Protein AF-A0A2D8BBA4-F1 (afdb_monomer)

Mean predicted aligned error: 17.33 Å

Solvent-accessible surface area (backbone atoms only — not comparable to full-atom values): 34299 Å² total; per-residue (Å²): 134,83,91,84,88,80,89,76,87,79,80,79,80,76,79,80,66,74,52,43,71,48,63,58,64,60,46,44,37,67,31,77,42,67,35,35,55,45,64,88,67,64,52,67,11,31,39,22,51,36,56,76,83,54,59,89,48,65,70,59,53,68,43,60,45,72,47,52,68,41,78,40,59,39,58,85,59,64,46,72,28,25,40,34,35,26,44,66,56,86,73,16,56,72,67,29,74,42,68,27,35,29,34,81,56,74,42,47,76,47,59,69,61,62,43,43,25,32,38,77,47,66,34,39,39,36,26,80,25,89,58,65,11,28,39,26,46,38,58,60,83,57,62,89,63,70,75,63,56,68,40,66,42,64,57,86,42,45,47,73,41,72,52,59,40,58,83,66,60,46,61,26,27,38,35,36,26,43,47,84,77,40,46,78,52,30,79,41,71,29,37,31,39,74,61,85,34,46,60,47,60,64,61,60,45,50,36,46,32,73,46,65,36,33,55,50,51,64,76,45,77,66,19,30,40,24,50,40,54,79,86,53,58,74,78,63,71,60,64,66,34,58,51,78,48,66,53,40,73,44,61,42,56,81,60,59,44,69,31,25,41,34,37,30,37,66,91,75,42,44,68,59,29,73,33,72,29,36,30,37,77,66,68,40,43,55,50,57,68,62,60,47,43,23,56,37,77,48,60,34,37,68,50,54,77,68,34,88,59,15,27,38,31,37,20,54,69,94,36,85,74,58,57,80,39,74,47,54,42,77,80,47,77,60,36,82,43,63,41,58,73,66,54,45,72,28,30,38,32,34,28,43,52,85,82,44,47,74,58,24,67,38,73,30,36,28,38,69,56,79,43,55,8,29,44,28,40,41,73,76,84,82,80,86,86,77,94,68,86,62,69,99,62,84,48,60,26,38,38,40,36,42,58,18,17,30,72,32,64,45,66,61,85,95,43,34,45,42,60,46,50,30,51,34,52,26,46,40,46,64,74,63,60,63,89,73,27,24,36,26,34,34,41,27,9,49,86,48,59,73,33,68,61,67,44,73,81,37,67,64,38,66,58,50,41,72,61,52,30,49,55,44,62,68,65,47,59,22,69,62,13,31,36,38,54,14,63,47,49,53,44,46,63,65,61,51,61,91,62,91,52,42,33,34,33,33,39,39,37,65,75,69,74,66,58,81,59,53,48,63,61,24,36,53,52,49,57,73,66,73,55,56,57,24,30,14,32,29,40,38,64,67,86,52,66,68,60,52,52,51,46,41,49,46,8,48,71,23,52,33,48,57,28,78,10,82,48,69,66,38,40,36,50,25,55,54,55,46,68,52,81,56,54,34,38,32,26,45,97,89,38,81,76,47,70,50,43,59,60,39,69,62,43,81,38,70,55,44,71,34,37,42,34,44,86,94,45,76,42,83,44,70,32,45,61,66,37,79,34,77,47,67,80,128

pLDDT: mean 88.21, std 12.76, range [27.33, 97.94]

Foldseek 3Di:
DDDDDDDDDDDDDDDFDQKEKDWDQEDEAQFWTKIFIDGDAPQQWKKAKAAPPDDFLDHDFIDGVVDRIDTTHHHNDWDKIKIFGFHNDPVTGTSDIDIHTYDQWAKDKDWDQEDEALDKTKIKMFTDQPQQWKKAKAAPPDDQLDGDFMDTPHDDRIDMDITTHHQDWDKIKIFTAGNPPSGGRDIDIHGHHHKQKDKDWPQEDEAFAKTKIFIDINDDQAKKKAKAAPPDDLLDGDFIDGPNDRMDITTHHNDFAKIWIFTADPVPSGGNDIDIHGHDYKAKEKDWPQEDEAFDKTWMFMDIPLRQQKKKFKAAPPDQPPGPWMDRPVVDGTDIITHHNDFDKIKIFTADRPPSDTNYIDIYGYDYHFAWFWEAEAEDDDDDDDPDDDDPDFWLEEEEEEELEQQQQDDDPPDGNLQLLLVLVLCCLQPPDDFQYWYWYKYFQQDDAPDLDIDGQGATDGRPSVVVSVSSNPGHHDHNTFDNLQVVLLCVCVSCPPDPTAYAYEYEDADDHDPPHDLLVSLLVVVVSVHNYAYEYEHELHPDPVVQVVNQVSRSSRRHGYQYHNDSVSRSVSVSVSRDFFKKFKDDPNDTPDIDTHVHDIDGGGFAWIWIGTPNDIDIWGGGRHYYTYHYDD

Radius of gyration: 60.51 Å; Cα contacts (8 Å, |Δi|>4): 1600; chains: 1; bounding box: 108×43×205 Å

Nearest PDB structures (foldseek):
  7zsb-assembly1_6  TM=7.130E-01  e=2.821E-07  Saccharomyces cerevisiae
  6xay-assembly2_B  TM=3.652E-01  e=2.401E-07  Homo sapiens
  1qr4-assembly2_B  TM=3.688E-01  e=1.374E-03  Gallus gallus
  5aoq-assembly1_B  TM=3.309E-01  e=1.313E-02  Bombyx mori
  6ffy-assembly1_A-2  TM=2.063E-01  e=1.234E-03  Mus musculus

Secondary structure (DSSP, 8-state):
-----PPPP-------PPPEEE--SEEETTSEEEEEEES---TT-EEEEE-TTPPTT--SSEEETTSSEEEEEPPSS-EEEEEEEE-SSTT--EEEEEEEEEEPPP-EEE--SEEETT-EEEEEEES--SS--EEEEEETTPPTT--SEEEE--SSSEEEEEEE--SS-EEEEEEEE-TTT--EEEEEEEEEE----EEE--SEEETT-EEEEEEES---TT-EEEEE-TTS-TT--SSEEE-SSSEEEEE--SS-EEEEEEEE-TTT--EEEEEEEEEEPPP-EEE--SEEETT-EEEEEEES---TT-EEEEEETT-TT-EEEEEEGGG-SSEEEEPPSS-EEEEEEEE-TTT--EEEEEEEEEEPPPPPEEEEE--S---S---S---SSS-SEEEEEEE-SGGGGSEETTEEHHHHHHHHHHHIIIIISPTT-EEEEEEESSSSTT---EEEEEEEEE--HHHHHHHHHT----TT----HHHHHHHHHHHTTT--S-EEEEEEESS---SS--HHHHHHHHHHT---EEEEEEEES---HHHHHHHHHHHHHTEEEEEEESSHHHHHHHHHHHHSPPEEEEEETTEEEEEEETTSPPEEE-SEEEEEEETTEEEEEEEPTT-EEEE---

Sequence (634 aa):
MRRLLLPLLLLTSAAAHAAELKAPDEANLDSKVTVEVVGDVDARAFVSIVAPDAAEGSYDSYEYTSQPRLQIRTPASAGDYEVRLLDAQSPYPTLARRPIRIVLPNASLQAPDEQPIGTAFTITWTGPSQNREYITLVPADAADGNYEGYAYAEGDGKGTVTLTTPTTPGDYQLRFMTGHTNKVLARRPLRVGDSEATITAPPTVAMGASFEAGWTGPDNARNFLTVVAPDAATGAYDHFAYTSAPSVTLVAPETPGEFEVRLVSADSTRVLARKPISVQAAQASVKAPASVEAGSTFQAGWTGPGNELDYLAVTEVGKPGKYIEYTYTRRGNPLDLRAPRTPGDYELHYLTGRSNQTLASQPLRVTPAASPGSLRVVSSPDAADAAAGATGQGPDAVELILDASGSMLQRLGNERRIDIARKALASLVQDQLADGTRVALRVFGHRKPDACDTELLAPLAPLNRSALAATVRGIEAKNLAKTPIGASLEAVAEDLAGVEGRAVVVLVTDGEETCGGDPAAAIAKLKASGFQVSLNIVGFAIDEFALEQQFREWARLGNGAYFAATDAAGLASGISQATQPAVFTVLRDDEAVASGVVGGKALSLAPGSYIVRIGTRELKAMIASGEETVVRPE

Structure (mmCIF, N/CA/C/O backbone):
data_AF-A0A2D8BBA4-F1
#
_entry.id   AF-A0A2D8BBA4-F1
#
loop_
_atom_site.group_PDB
_atom_site.id
_atom_site.type_symbol
_atom_site.label_atom_id
_atom_site.label_alt_id
_atom_site.label_comp_id
_atom_site.label_asym_id
_atom_site.label_entity_id
_atom_site.label_seq_id
_atom_site.pdbx_PDB_ins_code
_atom_site.Cartn_x
_atom_site.Cartn_y
_atom_site.Cartn_z
_atom_site.occupancy
_atom_site.B_iso_or_equiv
_atom_site.auth_seq_id
_atom_site.auth_comp_id
_atom_site.auth_asym_id
_atom_site.auth_atom_id
_atom_site.pdbx_PDB_model_num
ATOM 1 N N . MET A 1 1 ? -6.596 6.286 -136.012 1.00 39.97 1 MET A N 1
ATOM 2 C CA . MET A 1 1 ? -5.576 7.337 -135.770 1.00 39.97 1 MET A CA 1
ATOM 3 C C . MET A 1 1 ? -6.001 8.153 -134.547 1.00 39.97 1 MET A C 1
ATOM 5 O O . MET A 1 1 ? -7.160 8.529 -134.522 1.00 39.97 1 MET A O 1
ATOM 9 N N . ARG A 1 2 ? -5.076 8.405 -133.592 1.00 39.03 2 ARG A N 1
ATOM 10 C CA . ARG A 1 2 ? -5.192 9.196 -132.323 1.00 39.03 2 ARG A CA 1
ATOM 11 C C . ARG A 1 2 ? -6.180 8.635 -131.272 1.00 39.03 2 ARG A C 1
ATOM 13 O O . ARG A 1 2 ? -7.367 8.598 -131.534 1.00 39.03 2 ARG A O 1
ATOM 20 N N . ARG A 1 3 ? -5.775 8.008 -130.149 1.00 39.84 3 ARG A N 1
ATOM 21 C CA . ARG A 1 3 ? -5.067 8.477 -128.918 1.00 39.84 3 ARG A CA 1
ATOM 22 C C . ARG A 1 3 ? -5.652 9.750 -128.279 1.00 39.84 3 ARG A C 1
ATOM 24 O O . ARG A 1 3 ? -5.438 10.818 -128.836 1.00 39.84 3 ARG A O 1
ATOM 31 N N . LEU A 1 4 ? -6.257 9.603 -127.089 1.00 39.03 4 LEU A N 1
ATOM 32 C CA . LEU A 1 4 ? -6.139 10.450 -125.876 1.00 39.03 4 LEU A CA 1
ATOM 33 C C . LEU A 1 4 ? -6.897 9.727 -124.727 1.00 39.03 4 LEU A C 1
ATOM 35 O O . LEU A 1 4 ? -8.104 9.556 -124.820 1.00 39.03 4 LEU A O 1
ATOM 39 N N . LEU A 1 5 ? -6.225 8.957 -123.862 1.00 36.44 5 LEU A N 1
ATOM 40 C CA . LEU A 1 5 ? -5.676 9.320 -122.537 1.00 36.44 5 LEU A CA 1
ATOM 41 C C . LEU A 1 5 ? -6.714 9.807 -121.503 1.00 36.44 5 LEU A C 1
ATOM 43 O O . LEU A 1 5 ? -7.099 10.971 -121.489 1.00 36.44 5 LEU A O 1
ATOM 47 N N . LEU A 1 6 ? -7.076 8.889 -120.599 1.00 36.34 6 LEU A N 1
ATOM 48 C CA . LEU A 1 6 ? -7.704 9.113 -119.293 1.00 36.34 6 LEU A CA 1
ATOM 49 C C . LEU A 1 6 ? -6.574 9.127 -118.234 1.00 36.34 6 LEU A C 1
ATOM 51 O O . LEU A 1 6 ? -5.720 8.237 -118.305 1.00 36.34 6 LEU A O 1
ATOM 55 N N . PRO A 1 7 ? -6.507 10.072 -117.278 1.00 45.03 7 PRO A N 1
ATOM 56 C CA . PRO A 1 7 ? -5.471 10.050 -116.251 1.00 45.03 7 PRO A CA 1
ATOM 57 C C . PRO A 1 7 ? -5.846 9.053 -115.146 1.00 45.03 7 PRO A C 1
ATOM 59 O O . PRO A 1 7 ? -6.921 9.127 -114.554 1.00 45.03 7 PRO A O 1
ATOM 62 N N . LEU A 1 8 ? -4.939 8.110 -114.894 1.00 39.09 8 LEU A N 1
ATOM 63 C CA . LEU A 1 8 ? -4.992 7.143 -113.804 1.00 39.09 8 LEU A CA 1
ATOM 64 C C . LEU A 1 8 ? -4.329 7.762 -112.562 1.00 39.09 8 LEU A C 1
ATOM 66 O O . LEU A 1 8 ? -3.221 8.292 -112.653 1.00 39.09 8 LEU A O 1
ATOM 70 N N . LEU A 1 9 ? -5.024 7.692 -111.425 1.00 40.84 9 LEU A N 1
ATOM 71 C CA . LEU A 1 9 ? -4.544 8.052 -110.089 1.00 40.84 9 LEU A CA 1
ATOM 72 C C . LEU A 1 9 ? -3.183 7.396 -109.790 1.00 40.84 9 LEU A C 1
ATOM 74 O O . LEU A 1 9 ? -3.076 6.171 -109.757 1.00 40.84 9 LEU A O 1
ATOM 78 N N . LEU A 1 10 ? -2.169 8.211 -109.501 1.00 40.28 10 LEU A N 1
ATOM 79 C CA . LEU A 1 10 ? -0.930 7.781 -108.854 1.00 40.28 10 LEU A CA 1
ATOM 80 C C . LEU A 1 10 ? -1.115 7.905 -107.337 1.00 40.28 10 LEU A C 1
ATOM 82 O O . LEU A 1 10 ? -1.139 9.012 -106.803 1.00 40.28 10 LEU A O 1
ATOM 86 N N . LEU A 1 11 ? -1.244 6.766 -106.648 1.00 40.00 11 LEU A N 1
ATOM 87 C CA . LEU A 1 11 ? -0.975 6.690 -105.214 1.00 40.00 11 LEU A CA 1
ATOM 88 C C . LEU A 1 11 ? 0.524 6.922 -105.000 1.00 40.00 11 LEU A C 1
ATOM 90 O O . LEU A 1 11 ? 1.360 6.156 -105.477 1.00 40.00 11 LEU A O 1
ATOM 94 N N . THR A 1 12 ? 0.864 7.968 -104.260 1.00 39.94 12 THR A N 1
ATOM 95 C CA . THR A 1 12 ? 2.190 8.155 -103.675 1.00 39.94 12 THR A CA 1
ATOM 96 C C . THR A 1 12 ? 2.404 7.097 -102.592 1.00 39.94 12 THR A C 1
ATOM 98 O O . THR A 1 12 ? 1.776 7.176 -101.536 1.00 39.94 12 THR A O 1
ATOM 101 N N . SER A 1 13 ? 3.277 6.110 -102.817 1.00 39.22 13 SER A N 1
ATOM 102 C CA . SER A 1 13 ? 3.786 5.285 -101.717 1.00 39.22 13 SER A CA 1
ATOM 103 C C . SER A 1 13 ? 4.752 6.140 -100.897 1.00 39.22 13 SER A C 1
ATOM 105 O O . SER A 1 13 ? 5.865 6.430 -101.342 1.00 39.22 13 SER A O 1
ATOM 107 N N . ALA A 1 14 ? 4.317 6.585 -99.720 1.00 42.19 14 ALA A N 1
ATOM 108 C CA . ALA A 1 14 ? 5.216 7.144 -98.724 1.00 42.19 14 ALA A CA 1
ATOM 109 C C . ALA A 1 14 ? 6.233 6.060 -98.338 1.00 42.19 14 ALA A C 1
ATOM 111 O O . ALA A 1 14 ? 5.851 4.963 -97.934 1.00 42.19 14 ALA A O 1
ATOM 112 N N . ALA A 1 15 ? 7.523 6.344 -98.505 1.00 42.97 15 ALA A N 1
ATOM 113 C CA . ALA A 1 15 ? 8.575 5.509 -97.951 1.00 42.97 15 ALA A CA 1
ATOM 114 C C . ALA A 1 15 ? 8.441 5.534 -96.420 1.00 42.97 15 ALA A C 1
ATOM 116 O O . ALA A 1 15 ? 8.661 6.577 -95.798 1.00 42.97 15 ALA A O 1
ATOM 117 N N . ALA A 1 16 ? 8.041 4.409 -95.825 1.00 48.62 16 ALA A N 1
ATOM 118 C CA . ALA A 1 16 ? 8.100 4.220 -94.383 1.00 48.62 16 ALA A CA 1
ATOM 119 C C . ALA A 1 16 ? 9.561 4.407 -93.948 1.00 48.62 16 ALA A C 1
ATOM 121 O O . ALA A 1 16 ? 10.444 3.672 -94.391 1.00 48.62 16 ALA A O 1
ATOM 122 N N . HIS A 1 17 ? 9.829 5.444 -93.153 1.00 56.81 17 HIS A N 1
ATOM 123 C CA . HIS A 1 17 ? 11.137 5.615 -92.531 1.00 56.81 17 HIS A CA 1
ATOM 124 C C . HIS A 1 17 ? 11.327 4.476 -91.527 1.00 56.81 17 HIS A C 1
ATOM 126 O O . HIS A 1 17 ? 10.443 4.229 -90.709 1.00 56.81 17 HIS A O 1
ATOM 132 N N . ALA A 1 18 ? 12.455 3.768 -91.614 1.00 70.88 18 ALA A N 1
ATOM 133 C CA . ALA A 1 18 ? 12.826 2.761 -90.627 1.00 70.88 18 ALA A CA 1
ATOM 134 C C . ALA A 1 18 ? 12.857 3.395 -89.225 1.00 70.88 18 ALA A C 1
ATOM 136 O O . ALA A 1 18 ? 13.300 4.536 -89.081 1.00 70.88 18 ALA A O 1
ATOM 137 N N . ALA A 1 19 ? 12.379 2.668 -88.213 1.00 82.06 19 ALA A N 1
ATOM 138 C CA . ALA A 1 19 ? 12.423 3.129 -86.831 1.00 82.06 19 ALA A CA 1
ATOM 139 C C . ALA A 1 19 ? 13.880 3.382 -86.401 1.00 82.06 19 ALA A C 1
ATOM 141 O O . ALA A 1 19 ? 14.757 2.552 -86.636 1.00 82.06 19 ALA A O 1
ATOM 142 N N . GLU A 1 20 ? 14.139 4.524 -85.772 1.00 88.62 20 GLU A N 1
ATOM 143 C CA . GLU A 1 20 ? 15.450 4.918 -85.257 1.00 88.62 20 GLU A CA 1
ATOM 144 C C . GLU A 1 20 ? 15.414 4.971 -83.724 1.00 88.62 20 GLU A C 1
ATOM 146 O O . GLU A 1 20 ? 14.416 5.363 -83.115 1.00 88.62 20 GLU A O 1
ATOM 151 N N . LEU A 1 21 ? 16.526 4.587 -83.094 1.00 91.38 21 LEU A N 1
ATOM 152 C CA . LEU A 1 21 ? 16.682 4.570 -81.646 1.00 91.38 21 LEU A CA 1
ATOM 153 C C . LEU A 1 21 ? 17.816 5.504 -81.202 1.00 91.38 21 LEU A C 1
ATOM 155 O O . LEU A 1 21 ? 18.980 5.340 -81.581 1.00 91.38 21 LEU A O 1
ATOM 159 N N . LYS A 1 22 ? 17.484 6.470 -80.344 1.00 94.12 22 LYS A N 1
ATOM 160 C CA . LYS A 1 22 ? 18.431 7.393 -79.714 1.00 94.12 22 LYS A CA 1
ATOM 161 C C . LYS A 1 22 ? 18.593 7.030 -78.245 1.00 94.12 22 LYS A C 1
ATOM 163 O O . LYS A 1 22 ? 17.653 7.118 -77.466 1.00 94.12 22 LYS A O 1
ATOM 168 N N . ALA A 1 23 ? 19.804 6.659 -77.864 1.00 93.56 23 ALA A N 1
ATOM 169 C CA . ALA A 1 23 ? 20.211 6.406 -76.487 1.00 93.56 23 ALA A CA 1
ATOM 170 C C . ALA A 1 23 ? 21.603 7.026 -76.286 1.00 93.56 23 ALA A C 1
ATOM 172 O O . ALA A 1 23 ? 22.298 7.254 -77.282 1.00 93.56 23 ALA A O 1
ATOM 173 N N . PRO A 1 24 ? 22.024 7.349 -75.056 1.00 95.06 24 PRO A N 1
ATOM 174 C CA . PRO A 1 24 ? 23.404 7.752 -74.824 1.00 95.06 24 PRO A CA 1
ATOM 175 C C . PRO A 1 24 ? 24.358 6.583 -75.088 1.00 95.06 24 PRO A C 1
ATOM 177 O O . PRO A 1 24 ? 23.975 5.420 -74.977 1.00 95.06 24 PRO A O 1
ATOM 180 N N . ASP A 1 25 ? 25.608 6.905 -75.412 1.00 94.94 25 ASP A N 1
ATOM 181 C CA . ASP A 1 25 ? 26.646 5.892 -75.646 1.00 94.94 25 ASP A CA 1
ATOM 182 C C . ASP A 1 25 ? 27.118 5.239 -74.336 1.00 94.94 25 ASP A C 1
ATOM 184 O O . ASP A 1 25 ? 27.633 4.124 -74.347 1.00 94.94 25 ASP A O 1
ATOM 188 N N . GLU A 1 26 ? 26.911 5.913 -73.201 1.00 94.94 26 GLU A N 1
ATOM 189 C CA . GLU A 1 26 ? 27.285 5.448 -71.868 1.00 94.94 26 GLU A CA 1
ATOM 190 C C . GLU A 1 26 ? 26.200 5.804 -70.838 1.00 94.94 26 GLU A C 1
ATOM 192 O O . GLU A 1 26 ? 25.594 6.878 -70.904 1.00 94.94 26 GLU A O 1
ATOM 197 N N . ALA A 1 27 ? 25.952 4.912 -69.878 1.00 92.69 27 ALA A N 1
ATOM 198 C CA . ALA A 1 27 ? 25.071 5.161 -68.740 1.00 92.69 27 ALA A CA 1
ATOM 199 C C . ALA A 1 27 ? 25.558 4.441 -67.475 1.00 92.69 27 ALA A C 1
ATOM 201 O O . ALA A 1 27 ? 26.215 3.403 -67.536 1.00 92.69 27 ALA A O 1
ATOM 202 N N . ASN A 1 28 ? 25.211 4.973 -66.303 1.00 90.81 28 ASN A N 1
ATOM 203 C CA . ASN A 1 28 ? 25.558 4.340 -65.031 1.00 90.81 28 ASN A CA 1
ATOM 204 C C . ASN A 1 28 ? 24.717 3.079 -64.809 1.00 90.81 28 ASN A C 1
ATOM 206 O O . ASN A 1 28 ? 23.534 3.071 -65.153 1.00 90.81 28 ASN A O 1
ATOM 210 N N . LEU A 1 29 ? 25.291 2.039 -64.207 1.00 90.25 29 LEU A N 1
ATOM 211 C CA . LEU A 1 29 ? 24.549 0.843 -63.797 1.00 90.25 29 LEU A CA 1
ATOM 212 C C . LEU A 1 29 ? 23.427 1.181 -62.812 1.00 90.25 29 LEU A C 1
ATOM 214 O O . LEU A 1 29 ? 23.532 2.152 -62.060 1.00 90.25 29 LEU A O 1
ATOM 218 N N . ASP A 1 30 ? 22.365 0.375 -62.832 1.00 86.62 30 ASP A N 1
ATOM 219 C CA . ASP A 1 30 ? 21.190 0.488 -61.953 1.00 86.62 30 ASP A CA 1
ATOM 220 C C . ASP A 1 30 ? 20.566 1.905 -61.896 1.00 86.62 30 ASP A C 1
ATOM 222 O O . ASP A 1 30 ? 19.958 2.322 -60.906 1.00 86.62 30 ASP A O 1
ATOM 226 N N . SER A 1 31 ? 20.719 2.668 -62.980 1.00 87.25 31 SER A N 1
ATOM 227 C CA . SER A 1 31 ? 20.196 4.024 -63.132 1.00 87.25 31 SER A CA 1
ATOM 228 C C . SER A 1 31 ? 19.116 4.066 -64.210 1.00 87.25 31 SER A C 1
ATOM 230 O O . SER A 1 31 ? 18.953 3.126 -64.986 1.00 87.25 31 SER A O 1
ATOM 232 N N . LYS A 1 32 ? 18.333 5.147 -64.251 1.00 89.38 32 LYS A N 1
ATOM 233 C CA . LYS A 1 32 ? 17.382 5.369 -65.343 1.00 89.38 32 LYS A CA 1
ATOM 234 C C . LYS A 1 32 ? 18.066 6.148 -66.454 1.00 89.38 32 LYS A C 1
ATOM 236 O O . LYS A 1 32 ? 18.629 7.213 -66.207 1.00 89.38 32 LYS A O 1
ATOM 241 N N . VAL A 1 33 ? 17.987 5.620 -67.667 1.00 91.44 33 VAL A N 1
ATOM 242 C CA . VAL A 1 33 ? 18.492 6.260 -68.874 1.00 91.44 33 VAL A CA 1
ATOM 243 C C . VAL A 1 33 ? 17.335 6.622 -69.795 1.00 91.44 33 VAL A C 1
ATOM 245 O O . VAL A 1 33 ? 16.367 5.876 -69.943 1.00 91.44 33 VAL A O 1
ATOM 248 N N . THR A 1 34 ? 17.433 7.793 -70.420 1.00 94.81 34 THR A N 1
ATOM 249 C CA . THR A 1 34 ? 16.449 8.230 -71.410 1.00 94.81 34 THR A CA 1
ATOM 250 C C . THR A 1 34 ? 16.758 7.616 -72.767 1.00 94.81 34 THR A C 1
ATOM 252 O O . THR A 1 34 ? 17.850 7.816 -73.300 1.00 94.81 34 THR A O 1
ATOM 255 N N . VAL A 1 35 ? 15.776 6.927 -73.340 1.00 94.88 35 VAL A N 1
ATOM 256 C CA . VAL A 1 35 ? 15.810 6.418 -74.712 1.00 94.88 35 VAL A CA 1
ATOM 257 C C . VAL A 1 35 ? 14.688 7.078 -75.503 1.00 94.88 35 VAL A C 1
ATOM 259 O O . VAL A 1 35 ? 13.565 7.189 -75.019 1.00 94.88 35 VAL A O 1
ATOM 262 N N . GLU A 1 36 ? 14.990 7.544 -76.709 1.00 95.38 36 GLU A N 1
ATOM 263 C CA . GLU A 1 36 ? 14.028 8.155 -77.620 1.00 95.38 36 GLU A CA 1
ATOM 264 C C . GLU A 1 36 ? 13.855 7.289 -78.872 1.00 95.38 36 GLU A C 1
ATOM 266 O O . GLU A 1 36 ? 14.830 6.921 -79.529 1.00 95.38 36 GLU A O 1
ATOM 271 N N . VAL A 1 37 ? 12.605 6.961 -79.189 1.00 93.19 37 VAL A N 1
ATOM 272 C CA . VAL A 1 37 ? 12.211 6.207 -80.380 1.00 93.19 37 VAL A CA 1
ATOM 273 C C . VAL A 1 37 ? 11.666 7.191 -81.408 1.00 93.19 37 VAL A C 1
ATOM 275 O O . VAL A 1 37 ? 10.754 7.965 -81.115 1.00 93.19 37 VAL A O 1
ATOM 278 N N . VAL A 1 38 ? 12.237 7.174 -82.611 1.00 90.00 38 VAL A N 1
ATOM 279 C CA . VAL A 1 38 ? 11.861 8.059 -83.718 1.00 90.00 38 VAL A CA 1
ATOM 280 C C . VAL A 1 38 ? 11.324 7.215 -84.869 1.00 90.00 38 VAL A C 1
ATOM 282 O O . VAL A 1 38 ? 12.001 6.313 -85.351 1.00 90.00 38 VAL A O 1
ATOM 285 N N . GLY A 1 39 ? 10.114 7.522 -85.329 1.00 85.69 39 GLY A N 1
ATOM 286 C CA . GLY A 1 39 ? 9.430 6.785 -86.393 1.00 85.69 39 GLY A CA 1
ATOM 287 C C . GLY A 1 39 ? 8.030 6.345 -85.973 1.00 85.69 39 GLY A C 1
ATOM 288 O O . GLY A 1 39 ? 7.628 6.547 -84.829 1.00 85.69 39 GLY A O 1
ATOM 289 N N . ASP A 1 40 ? 7.287 5.771 -86.916 1.00 84.31 40 ASP A N 1
ATOM 290 C CA . ASP A 1 40 ? 5.974 5.177 -86.653 1.00 84.31 40 ASP A CA 1
ATOM 291 C C . ASP A 1 40 ? 6.170 3.717 -86.217 1.00 84.31 40 ASP A C 1
ATOM 293 O O . ASP A 1 40 ? 6.631 2.886 -87.002 1.00 84.31 40 ASP A O 1
ATOM 297 N N . VAL A 1 41 ? 5.913 3.429 -84.941 1.00 87.00 41 VAL A N 1
ATOM 298 C CA . VAL A 1 41 ? 6.168 2.131 -84.297 1.00 87.00 41 VAL A CA 1
ATOM 299 C C . VAL A 1 41 ? 4.924 1.735 -83.497 1.00 87.00 41 VAL A C 1
ATOM 301 O O . VAL A 1 41 ? 4.329 2.593 -82.846 1.00 87.00 41 VAL A O 1
ATOM 304 N N . ASP A 1 42 ? 4.528 0.453 -83.525 1.00 89.06 42 ASP A N 1
ATOM 305 C CA . ASP A 1 42 ? 3.396 -0.061 -82.728 1.00 89.06 42 ASP A CA 1
ATOM 306 C C . ASP A 1 42 ? 3.580 0.347 -81.256 1.00 89.06 42 ASP A C 1
ATOM 308 O O . ASP A 1 42 ? 4.658 0.171 -80.696 1.00 89.06 42 ASP A O 1
ATOM 312 N N . ALA A 1 43 ? 2.541 0.886 -80.613 1.00 87.50 43 ALA A N 1
ATOM 313 C CA . ALA A 1 43 ? 2.593 1.324 -79.214 1.00 87.50 43 ALA A CA 1
ATOM 314 C C . ALA A 1 43 ? 2.853 0.177 -78.212 1.00 87.50 43 ALA A C 1
ATOM 316 O O . ALA A 1 43 ? 3.137 0.431 -77.040 1.00 87.50 43 ALA A O 1
ATOM 317 N N . ARG A 1 44 ? 2.715 -1.080 -78.654 1.00 91.44 44 ARG A N 1
ATOM 318 C CA . ARG A 1 44 ? 3.052 -2.300 -77.905 1.00 91.44 44 ARG A CA 1
ATOM 319 C C . ARG A 1 44 ? 4.444 -2.841 -78.227 1.00 91.44 44 ARG A C 1
ATOM 321 O O . ARG A 1 44 ? 4.847 -3.827 -77.613 1.00 91.44 44 ARG A O 1
ATOM 328 N N . ALA A 1 45 ? 5.166 -2.234 -79.169 1.00 94.25 45 ALA A N 1
ATOM 329 C CA . ALA A 1 45 ? 6.603 -2.441 -79.268 1.00 94.25 45 ALA A CA 1
ATOM 330 C C . ALA A 1 45 ? 7.262 -1.947 -77.973 1.00 94.25 45 ALA A C 1
ATOM 332 O O . ALA A 1 45 ? 6.678 -1.183 -77.197 1.00 94.25 45 ALA A O 1
ATOM 333 N N . PHE A 1 46 ? 8.477 -2.400 -77.702 1.00 96.12 46 PHE A N 1
ATOM 334 C CA . PHE A 1 46 ? 9.142 -2.061 -76.453 1.00 96.12 46 PHE A CA 1
ATOM 335 C C . PHE A 1 46 ? 10.645 -1.945 -76.627 1.00 96.12 46 PHE A C 1
ATOM 337 O O . PHE A 1 46 ? 11.261 -2.588 -77.476 1.00 96.12 46 PHE A O 1
ATOM 344 N N . VAL A 1 47 ? 11.232 -1.085 -75.807 1.00 96.75 47 VAL A N 1
ATOM 345 C CA . VAL A 1 47 ? 12.675 -0.934 -75.695 1.00 96.75 47 VAL A CA 1
ATOM 346 C C . VAL A 1 47 ? 13.161 -1.827 -74.568 1.00 96.75 47 VAL A C 1
ATOM 348 O O . VAL A 1 47 ? 12.546 -1.839 -73.508 1.00 96.75 47 VAL A O 1
ATOM 351 N N . SER A 1 48 ? 14.270 -2.533 -74.771 1.00 96.69 48 SER A N 1
ATOM 352 C CA . SER A 1 48 ? 14.971 -3.277 -73.724 1.00 96.69 48 SER A CA 1
ATOM 353 C C . SER A 1 48 ? 16.483 -3.072 -73.810 1.00 96.69 48 SER A C 1
ATOM 355 O O . SER A 1 48 ? 16.998 -2.748 -74.879 1.00 96.69 48 SER A O 1
ATOM 357 N N . ILE A 1 49 ? 17.200 -3.246 -72.697 1.00 96.81 49 ILE A N 1
ATOM 358 C CA . ILE A 1 49 ? 18.670 -3.254 -72.666 1.00 96.81 49 ILE A CA 1
ATOM 359 C C . ILE A 1 49 ? 19.128 -4.678 -72.373 1.00 96.81 49 ILE A C 1
ATOM 361 O O . ILE A 1 49 ? 18.800 -5.221 -71.323 1.00 96.81 49 ILE A O 1
ATOM 365 N N . VAL A 1 50 ? 19.887 -5.278 -73.289 1.00 96.25 50 VAL A N 1
ATOM 366 C CA . VAL A 1 50 ? 20.335 -6.676 -73.193 1.00 96.25 50 VAL A CA 1
ATOM 367 C C . VAL A 1 50 ? 21.810 -6.823 -73.543 1.00 96.25 50 VAL A C 1
ATOM 369 O O . VAL A 1 50 ? 22.427 -5.906 -74.085 1.00 96.25 50 VAL A O 1
ATOM 372 N N . ALA A 1 51 ? 22.391 -7.977 -73.207 1.00 95.25 51 ALA A N 1
ATOM 373 C CA . ALA A 1 51 ? 23.758 -8.302 -73.599 1.00 95.25 51 ALA A CA 1
ATOM 374 C C . ALA A 1 51 ? 23.896 -8.336 -75.141 1.00 95.25 51 ALA A C 1
ATOM 376 O O . ALA A 1 51 ? 22.946 -8.740 -75.820 1.00 95.25 51 ALA A O 1
ATOM 377 N N . PRO A 1 52 ? 25.054 -7.956 -75.714 1.00 92.38 52 PRO A N 1
ATOM 378 C CA . PRO A 1 52 ? 25.239 -7.876 -77.167 1.00 92.38 52 PRO A CA 1
ATOM 379 C C . PRO A 1 52 ? 25.054 -9.217 -77.892 1.00 92.38 52 PRO A C 1
ATOM 381 O O . PRO A 1 52 ? 24.690 -9.251 -79.064 1.00 92.38 52 PRO A O 1
ATOM 384 N N . ASP A 1 53 ? 25.299 -10.328 -77.198 1.00 92.38 53 ASP A N 1
ATOM 385 C CA . ASP A 1 53 ? 25.175 -11.701 -77.689 1.00 92.38 53 ASP A CA 1
ATOM 386 C C . ASP A 1 53 ? 23.835 -12.365 -77.328 1.00 92.38 53 ASP A C 1
ATOM 388 O O . ASP A 1 53 ? 23.624 -13.541 -77.632 1.00 92.38 53 ASP A O 1
ATOM 392 N N . ALA A 1 54 ? 22.903 -11.629 -76.710 1.00 94.56 54 ALA A N 1
ATOM 393 C CA . ALA A 1 54 ? 21.591 -12.158 -76.361 1.00 94.56 54 ALA A CA 1
ATOM 394 C C . ALA A 1 54 ? 20.836 -12.624 -77.618 1.00 94.56 54 ALA A C 1
ATOM 396 O O . ALA A 1 54 ? 20.844 -11.945 -78.649 1.00 94.56 54 ALA A O 1
ATOM 397 N N . ALA A 1 55 ? 20.131 -13.755 -77.536 1.00 95.56 55 ALA A N 1
ATOM 398 C CA . ALA A 1 55 ? 19.364 -14.288 -78.663 1.00 95.56 55 ALA A CA 1
ATOM 399 C C . ALA A 1 55 ? 18.330 -13.268 -79.186 1.00 95.56 55 ALA A C 1
ATOM 401 O O . ALA A 1 55 ? 17.844 -12.421 -78.430 1.00 95.56 55 ALA A O 1
ATOM 402 N N . GLU A 1 56 ? 17.982 -13.337 -80.473 1.00 94.38 56 GLU A N 1
ATOM 403 C CA . GLU A 1 56 ? 16.941 -12.487 -81.071 1.00 94.38 56 GLU A CA 1
ATOM 404 C C . GLU A 1 56 ? 15.621 -12.619 -80.288 1.00 94.38 56 GLU A C 1
ATOM 406 O O . GLU A 1 56 ? 15.259 -13.719 -79.870 1.00 94.38 56 GLU A O 1
ATOM 411 N N . GLY A 1 57 ? 14.941 -11.499 -80.030 1.00 92.19 57 GLY A N 1
ATOM 412 C CA . GLY A 1 57 ? 13.734 -11.472 -79.197 1.00 92.19 57 GLY A CA 1
ATOM 413 C C . GLY A 1 57 ? 13.960 -11.499 -77.681 1.00 92.19 57 GLY A C 1
ATOM 414 O O . GLY A 1 57 ? 12.996 -11.375 -76.926 1.00 92.19 57 GLY A O 1
ATOM 415 N N . SER A 1 58 ? 15.207 -11.637 -77.210 1.00 94.94 58 SER A N 1
ATOM 416 C CA . SER A 1 58 ? 15.525 -11.543 -75.777 1.00 94.94 58 SER A CA 1
ATOM 417 C C . SER A 1 58 ? 15.336 -10.119 -75.265 1.00 94.94 58 SER A C 1
ATOM 419 O O . SER A 1 58 ? 15.722 -9.156 -75.933 1.00 94.94 58 SER A O 1
ATOM 421 N N . TYR A 1 59 ? 14.816 -10.008 -74.048 1.00 93.50 59 TYR A N 1
ATOM 422 C CA . TYR A 1 59 ? 14.643 -8.755 -73.326 1.00 93.50 59 TYR A CA 1
ATOM 423 C C . TYR A 1 59 ? 14.903 -8.963 -71.831 1.00 93.50 59 TYR A C 1
ATOM 425 O O . TYR A 1 59 ? 14.769 -10.075 -71.321 1.00 93.50 59 TYR A O 1
ATOM 433 N N . ASP A 1 60 ? 15.282 -7.888 -71.150 1.00 90.81 60 ASP A N 1
ATOM 434 C CA . ASP A 1 60 ? 15.414 -7.808 -69.693 1.00 90.81 60 ASP A CA 1
ATOM 435 C C . ASP A 1 60 ? 14.489 -6.694 -69.166 1.00 90.81 60 ASP A C 1
ATOM 437 O O . ASP A 1 60 ? 13.278 -6.746 -69.397 1.00 90.81 60 ASP A O 1
ATOM 441 N N . SER A 1 61 ? 15.022 -5.638 -68.538 1.00 86.75 61 SER A N 1
ATOM 442 C CA . SER A 1 61 ? 14.247 -4.422 -68.259 1.00 86.75 61 SER A CA 1
ATOM 443 C C . SER A 1 61 ? 13.657 -3.893 -69.565 1.00 86.75 61 SER A C 1
ATOM 445 O O . SER A 1 61 ? 14.372 -3.823 -70.568 1.00 86.75 61 SER A O 1
ATOM 447 N N . TYR A 1 62 ? 12.369 -3.542 -69.574 1.00 93.38 62 TYR A N 1
ATOM 448 C CA . TYR A 1 62 ? 11.698 -3.058 -70.775 1.00 93.38 62 TYR A CA 1
ATOM 449 C C . TYR A 1 62 ? 10.713 -1.925 -70.496 1.00 93.38 62 TYR A C 1
ATOM 451 O O . TYR A 1 62 ? 10.143 -1.837 -69.413 1.00 93.38 62 TYR A O 1
ATOM 459 N N . GLU A 1 63 ? 10.501 -1.082 -71.504 1.00 96.00 63 GLU A N 1
ATOM 460 C CA . GLU A 1 63 ? 9.504 -0.012 -71.502 1.00 96.00 63 GLU A CA 1
ATOM 461 C C . GLU A 1 63 ? 8.770 0.008 -72.846 1.00 96.00 63 GLU A C 1
ATOM 463 O O . GLU A 1 63 ? 9.400 0.004 -73.907 1.00 96.00 63 GLU A O 1
ATOM 468 N N . TYR A 1 64 ? 7.437 0.026 -72.815 1.00 94.25 64 TYR A N 1
ATOM 469 C CA . TYR A 1 64 ? 6.625 0.091 -74.033 1.00 94.25 64 TYR A CA 1
ATOM 470 C C . TYR A 1 64 ? 6.752 1.456 -74.713 1.00 94.25 64 TYR A C 1
ATOM 472 O O . TYR A 1 64 ? 6.724 2.493 -74.048 1.00 94.25 64 TYR A O 1
ATOM 480 N N . THR A 1 65 ? 6.751 1.478 -76.046 1.00 91.12 65 THR A N 1
ATOM 481 C CA . THR A 1 65 ? 6.809 2.683 -76.901 1.00 91.12 65 THR A CA 1
ATOM 482 C C . THR A 1 65 ? 5.517 3.510 -76.910 1.00 91.12 65 THR A C 1
ATOM 484 O O . THR A 1 65 ? 5.239 4.252 -77.848 1.00 91.12 65 THR A O 1
ATOM 487 N N . SER A 1 66 ? 4.735 3.447 -75.829 1.00 86.06 66 SER A N 1
ATOM 488 C CA . SER A 1 66 ? 3.541 4.275 -75.607 1.00 86.06 66 SER A CA 1
ATOM 489 C C . SER A 1 66 ? 3.826 5.785 -75.649 1.00 86.06 66 SER A C 1
ATOM 491 O O . SER A 1 66 ? 2.911 6.586 -75.840 1.00 86.06 66 SER A O 1
ATOM 493 N N . GLN A 1 67 ? 5.093 6.176 -75.477 1.00 88.31 67 GLN A N 1
ATOM 494 C CA . GLN A 1 67 ? 5.597 7.537 -75.622 1.00 88.31 67 GLN A CA 1
ATOM 495 C C . GLN A 1 67 ? 6.934 7.520 -76.380 1.00 88.31 67 GLN A C 1
ATOM 497 O O . GLN A 1 67 ? 7.688 6.553 -76.267 1.00 88.31 67 GLN A O 1
ATOM 502 N N . PRO A 1 68 ? 7.281 8.596 -77.111 1.00 86.31 68 PRO A N 1
ATOM 503 C CA . PRO A 1 68 ? 8.520 8.646 -77.883 1.00 86.31 68 PRO A CA 1
ATOM 504 C C . PRO A 1 68 ? 9.775 8.749 -77.009 1.00 86.31 68 PRO A C 1
ATOM 506 O O . PRO A 1 68 ? 10.848 8.389 -77.470 1.00 86.31 68 PRO A O 1
ATOM 509 N N . ARG A 1 69 ? 9.672 9.233 -75.761 1.00 93.94 69 ARG A N 1
ATOM 510 C CA . ARG A 1 69 ? 10.783 9.306 -74.796 1.00 93.94 69 ARG A CA 1
ATOM 511 C C . ARG A 1 69 ? 10.472 8.415 -73.597 1.00 93.94 69 ARG A C 1
ATOM 513 O O . ARG A 1 69 ? 9.474 8.634 -72.919 1.00 93.94 69 ARG A O 1
ATOM 520 N N . LEU A 1 70 ? 11.344 7.453 -73.329 1.00 92.69 70 LEU A N 1
ATOM 521 C CA . LEU A 1 70 ? 11.189 6.415 -72.314 1.00 92.69 70 LEU A CA 1
ATOM 522 C C . LEU A 1 70 ? 12.324 6.509 -71.291 1.00 92.69 70 LEU A C 1
ATOM 524 O O . LEU A 1 70 ? 13.447 6.868 -71.639 1.00 92.69 70 LEU A O 1
ATOM 528 N N . GLN A 1 71 ? 12.037 6.180 -70.032 1.00 92.69 71 GLN A N 1
ATOM 529 C CA . GLN A 1 71 ? 13.035 6.070 -68.964 1.00 92.69 71 GLN A CA 1
ATOM 530 C C . GLN A 1 71 ? 13.217 4.598 -68.617 1.00 92.69 71 GLN A C 1
ATOM 532 O O . GLN A 1 71 ? 12.435 4.052 -67.846 1.00 92.69 71 GLN A O 1
ATOM 537 N N . ILE A 1 72 ? 14.245 3.969 -69.171 1.00 92.38 72 ILE A N 1
ATOM 538 C CA . ILE A 1 72 ? 14.522 2.548 -68.958 1.00 92.38 72 ILE A CA 1
ATOM 539 C C . ILE A 1 72 ? 15.648 2.370 -67.940 1.00 92.38 72 ILE A C 1
ATOM 541 O O . ILE A 1 72 ? 16.585 3.167 -67.887 1.00 92.38 72 ILE A O 1
ATOM 545 N N . ARG A 1 73 ? 15.554 1.338 -67.100 1.00 90.69 73 ARG A N 1
ATOM 546 C CA . ARG A 1 73 ? 16.601 1.010 -66.129 1.00 90.69 73 ARG A CA 1
ATOM 547 C C . ARG A 1 73 ? 17.762 0.298 -66.820 1.00 90.69 73 ARG A C 1
ATOM 549 O O . ARG A 1 73 ? 17.551 -0.608 -67.622 1.00 90.69 73 ARG A O 1
ATOM 556 N N . THR A 1 74 ? 18.981 0.703 -66.493 1.00 92.44 74 THR A N 1
ATOM 557 C CA . THR A 1 74 ? 20.195 0.035 -66.954 1.00 92.44 74 THR A CA 1
ATOM 558 C C . THR A 1 74 ? 20.486 -1.231 -66.138 1.00 92.44 74 THR A C 1
ATOM 560 O O . THR A 1 74 ? 20.163 -1.291 -64.949 1.00 92.44 74 THR A O 1
ATOM 563 N N . PRO A 1 75 ? 21.133 -2.240 -66.745 1.00 91.25 75 PRO A N 1
ATOM 564 C CA . PRO A 1 75 ? 21.578 -3.448 -66.057 1.00 91.25 75 PRO A CA 1
ATOM 565 C C . PRO A 1 75 ? 22.428 -3.185 -64.805 1.00 91.25 75 PRO A C 1
ATOM 567 O O . PRO A 1 75 ? 23.143 -2.189 -64.698 1.00 91.25 75 PRO A O 1
ATOM 570 N N . ALA A 1 76 ? 22.397 -4.138 -63.871 1.00 87.06 76 ALA A N 1
ATOM 571 C CA . ALA A 1 76 ? 23.099 -4.079 -62.582 1.00 87.06 76 ALA A CA 1
ATOM 572 C C . ALA A 1 76 ? 24.621 -4.313 -62.664 1.00 87.06 76 ALA A C 1
ATOM 574 O O . ALA A 1 76 ? 25.333 -4.199 -61.663 1.00 87.06 76 ALA A O 1
ATOM 575 N N . SER A 1 77 ? 25.118 -4.713 -63.834 1.00 88.81 77 SER A N 1
ATOM 576 C CA . SER A 1 77 ? 26.523 -5.053 -64.051 1.00 88.81 77 SER A CA 1
ATOM 577 C C . SER A 1 77 ? 27.107 -4.153 -65.126 1.00 88.81 77 SER A C 1
ATOM 579 O O . SER A 1 77 ? 26.513 -4.001 -66.191 1.00 88.81 77 SER A O 1
ATOM 581 N N . ALA A 1 78 ? 28.282 -3.588 -64.856 1.00 91.44 78 ALA A N 1
ATOM 582 C CA . ALA A 1 78 ? 29.031 -2.839 -65.854 1.00 91.44 78 ALA A CA 1
ATOM 583 C C . ALA A 1 78 ? 29.462 -3.754 -67.012 1.00 91.44 78 ALA A C 1
ATOM 585 O O . ALA A 1 78 ? 29.756 -4.932 -66.804 1.00 91.44 78 ALA A O 1
ATOM 586 N N . GLY A 1 79 ? 29.504 -3.210 -68.222 1.00 94.19 79 GLY A N 1
ATOM 587 C CA . GLY A 1 79 ? 29.823 -3.955 -69.435 1.00 94.19 79 GLY A CA 1
ATOM 588 C C . GLY A 1 79 ? 29.257 -3.293 -70.680 1.00 94.19 79 GLY A C 1
ATOM 589 O O . GLY A 1 79 ? 28.618 -2.242 -70.606 1.00 94.19 79 GLY A O 1
ATOM 590 N N . ASP A 1 80 ? 29.494 -3.923 -71.821 1.00 96.75 80 ASP A N 1
ATOM 591 C CA . ASP A 1 80 ? 28.891 -3.514 -73.082 1.00 96.75 80 ASP A CA 1
ATOM 592 C C . ASP A 1 80 ? 27.524 -4.184 -73.218 1.00 96.75 80 ASP A C 1
ATOM 594 O O . ASP A 1 80 ? 27.384 -5.381 -72.973 1.00 96.75 80 ASP A O 1
ATOM 598 N N . TYR A 1 81 ? 26.522 -3.399 -73.594 1.00 96.94 81 TYR A N 1
ATOM 599 C CA . TYR A 1 81 ? 25.148 -3.830 -73.820 1.00 96.94 81 TYR A CA 1
ATOM 600 C C . TYR A 1 81 ? 24.641 -3.217 -75.120 1.00 96.94 81 TYR A C 1
ATOM 602 O O . TYR A 1 81 ? 25.289 -2.372 -75.743 1.00 96.94 81 TYR A O 1
ATOM 610 N N . GLU A 1 82 ? 23.443 -3.609 -75.522 1.00 95.56 82 GLU A N 1
ATOM 611 C CA . GLU A 1 82 ? 22.714 -2.923 -76.571 1.00 95.56 82 GLU A CA 1
ATOM 612 C C . GLU A 1 82 ? 21.281 -2.626 -76.154 1.00 95.56 82 GLU A C 1
ATOM 614 O O . GLU A 1 82 ? 20.593 -3.436 -75.530 1.00 95.56 82 GLU A O 1
ATOM 619 N N . VAL A 1 83 ? 20.835 -1.430 -76.520 1.00 96.62 83 VAL A N 1
ATOM 620 C CA . VAL A 1 83 ? 19.438 -1.034 -76.452 1.00 96.62 83 VAL A CA 1
ATOM 621 C C . VAL A 1 83 ? 18.760 -1.559 -77.713 1.00 96.62 83 VAL A C 1
ATOM 623 O O . VAL A 1 83 ? 19.149 -1.181 -78.819 1.00 96.62 83 VAL A O 1
ATOM 626 N N . ARG A 1 84 ? 17.758 -2.424 -77.561 1.00 96.44 84 ARG A N 1
ATOM 627 C CA . ARG A 1 84 ? 16.955 -2.980 -78.656 1.00 96.44 84 ARG A CA 1
ATOM 628 C C . ARG A 1 84 ? 15.553 -2.389 -78.624 1.00 96.44 84 ARG A C 1
ATOM 630 O O . ARG A 1 84 ? 14.913 -2.398 -77.578 1.00 96.44 84 ARG A O 1
ATOM 637 N N . LEU A 1 85 ? 15.072 -1.923 -79.773 1.00 95.50 85 LEU A N 1
ATOM 638 C CA . LEU A 1 85 ? 13.651 -1.718 -80.035 1.00 95.50 85 LEU A CA 1
ATOM 639 C C . LEU A 1 85 ? 13.096 -3.003 -80.650 1.00 95.50 85 LEU A C 1
ATOM 641 O O . LEU A 1 85 ? 13.518 -3.392 -81.739 1.00 95.50 85 LEU A O 1
ATOM 645 N N . LEU A 1 86 ? 12.169 -3.646 -79.955 1.00 95.50 86 LEU A N 1
ATOM 646 C CA . LEU A 1 86 ? 11.591 -4.941 -80.302 1.00 95.50 86 LEU A CA 1
ATOM 647 C C . LEU A 1 86 ? 10.129 -4.751 -80.726 1.00 95.50 86 LEU A C 1
ATOM 649 O O . LEU A 1 86 ? 9.391 -4.008 -80.077 1.00 95.50 86 LEU A O 1
ATOM 653 N N . ASP A 1 87 ? 9.716 -5.399 -81.816 1.00 93.88 87 ASP A N 1
ATOM 654 C CA . ASP A 1 87 ? 8.328 -5.367 -82.301 1.00 93.88 87 ASP A CA 1
ATOM 655 C C . ASP A 1 87 ? 7.364 -6.053 -81.309 1.00 93.88 87 ASP A C 1
ATOM 657 O O . ASP A 1 87 ? 7.758 -6.895 -80.505 1.00 93.88 87 ASP A O 1
ATOM 661 N N . ALA A 1 88 ? 6.074 -5.733 -81.390 1.00 93.00 88 ALA A N 1
ATOM 662 C CA . ALA A 1 88 ? 5.011 -6.291 -80.560 1.00 93.00 88 ALA A CA 1
ATOM 663 C C . ALA A 1 88 ? 4.676 -7.761 -80.885 1.00 93.00 88 ALA A C 1
ATOM 665 O O . ALA A 1 88 ? 4.004 -8.436 -80.099 1.00 93.00 88 ALA A O 1
ATOM 666 N N . GLN A 1 89 ? 5.076 -8.262 -82.060 1.00 92.94 89 GLN A N 1
ATOM 667 C CA . GLN A 1 89 ? 4.757 -9.618 -82.514 1.00 92.94 89 GLN A CA 1
ATOM 668 C C . GLN A 1 89 ? 5.850 -10.613 -82.129 1.00 92.94 89 GLN A C 1
ATOM 670 O O . GLN A 1 89 ? 6.995 -10.462 -82.537 1.00 92.94 89 GLN A O 1
ATOM 675 N N . SER A 1 90 ? 5.491 -11.677 -81.405 1.00 89.81 90 SER A N 1
ATOM 676 C CA . SER A 1 90 ? 6.403 -12.792 -81.109 1.00 89.81 90 SER A CA 1
ATOM 677 C C . SER A 1 90 ? 6.926 -13.424 -82.418 1.00 89.81 90 SER A C 1
ATOM 679 O O . SER A 1 90 ? 6.115 -13.680 -83.312 1.00 89.81 90 SER A O 1
ATOM 681 N N . PRO A 1 91 ? 8.244 -13.676 -82.571 1.00 92.44 91 PRO A N 1
ATOM 682 C CA . PRO A 1 91 ? 9.271 -13.759 -81.526 1.00 92.44 91 PRO A CA 1
ATOM 683 C C . PRO A 1 91 ? 10.006 -12.439 -81.209 1.00 92.44 91 PRO A C 1
ATOM 685 O O . PRO A 1 91 ? 11.144 -12.483 -80.768 1.00 92.44 91 PRO A O 1
ATOM 688 N N . TYR A 1 92 ? 9.365 -11.284 -81.403 1.00 95.56 92 TYR A N 1
ATOM 689 C CA . TYR A 1 92 ? 9.870 -9.937 -81.105 1.00 95.56 92 TYR A CA 1
ATOM 690 C C . TYR A 1 92 ? 11.105 -9.563 -81.936 1.00 95.56 92 TYR A C 1
ATOM 692 O O . TYR A 1 92 ? 12.197 -9.399 -81.392 1.00 95.56 92 TYR A O 1
ATOM 700 N N . PRO A 1 93 ? 10.973 -9.449 -83.270 1.00 94.31 93 PRO A N 1
ATOM 701 C CA . PRO A 1 93 ? 12.085 -9.024 -84.107 1.00 94.31 93 PRO A CA 1
ATOM 702 C C . PRO A 1 93 ? 12.591 -7.630 -83.703 1.00 94.31 93 PRO A C 1
ATOM 704 O O . PRO A 1 93 ? 11.816 -6.716 -83.417 1.00 94.31 93 PRO A O 1
ATOM 707 N N . THR A 1 94 ? 13.910 -7.466 -83.714 1.00 94.50 94 THR A N 1
ATOM 708 C CA . THR A 1 94 ? 14.602 -6.210 -83.427 1.00 94.50 94 THR A CA 1
ATOM 709 C C . THR A 1 94 ? 14.436 -5.257 -84.605 1.00 94.50 94 THR A C 1
ATOM 711 O O . THR A 1 94 ? 14.999 -5.474 -85.679 1.00 94.50 94 THR A O 1
ATOM 714 N N . LEU A 1 95 ? 13.693 -4.175 -84.391 1.00 93.69 95 LEU A N 1
ATOM 715 C CA . LEU A 1 95 ? 13.447 -3.119 -85.374 1.00 93.69 95 LEU A CA 1
ATOM 716 C C . LEU A 1 95 ? 14.628 -2.147 -85.474 1.00 93.69 95 LEU A C 1
ATOM 718 O O . LEU A 1 95 ? 14.973 -1.693 -86.562 1.00 93.69 95 LEU A O 1
ATOM 722 N N . ALA A 1 96 ? 15.260 -1.846 -84.340 1.00 93.88 96 ALA A N 1
ATOM 723 C CA . ALA A 1 96 ? 16.454 -1.014 -84.251 1.00 93.88 96 ALA A CA 1
ATOM 724 C C . ALA A 1 96 ? 17.297 -1.441 -83.048 1.00 93.88 96 ALA A C 1
ATOM 726 O O . ALA A 1 96 ? 16.763 -1.906 -82.041 1.00 93.88 96 ALA A O 1
ATOM 727 N N . ARG A 1 97 ? 18.616 -1.266 -83.131 1.00 95.00 97 ARG A N 1
ATOM 728 C CA . ARG A 1 97 ? 19.525 -1.505 -82.005 1.00 95.00 97 ARG A CA 1
ATOM 729 C C . ARG A 1 97 ? 20.621 -0.455 -81.946 1.00 95.00 97 ARG A C 1
ATOM 731 O O . ARG A 1 97 ? 21.032 0.062 -82.985 1.00 95.00 97 ARG A O 1
ATOM 738 N N . ARG A 1 98 ? 21.109 -0.167 -80.742 1.00 95.38 98 ARG A N 1
ATOM 739 C CA . ARG A 1 98 ? 22.239 0.739 -80.513 1.00 95.38 98 ARG A CA 1
ATOM 740 C C . ARG A 1 98 ? 23.103 0.232 -79.356 1.00 95.38 98 ARG A C 1
ATOM 742 O O . ARG A 1 98 ? 22.536 -0.109 -78.319 1.00 95.38 98 ARG A O 1
ATOM 749 N N . PRO A 1 99 ? 24.439 0.210 -79.489 1.00 96.38 99 PRO A N 1
ATOM 750 C CA . PRO A 1 99 ? 25.312 -0.119 -78.368 1.00 96.38 99 PRO A CA 1
ATOM 751 C C . PRO A 1 99 ? 25.192 0.926 -77.251 1.00 96.38 99 PRO A C 1
ATOM 753 O O . PRO A 1 99 ? 25.032 2.117 -77.518 1.00 96.38 99 PRO A O 1
ATOM 756 N N . ILE A 1 100 ? 25.298 0.472 -76.006 1.00 96.81 100 ILE A N 1
ATOM 757 C CA . ILE A 1 100 ? 25.401 1.313 -74.814 1.00 96.81 100 ILE A CA 1
ATOM 758 C C . ILE A 1 100 ? 26.398 0.683 -73.846 1.00 96.81 100 ILE A C 1
ATOM 760 O O . ILE A 1 100 ? 26.339 -0.513 -73.555 1.00 96.81 100 ILE A O 1
ATOM 764 N N . ARG A 1 101 ? 27.317 1.489 -73.322 1.00 96.69 101 ARG A N 1
ATOM 765 C CA . ARG A 1 101 ? 28.254 1.056 -72.292 1.00 96.69 101 ARG A CA 1
ATOM 766 C C . ARG A 1 101 ? 27.678 1.337 -70.912 1.00 96.69 101 ARG A C 1
ATOM 768 O O . ARG A 1 101 ? 27.356 2.476 -70.586 1.00 96.69 101 ARG A O 1
ATOM 775 N N . ILE A 1 102 ? 27.568 0.308 -70.083 1.00 94.44 102 ILE A N 1
ATOM 776 C CA . ILE A 1 102 ? 27.141 0.450 -68.695 1.00 94.44 102 ILE A CA 1
ATOM 777 C C . ILE A 1 102 ? 28.376 0.540 -67.804 1.00 94.44 102 ILE A C 1
ATOM 779 O O . ILE A 1 102 ? 29.213 -0.364 -67.802 1.00 94.44 102 ILE A O 1
ATOM 783 N N . VAL A 1 103 ? 28.499 1.630 -67.049 1.00 92.56 103 VAL A N 1
ATOM 784 C CA . VAL A 1 103 ? 29.660 1.916 -66.191 1.00 92.56 103 VAL A CA 1
ATOM 785 C C . VAL A 1 103 ? 29.271 2.021 -64.720 1.00 92.56 103 VAL A C 1
ATOM 787 O O . VAL A 1 103 ? 28.115 2.257 -64.369 1.00 92.56 103 VAL A O 1
ATOM 790 N N . LEU A 1 104 ? 30.246 1.829 -63.835 1.00 87.88 104 LEU A N 1
ATOM 791 C CA . LEU A 1 104 ? 30.067 2.106 -62.413 1.00 87.88 104 LEU A CA 1
ATOM 792 C C . LEU A 1 104 ? 30.027 3.634 -62.213 1.00 87.88 104 LEU A C 1
ATOM 794 O O . LEU A 1 104 ? 30.963 4.306 -62.652 1.00 87.88 104 LEU A O 1
ATOM 798 N N . PRO A 1 105 ? 28.991 4.202 -61.567 1.00 88.62 105 PRO A N 1
ATOM 799 C CA . PRO A 1 105 ? 28.954 5.632 -61.297 1.00 88.62 105 PRO A CA 1
ATOM 800 C C . PRO A 1 105 ? 30.086 6.041 -60.353 1.00 88.62 105 PRO A C 1
ATOM 802 O O . PRO A 1 105 ? 30.427 5.321 -59.415 1.00 88.62 105 PRO A O 1
ATOM 805 N N . ASN A 1 106 ? 30.616 7.248 -60.554 1.00 90.25 106 ASN A N 1
ATOM 806 C CA . ASN A 1 106 ? 31.555 7.842 -59.609 1.00 90.25 106 ASN A CA 1
ATOM 807 C C . ASN A 1 106 ? 30.849 8.118 -58.277 1.00 90.25 106 ASN A C 1
ATOM 809 O O . ASN A 1 106 ? 29.858 8.849 -58.235 1.00 90.25 106 ASN A O 1
ATOM 813 N N . ALA A 1 107 ? 31.395 7.573 -57.193 1.00 94.56 107 ALA A N 1
ATOM 814 C CA . ALA A 1 107 ? 30.927 7.811 -55.838 1.00 94.56 107 ALA A CA 1
ATOM 815 C C . ALA A 1 107 ? 32.116 8.004 -54.889 1.00 94.56 107 ALA A C 1
ATOM 817 O O . ALA A 1 107 ? 33.173 7.395 -55.064 1.00 94.56 107 ALA A O 1
ATOM 818 N N . SER A 1 108 ? 31.957 8.852 -53.876 1.00 96.38 108 SER A N 1
ATOM 819 C CA . SER A 1 108 ? 32.977 9.083 -52.856 1.00 96.38 108 SER A CA 1
ATOM 820 C C . SER A 1 108 ? 32.366 9.228 -51.469 1.00 96.38 108 SER A C 1
ATOM 822 O O . SER A 1 108 ? 31.224 9.663 -51.317 1.00 96.38 108 SER A O 1
ATOM 824 N N . LEU A 1 109 ? 33.151 8.855 -50.460 1.00 97.88 109 LEU A N 1
ATOM 825 C CA . LEU A 1 109 ? 32.809 8.950 -49.046 1.00 97.88 109 LEU A CA 1
ATOM 826 C C . LEU A 1 109 ? 33.938 9.670 -48.308 1.00 97.88 109 LEU A C 1
ATOM 828 O O . LEU A 1 109 ? 35.113 9.343 -48.490 1.00 97.88 109 LEU A O 1
ATOM 832 N N . GLN A 1 110 ? 33.579 10.609 -47.440 1.00 97.06 110 GLN A N 1
ATOM 833 C CA . GLN A 1 110 ? 34.480 11.290 -46.517 1.00 97.06 110 GLN A CA 1
ATOM 834 C C . GLN A 1 110 ? 33.906 11.191 -45.106 1.00 97.06 110 GLN A C 1
ATOM 836 O O . GLN A 1 110 ? 32.760 11.554 -44.859 1.00 97.06 110 GLN A O 1
ATOM 841 N N . ALA A 1 111 ? 34.713 10.683 -44.187 1.00 96.56 111 ALA A N 1
ATOM 842 C CA . ALA A 1 111 ? 34.392 10.513 -42.775 1.00 96.56 111 ALA A CA 1
ATOM 843 C C . ALA A 1 111 ? 35.712 10.468 -41.986 1.00 96.56 111 ALA A C 1
ATOM 845 O O . ALA A 1 111 ? 36.756 10.245 -42.606 1.00 96.56 111 ALA A O 1
ATOM 846 N N . PRO A 1 112 ? 35.712 10.644 -40.659 1.00 95.56 112 PRO A N 1
ATOM 847 C CA . PRO A 1 112 ? 36.897 10.387 -39.839 1.00 95.56 112 PRO A CA 1
ATOM 848 C C . PRO A 1 112 ? 37.469 8.976 -40.070 1.00 95.56 112 PRO A C 1
ATOM 850 O O . PRO A 1 112 ? 36.723 8.066 -40.422 1.00 95.56 112 PRO A O 1
ATOM 853 N N . ASP A 1 113 ? 38.780 8.794 -39.889 1.00 94.25 113 ASP A N 1
ATOM 854 C CA . ASP A 1 113 ? 39.430 7.479 -40.054 1.00 94.25 113 ASP A CA 1
ATOM 855 C C . ASP A 1 113 ? 39.210 6.559 -38.839 1.00 94.25 113 ASP A C 1
ATOM 857 O O . ASP A 1 113 ? 39.244 5.334 -38.966 1.00 94.25 113 ASP A O 1
ATOM 861 N N . GLU A 1 114 ? 38.943 7.149 -37.672 1.00 94.00 114 GLU A N 1
ATOM 862 C CA . GLU A 1 114 ? 38.665 6.448 -36.423 1.00 94.00 114 GLU A CA 1
ATOM 863 C C . GLU A 1 114 ? 37.499 7.103 -35.682 1.00 94.00 114 GLU A C 1
ATOM 865 O O . GLU A 1 114 ? 37.351 8.330 -35.692 1.00 94.00 114 GLU A O 1
ATOM 870 N N . GLN A 1 115 ? 36.666 6.280 -35.051 1.00 92.31 115 GLN A N 1
ATOM 871 C CA . GLN A 1 115 ? 35.567 6.703 -34.187 1.00 92.31 115 GLN A CA 1
ATOM 872 C C . GLN A 1 115 ? 35.466 5.769 -32.971 1.00 92.31 115 GLN A C 1
ATOM 874 O O . GLN A 1 115 ? 35.666 4.565 -33.130 1.00 92.31 115 GLN A O 1
ATOM 879 N N . PRO A 1 116 ? 35.134 6.266 -31.768 1.00 89.38 116 PRO A N 1
ATOM 880 C CA . PRO A 1 116 ? 34.834 5.395 -30.634 1.00 89.38 116 PRO A CA 1
ATOM 881 C C . PRO A 1 116 ? 33.564 4.579 -30.897 1.00 89.38 116 PRO A C 1
ATOM 883 O O . PRO A 1 116 ? 32.707 5.005 -31.675 1.00 89.38 116 PRO A O 1
ATOM 886 N N . ILE A 1 117 ? 33.410 3.435 -30.233 1.00 88.12 117 ILE A N 1
ATOM 887 C CA . ILE A 1 117 ? 32.166 2.651 -30.225 1.00 88.12 117 ILE A CA 1
ATOM 888 C C . ILE A 1 117 ? 30.942 3.506 -29.853 1.00 88.12 117 ILE A C 1
ATOM 890 O O . ILE A 1 117 ? 31.063 4.476 -29.106 1.00 88.12 117 ILE A O 1
ATOM 894 N N . GLY A 1 118 ? 29.762 3.147 -30.367 1.00 83.19 118 GLY A N 1
ATOM 895 C CA . GLY A 1 118 ? 28.469 3.761 -30.028 1.00 83.19 118 GLY A CA 1
ATOM 896 C C . GLY A 1 118 ? 28.345 5.275 -30.257 1.00 83.19 118 GLY A C 1
ATOM 897 O O . GLY A 1 118 ? 27.453 5.901 -29.693 1.00 83.19 118 GLY A O 1
ATOM 898 N N . THR A 1 119 ? 29.228 5.879 -31.053 1.00 85.69 119 THR A N 1
ATOM 899 C CA . THR A 1 119 ? 29.282 7.326 -31.298 1.00 85.69 119 THR A CA 1
ATOM 900 C C . THR A 1 119 ? 28.652 7.663 -32.645 1.00 85.69 119 THR A C 1
ATOM 902 O O . THR A 1 119 ? 28.926 7.003 -33.649 1.00 85.69 119 THR A O 1
ATOM 905 N N . ALA A 1 120 ? 27.809 8.696 -32.680 1.00 89.50 120 ALA A N 1
ATOM 906 C CA . ALA A 1 120 ? 27.258 9.231 -33.920 1.00 89.50 120 ALA A CA 1
ATOM 907 C C . ALA A 1 120 ? 28.294 10.106 -34.640 1.00 89.50 120 ALA A C 1
ATOM 909 O O . ALA A 1 120 ? 28.903 10.985 -34.031 1.00 89.50 120 ALA A O 1
ATOM 910 N N . PHE A 1 121 ? 28.463 9.902 -35.944 1.00 92.94 121 PHE A N 1
ATOM 911 C CA . PHE A 1 121 ? 29.398 10.665 -36.767 1.00 92.94 121 PHE A CA 1
ATOM 912 C C . PHE A 1 121 ? 28.813 10.967 -38.146 1.00 92.94 121 PHE A C 1
ATOM 914 O O . PHE A 1 121 ? 27.983 10.225 -38.679 1.00 92.94 121 PHE A O 1
ATOM 921 N N . THR A 1 122 ? 29.259 12.080 -38.725 1.00 96.25 122 THR A N 1
ATOM 922 C CA . THR A 1 122 ? 28.789 12.556 -40.027 1.00 96.25 122 THR A CA 1
ATOM 923 C C . THR A 1 122 ? 29.671 12.023 -41.149 1.00 96.25 122 THR A C 1
ATOM 925 O O . THR A 1 122 ? 30.900 12.084 -41.083 1.00 96.25 122 THR A O 1
ATOM 928 N N . ILE A 1 123 ? 29.028 11.553 -42.210 1.00 97.81 123 ILE A N 1
ATOM 929 C CA . ILE A 1 123 ? 29.646 11.084 -43.445 1.00 97.81 123 ILE A CA 1
ATOM 930 C C . ILE A 1 123 ? 29.210 12.018 -44.566 1.00 97.81 123 ILE A C 1
ATOM 932 O O . ILE A 1 123 ? 28.018 12.140 -44.845 1.00 97.81 123 ILE A O 1
ATOM 936 N N . THR A 1 124 ? 30.167 12.648 -45.235 1.00 97.81 124 THR A N 1
ATOM 937 C CA . THR A 1 124 ? 29.928 13.421 -46.457 1.00 97.81 124 THR A CA 1
ATOM 938 C C . THR A 1 124 ? 30.093 12.508 -47.661 1.00 97.81 124 THR A C 1
ATOM 940 O O . THR A 1 124 ? 31.032 11.713 -47.720 1.00 97.81 124 THR A O 1
ATOM 943 N N . TRP A 1 125 ? 29.205 12.622 -48.641 1.00 97.31 125 TRP A N 1
ATOM 944 C CA . TRP A 1 125 ? 29.213 11.756 -49.812 1.00 97.31 125 TRP A CA 1
ATOM 945 C C . TRP A 1 125 ? 28.955 12.525 -51.108 1.00 97.31 125 TRP A C 1
ATOM 947 O O . TRP A 1 125 ? 28.309 13.575 -51.121 1.00 97.31 125 TRP A O 1
ATOM 957 N N . THR A 1 126 ? 29.461 11.976 -52.212 1.00 96.38 126 THR A N 1
ATOM 958 C CA . THR A 1 126 ? 29.080 12.337 -53.586 1.00 96.38 126 THR A CA 1
ATOM 959 C C . THR A 1 126 ? 28.779 11.061 -54.362 1.00 96.38 126 THR A C 1
ATOM 961 O O . THR A 1 126 ? 29.410 10.037 -54.109 1.00 96.38 126 THR A O 1
ATOM 964 N N . GLY A 1 127 ? 27.815 11.088 -55.278 1.00 92.31 127 GLY A N 1
ATOM 965 C CA . GLY A 1 127 ? 27.412 9.908 -56.050 1.00 92.31 127 GLY A CA 1
ATOM 966 C C . GLY A 1 127 ? 25.917 9.881 -56.374 1.00 92.31 127 GLY A C 1
ATOM 967 O O . GLY A 1 127 ? 25.214 10.850 -56.099 1.00 92.31 127 GLY A O 1
ATOM 968 N N . PRO A 1 128 ? 25.407 8.800 -56.982 1.00 87.88 128 PRO A N 1
ATOM 969 C CA . PRO A 1 128 ? 23.993 8.692 -57.343 1.00 87.88 128 PRO A CA 1
ATOM 970 C C . PRO A 1 128 ? 23.087 8.667 -56.099 1.00 87.88 128 PRO A C 1
ATOM 972 O O . PRO A 1 128 ? 23.466 8.136 -55.062 1.00 87.88 128 PRO A O 1
ATOM 975 N N . SER A 1 129 ? 21.905 9.275 -56.213 1.00 84.88 129 SER A N 1
ATOM 976 C CA . SER A 1 129 ? 20.943 9.481 -55.104 1.00 84.88 129 SER A CA 1
ATOM 977 C C . SER A 1 129 ? 19.474 9.456 -55.561 1.00 84.88 129 SER A C 1
ATOM 979 O O . SER A 1 129 ? 18.568 9.880 -54.848 1.00 84.88 129 SER A O 1
ATOM 981 N N . GLN A 1 130 ? 19.223 8.969 -56.780 1.00 76.56 130 GLN A N 1
ATOM 982 C CA . GLN A 1 130 ? 17.907 9.016 -57.428 1.00 76.56 130 GLN A CA 1
ATOM 983 C C . GLN A 1 130 ? 17.113 7.703 -57.297 1.00 76.56 130 GLN A C 1
ATOM 985 O O . GLN A 1 130 ? 15.963 7.634 -57.729 1.00 76.56 130 GLN A O 1
ATOM 990 N N . ASN A 1 131 ? 17.699 6.644 -56.727 1.00 78.56 131 ASN A N 1
ATOM 991 C CA . ASN A 1 131 ? 17.093 5.313 -56.621 1.00 78.56 131 ASN A CA 1
ATOM 992 C C . ASN A 1 131 ? 17.283 4.677 -55.234 1.00 78.56 131 ASN A C 1
ATOM 994 O O . ASN A 1 131 ? 17.480 3.465 -55.140 1.00 78.56 131 ASN A O 1
ATOM 998 N N . ARG A 1 132 ? 17.173 5.467 -54.156 1.00 88.56 132 ARG A N 1
ATOM 999 C CA . ARG A 1 132 ? 17.317 4.997 -52.759 1.00 88.56 132 ARG A CA 1
ATOM 1000 C C . ARG A 1 132 ? 18.684 4.376 -52.473 1.00 88.56 132 ARG A C 1
ATOM 1002 O O . ARG A 1 132 ? 18.791 3.427 -51.697 1.00 88.56 132 ARG A O 1
ATOM 1009 N N . GLU A 1 133 ? 19.724 4.895 -53.111 1.00 92.38 133 GLU A N 1
ATOM 1010 C CA . GLU A 1 133 ? 21.094 4.575 -52.747 1.00 92.38 133 GLU A CA 1
ATOM 1011 C C . GLU A 1 133 ? 21.317 4.882 -51.261 1.00 92.38 133 GLU A C 1
ATOM 1013 O O . GLU A 1 133 ? 20.697 5.781 -50.688 1.00 92.38 133 GLU A O 1
ATOM 1018 N N . TYR A 1 134 ? 22.154 4.092 -50.603 1.00 95.00 134 TYR A N 1
ATOM 1019 C CA . TYR A 1 134 ? 22.321 4.171 -49.156 1.00 95.00 134 TYR A CA 1
ATOM 1020 C C . TYR A 1 134 ? 23.766 3.931 -48.756 1.00 95.00 134 TYR A C 1
ATOM 1022 O O . TYR A 1 134 ? 24.537 3.287 -49.464 1.00 95.00 134 TYR A O 1
ATOM 1030 N N . ILE A 1 135 ? 24.135 4.459 -47.598 1.00 97.38 135 ILE A N 1
ATOM 1031 C CA . ILE A 1 135 ? 25.450 4.278 -47.003 1.00 97.38 135 ILE A CA 1
ATOM 1032 C C . ILE A 1 135 ? 25.274 3.404 -45.775 1.00 97.38 135 ILE A C 1
ATOM 1034 O O . ILE A 1 135 ? 24.421 3.688 -44.937 1.00 97.38 135 ILE A O 1
ATOM 1038 N N . THR A 1 136 ? 26.069 2.344 -45.670 1.00 97.44 136 THR A N 1
ATOM 1039 C CA . THR A 1 136 ? 26.059 1.434 -44.522 1.00 97.44 136 THR A CA 1
ATOM 1040 C C . THR A 1 136 ? 27.451 1.274 -43.926 1.00 97.44 136 THR A C 1
ATOM 1042 O O . THR A 1 136 ? 28.448 1.379 -44.641 1.00 97.44 136 THR A O 1
ATOM 1045 N N . LEU A 1 137 ? 27.513 1.034 -42.619 1.00 96.62 137 LEU A N 1
ATOM 1046 C CA . LEU A 1 137 ? 28.717 0.655 -41.893 1.00 96.62 137 LEU A CA 1
ATOM 1047 C C . LEU A 1 137 ? 28.630 -0.833 -41.551 1.00 96.62 137 LEU A C 1
ATOM 1049 O O . LEU A 1 137 ? 27.658 -1.247 -40.931 1.00 96.62 137 LEU A O 1
ATOM 1053 N N . VAL A 1 138 ? 29.625 -1.616 -41.962 1.00 96.06 138 VAL A N 1
ATOM 1054 C CA . VAL A 1 138 ? 29.678 -3.075 -41.757 1.00 96.06 138 VAL A CA 1
ATOM 1055 C C . VAL A 1 138 ? 31.091 -3.517 -41.364 1.00 96.06 138 VAL A C 1
ATOM 1057 O O . VAL A 1 138 ? 32.039 -2.770 -41.641 1.00 96.06 138 VAL A O 1
ATOM 1060 N N . PRO A 1 139 ? 31.274 -4.702 -40.749 1.00 95.69 139 PRO A N 1
ATOM 1061 C CA . PRO A 1 139 ? 32.598 -5.279 -40.518 1.00 95.69 139 PRO A CA 1
ATOM 1062 C C . PRO A 1 139 ? 33.442 -5.291 -41.798 1.00 95.69 139 PRO A C 1
ATOM 1064 O O . PRO A 1 139 ? 32.918 -5.498 -42.897 1.00 95.69 139 PRO A O 1
ATOM 1067 N N . ALA A 1 140 ? 34.750 -5.042 -41.684 1.00 94.69 140 ALA A N 1
ATOM 1068 C CA . ALA A 1 140 ? 35.621 -4.896 -42.854 1.00 94.69 140 ALA A CA 1
ATOM 1069 C C . ALA A 1 140 ? 35.654 -6.148 -43.754 1.00 94.69 140 ALA A C 1
ATOM 1071 O O . ALA A 1 140 ? 35.848 -6.023 -44.966 1.00 94.69 140 ALA A O 1
ATOM 1072 N N . ASP A 1 141 ? 35.428 -7.329 -43.177 1.00 93.31 141 ASP A N 1
ATOM 1073 C CA . ASP A 1 141 ? 35.393 -8.639 -43.832 1.00 93.31 141 ASP A CA 1
ATOM 1074 C C . ASP A 1 141 ? 33.987 -9.084 -44.281 1.00 93.31 141 ASP A C 1
ATOM 1076 O O . ASP A 1 141 ? 33.841 -10.153 -44.877 1.00 93.31 141 ASP A O 1
ATOM 1080 N N . ALA A 1 142 ? 32.947 -8.273 -44.054 1.00 93.88 142 ALA A N 1
ATOM 1081 C CA . ALA A 1 142 ? 31.583 -8.608 -44.449 1.00 93.88 142 ALA A CA 1
ATOM 1082 C C . ALA A 1 142 ? 31.470 -8.816 -45.972 1.00 93.88 142 ALA A C 1
ATOM 1084 O O . ALA A 1 142 ? 32.018 -8.041 -46.758 1.00 93.88 142 ALA A O 1
ATOM 1085 N N . ALA A 1 143 ? 30.696 -9.807 -46.420 1.00 92.75 143 ALA A N 1
ATOM 1086 C CA . ALA A 1 143 ? 30.437 -10.010 -47.848 1.00 92.75 143 ALA A CA 1
ATOM 1087 C C . ALA A 1 143 ? 29.742 -8.788 -48.487 1.00 92.75 143 ALA A C 1
ATOM 1089 O O . ALA A 1 143 ? 29.027 -8.039 -47.813 1.00 92.75 143 ALA A O 1
ATOM 1090 N N . ASP A 1 144 ? 29.956 -8.565 -49.787 1.00 87.50 144 ASP A N 1
ATOM 1091 C CA . ASP A 1 144 ? 29.255 -7.511 -50.530 1.00 87.50 144 ASP A CA 1
ATOM 1092 C C . ASP A 1 144 ? 27.736 -7.748 -50.508 1.00 87.50 144 ASP A C 1
ATOM 1094 O O . ASP A 1 144 ? 27.269 -8.882 -50.590 1.00 87.50 144 ASP A O 1
ATOM 1098 N N . GLY A 1 145 ? 26.964 -6.666 -50.395 1.00 82.06 145 GLY A N 1
ATOM 1099 C CA . GLY A 1 145 ? 25.504 -6.716 -50.270 1.00 82.06 145 GLY A CA 1
ATOM 1100 C C . GLY A 1 145 ? 24.983 -6.804 -48.830 1.00 82.06 145 GLY A C 1
ATOM 1101 O O . GLY A 1 145 ? 23.812 -6.500 -48.607 1.00 82.06 145 GLY A O 1
ATOM 1102 N N . ASN A 1 146 ? 25.836 -7.129 -47.850 1.00 86.88 146 ASN A N 1
ATOM 1103 C CA . ASN A 1 146 ? 25.481 -7.018 -46.433 1.00 86.88 146 ASN A CA 1
ATOM 1104 C C . ASN A 1 146 ? 25.347 -5.548 -46.015 1.00 86.88 146 ASN A C 1
ATOM 1106 O O . ASN A 1 146 ? 26.102 -4.685 -46.474 1.00 86.88 146 ASN A O 1
ATOM 1110 N N . TYR A 1 147 ? 24.414 -5.285 -45.104 1.00 87.81 147 TYR A N 1
ATOM 1111 C CA . TYR A 1 147 ? 24.217 -3.987 -44.472 1.00 87.81 147 TYR A CA 1
ATOM 1112 C C . TYR A 1 147 ? 23.891 -4.177 -42.986 1.00 87.81 147 TYR A C 1
ATOM 1114 O O . TYR A 1 147 ? 23.267 -5.166 -42.606 1.00 87.81 147 TYR A O 1
ATOM 1122 N N . GLU A 1 148 ? 24.301 -3.216 -42.162 1.00 86.88 148 GLU A N 1
ATOM 1123 C CA . GLU A 1 148 ? 23.931 -3.129 -40.744 1.00 86.88 148 GLU A CA 1
ATOM 1124 C C . GLU A 1 148 ? 23.318 -1.750 -40.471 1.00 86.88 148 GLU A C 1
ATOM 1126 O O . GLU A 1 148 ? 22.218 -1.462 -40.945 1.00 86.88 148 GLU A O 1
ATOM 1131 N N . GLY A 1 149 ? 24.026 -0.861 -39.763 1.00 88.00 149 GLY A N 1
ATOM 1132 C CA . GLY A 1 149 ? 23.631 0.538 -39.626 1.00 88.00 149 GLY A CA 1
ATOM 1133 C C . GLY A 1 149 ? 23.689 1.224 -40.987 1.00 88.00 149 GLY A C 1
ATOM 1134 O O . GLY A 1 149 ? 24.743 1.219 -41.628 1.00 88.00 149 GLY A O 1
ATOM 1135 N N . TYR A 1 150 ? 22.569 1.782 -41.454 1.00 94.12 150 TYR A N 1
ATOM 1136 C CA . TYR A 1 150 ? 22.490 2.432 -42.761 1.00 94.12 150 TYR A CA 1
ATOM 1137 C C . TYR A 1 150 ? 21.643 3.706 -42.751 1.00 94.12 150 TYR A C 1
ATOM 1139 O O . TYR A 1 150 ? 20.759 3.884 -41.915 1.00 94.12 150 TYR A O 1
ATOM 1147 N N . ALA A 1 151 ? 21.912 4.575 -43.723 1.00 95.88 151 ALA A N 1
ATOM 1148 C CA . ALA A 1 151 ? 21.153 5.787 -43.996 1.00 95.88 151 ALA A CA 1
ATOM 1149 C C . ALA A 1 151 ? 21.055 6.008 -45.510 1.00 95.88 151 ALA A C 1
ATOM 1151 O O . ALA A 1 151 ? 22.015 5.749 -46.239 1.00 95.88 151 ALA A O 1
ATOM 1152 N N . TYR A 1 152 ? 19.904 6.479 -45.991 1.00 95.62 152 TYR A N 1
ATOM 1153 C CA . TYR A 1 152 ? 19.716 6.781 -47.411 1.00 95.62 152 TYR A CA 1
ATOM 1154 C C . TYR A 1 152 ? 20.511 8.028 -47.819 1.00 95.62 152 TYR A C 1
ATOM 1156 O O . TYR A 1 152 ? 20.546 9.028 -47.103 1.00 95.62 152 TYR A O 1
ATOM 1164 N N . ALA A 1 153 ? 21.151 7.955 -48.982 1.00 93.38 153 ALA A N 1
ATOM 1165 C CA . ALA A 1 153 ? 21.829 9.067 -49.625 1.00 93.38 153 ALA A CA 1
ATOM 1166 C C . ALA A 1 153 ? 20.798 9.875 -50.427 1.00 93.38 153 ALA A C 1
ATOM 1168 O O . ALA A 1 153 ? 20.555 9.612 -51.602 1.00 93.38 153 ALA A O 1
ATOM 1169 N N . GLU A 1 154 ? 20.155 10.837 -49.768 1.00 89.69 154 GLU A N 1
ATOM 1170 C CA . GLU A 1 154 ? 19.139 11.703 -50.376 1.00 89.69 154 GLU A CA 1
ATOM 1171 C C . GLU A 1 154 ? 19.747 13.024 -50.874 1.00 89.69 154 GLU A C 1
ATOM 1173 O O . GLU A 1 154 ? 20.550 13.646 -50.177 1.00 89.69 154 GLU A O 1
ATOM 1178 N N . GLY A 1 155 ? 19.349 13.485 -52.063 1.00 84.56 155 GLY A N 1
ATOM 1179 C CA . GLY A 1 155 ? 19.739 14.794 -52.598 1.00 84.56 155 GLY A CA 1
ATOM 1180 C C . GLY A 1 155 ? 20.130 14.771 -54.075 1.00 84.56 155 GLY A C 1
ATOM 1181 O O . GLY A 1 155 ? 19.851 13.817 -54.794 1.00 84.56 155 GLY A O 1
ATOM 1182 N N . ASP A 1 156 ? 20.803 15.835 -54.519 1.00 84.94 156 ASP A N 1
ATOM 1183 C CA . ASP A 1 156 ? 21.210 16.032 -55.917 1.00 84.94 156 ASP A CA 1
ATOM 1184 C C . ASP A 1 156 ? 22.685 15.670 -56.127 1.00 84.94 156 ASP A C 1
ATOM 1186 O O . ASP A 1 156 ? 23.540 16.511 -56.420 1.00 84.94 156 ASP A O 1
ATOM 1190 N N . GLY A 1 157 ? 23.018 14.395 -55.937 1.00 86.88 157 GLY A N 1
ATOM 1191 C CA . GLY A 1 157 ? 24.346 13.876 -56.268 1.00 86.88 157 GLY A CA 1
ATOM 1192 C C . GLY A 1 157 ? 25.436 14.093 -55.207 1.00 86.88 157 GLY A C 1
ATOM 1193 O O . GLY A 1 157 ? 26.591 13.711 -55.417 1.00 86.88 157 GLY A O 1
ATOM 1194 N N . LYS A 1 158 ? 25.098 14.728 -54.079 1.00 94.31 158 LYS A N 1
ATOM 1195 C CA . LYS A 1 158 ? 25.976 14.964 -52.923 1.00 94.31 158 LYS A CA 1
ATOM 1196 C C . LYS A 1 158 ? 25.160 15.250 -51.665 1.00 94.31 158 LYS A C 1
ATOM 1198 O O . LYS A 1 158 ? 24.079 15.826 -51.761 1.00 94.31 158 LYS A O 1
ATOM 1203 N N . GLY A 1 159 ? 25.716 14.954 -50.494 1.00 95.00 159 GLY A N 1
ATOM 1204 C CA . GLY A 1 159 ? 25.054 15.240 -49.224 1.00 95.00 159 GLY A CA 1
ATOM 1205 C C . GLY A 1 159 ? 25.844 14.779 -48.007 1.00 95.00 159 GLY A C 1
ATOM 1206 O O . GLY A 1 159 ? 27.038 14.482 -48.090 1.00 95.00 159 GLY A O 1
ATOM 1207 N N . THR A 1 160 ? 25.155 14.720 -46.871 1.00 96.50 160 THR A N 1
ATOM 1208 C CA . THR A 1 160 ? 25.678 14.183 -45.612 1.00 96.50 160 THR A CA 1
ATOM 1209 C C . THR A 1 160 ? 24.691 13.199 -45.008 1.00 96.50 160 THR A C 1
ATOM 1211 O O . THR A 1 160 ? 23.487 13.431 -45.075 1.00 96.50 160 THR A O 1
ATOM 1214 N N . VAL A 1 161 ? 25.188 12.142 -44.376 1.00 96.06 161 VAL A N 1
ATOM 1215 C CA . VAL A 1 161 ? 24.388 11.229 -43.548 1.00 96.06 161 VAL A CA 1
ATOM 1216 C C . VAL A 1 161 ? 25.050 11.052 -42.188 1.00 96.06 161 VAL A C 1
ATOM 1218 O O . VAL A 1 161 ? 26.265 11.205 -42.071 1.00 96.06 161 VAL A O 1
ATOM 1221 N N . THR A 1 162 ? 24.268 10.707 -41.170 1.00 95.12 162 THR A N 1
ATOM 1222 C CA . THR A 1 162 ? 24.785 10.374 -39.838 1.00 95.12 162 THR A CA 1
ATOM 1223 C C . THR A 1 162 ? 24.591 8.889 -39.585 1.00 95.12 162 THR A C 1
ATOM 1225 O O . THR A 1 162 ? 23.484 8.381 -39.754 1.00 95.12 162 THR A O 1
ATOM 1228 N N . LEU A 1 163 ? 25.652 8.206 -39.161 1.00 93.25 163 LEU A N 1
ATOM 1229 C CA . LEU A 1 163 ? 25.597 6.830 -38.665 1.00 93.25 163 LEU A CA 1
ATOM 1230 C C . LEU A 1 163 ? 26.170 6.770 -37.248 1.00 93.25 163 LEU A C 1
ATOM 1232 O O . LEU A 1 163 ? 26.972 7.619 -36.865 1.00 93.25 163 LEU A O 1
ATOM 1236 N N . THR A 1 164 ? 25.774 5.751 -36.490 1.00 90.50 164 THR A N 1
ATOM 1237 C CA . THR A 1 164 ? 26.350 5.436 -35.176 1.00 90.50 164 THR A CA 1
ATOM 1238 C C . THR A 1 164 ? 27.270 4.232 -35.317 1.00 90.50 164 THR A C 1
ATOM 1240 O O . THR A 1 164 ? 26.901 3.248 -35.961 1.00 90.50 164 THR A O 1
ATOM 1243 N N . THR A 1 165 ? 28.471 4.300 -34.745 1.00 90.12 165 THR A N 1
ATOM 1244 C CA . THR A 1 165 ? 29.388 3.154 -34.722 1.00 90.12 165 THR A CA 1
ATOM 1245 C C . THR A 1 165 ? 28.826 2.002 -33.877 1.00 90.12 165 THR A C 1
ATOM 1247 O O . THR A 1 165 ? 28.156 2.244 -32.871 1.00 90.12 165 THR A O 1
ATOM 1250 N N . PRO A 1 166 ? 29.110 0.738 -34.233 1.00 87.94 166 PRO A N 1
ATOM 1251 C CA . PRO A 1 166 ? 28.756 -0.415 -33.409 1.00 87.94 166 PRO A CA 1
ATOM 1252 C C . PRO A 1 166 ? 29.424 -0.381 -32.034 1.00 87.94 166 PRO A C 1
ATOM 1254 O O . PRO A 1 166 ? 30.388 0.350 -31.806 1.00 87.94 166 PRO A O 1
ATOM 1257 N N . THR A 1 167 ? 28.948 -1.219 -31.115 1.00 84.19 167 THR A N 1
ATOM 1258 C CA . THR A 1 167 ? 29.493 -1.309 -29.746 1.00 84.19 167 THR A CA 1
ATOM 1259 C C . THR A 1 167 ? 30.591 -2.357 -29.580 1.00 84.19 167 THR A C 1
ATOM 1261 O O . THR A 1 167 ? 31.066 -2.616 -28.475 1.00 84.19 167 THR A O 1
ATOM 1264 N N . THR A 1 168 ? 31.037 -2.935 -30.697 1.00 85.88 168 THR A N 1
ATOM 1265 C CA . THR A 1 168 ? 32.178 -3.850 -30.759 1.00 85.88 168 THR A CA 1
ATOM 1266 C C . THR A 1 168 ? 33.344 -3.163 -31.473 1.00 85.88 168 THR A C 1
ATOM 1268 O O . THR A 1 168 ? 33.201 -2.840 -32.655 1.00 85.8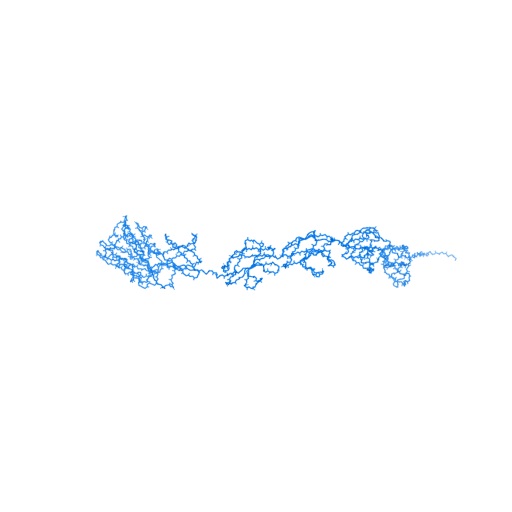8 168 THR A O 1
ATOM 1271 N N . PRO A 1 169 ? 34.492 -2.946 -30.802 1.00 90.12 169 PRO A N 1
ATOM 1272 C CA . PRO A 1 169 ? 35.680 -2.396 -31.446 1.00 90.12 169 PRO A CA 1
ATOM 1273 C C . PRO A 1 169 ? 36.188 -3.304 -32.569 1.00 90.12 169 PRO A C 1
ATOM 1275 O O . PRO A 1 169 ? 36.079 -4.528 -32.482 1.00 90.12 169 PRO A O 1
ATOM 1278 N N . GLY A 1 170 ? 36.780 -2.718 -33.605 1.00 93.38 170 GLY A N 1
ATOM 1279 C CA . GLY A 1 170 ? 37.312 -3.474 -34.734 1.00 93.38 170 GLY A CA 1
ATOM 1280 C C . GLY A 1 170 ? 37.509 -2.633 -35.985 1.00 93.38 170 GLY A C 1
ATOM 1281 O O . GLY A 1 170 ? 37.300 -1.419 -35.983 1.00 93.38 170 GLY A O 1
ATOM 1282 N N . ASP A 1 171 ? 37.907 -3.298 -37.063 1.00 96.88 171 ASP A N 1
ATOM 1283 C CA . ASP A 1 171 ? 38.017 -2.674 -38.375 1.00 96.88 171 ASP A CA 1
ATOM 1284 C C . ASP A 1 171 ? 36.686 -2.826 -39.122 1.00 96.88 171 ASP A C 1
ATOM 1286 O O . ASP A 1 171 ? 36.175 -3.931 -39.326 1.00 96.88 171 ASP A O 1
ATOM 1290 N N . TYR A 1 172 ? 36.129 -1.695 -39.538 1.00 96.62 172 TYR A N 1
ATOM 1291 C CA . TYR A 1 172 ? 34.871 -1.601 -40.265 1.00 96.62 172 TYR A CA 1
ATOM 1292 C C . TYR A 1 172 ? 35.080 -0.910 -41.610 1.00 96.62 172 TYR A C 1
ATOM 1294 O O . TYR A 1 172 ? 36.141 -0.363 -41.930 1.00 96.62 172 TYR A O 1
ATOM 1302 N N . GLN A 1 173 ? 34.040 -0.935 -42.431 1.00 97.12 173 GLN A N 1
ATOM 1303 C CA . GLN A 1 173 ? 34.025 -0.290 -43.727 1.00 97.12 173 GLN A CA 1
ATOM 1304 C C . GLN A 1 173 ? 32.681 0.392 -43.969 1.00 97.12 173 GLN A C 1
ATOM 1306 O O . GLN A 1 173 ? 31.622 -0.228 -43.880 1.00 97.12 173 GLN A O 1
ATOM 1311 N N . LEU A 1 174 ? 32.740 1.668 -44.339 1.00 97.94 174 LEU A N 1
ATOM 1312 C CA . LEU A 1 174 ? 31.626 2.377 -44.946 1.00 97.94 174 LEU A CA 1
ATOM 1313 C C . LEU A 1 174 ? 31.485 1.942 -46.401 1.00 97.94 174 LEU A C 1
ATOM 1315 O O . LEU A 1 174 ? 32.468 1.932 -47.151 1.00 97.94 174 LEU A O 1
ATOM 1319 N N . ARG A 1 175 ? 30.259 1.631 -46.813 1.00 97.25 175 ARG A N 1
ATOM 1320 C CA . ARG A 1 175 ? 29.926 1.244 -48.184 1.00 97.25 175 ARG A CA 1
ATOM 1321 C C . ARG A 1 175 ? 28.795 2.109 -48.705 1.00 97.25 175 ARG A C 1
ATOM 1323 O O . ARG A 1 175 ? 27.744 2.177 -48.077 1.00 97.25 175 ARG A O 1
ATOM 1330 N N . PHE A 1 176 ? 29.013 2.749 -49.850 1.00 95.56 176 PHE A N 1
ATOM 1331 C CA . PHE A 1 176 ? 27.955 3.417 -50.602 1.00 95.56 176 PHE A CA 1
ATOM 1332 C C . PHE A 1 176 ? 27.371 2.406 -51.586 1.00 95.56 176 PHE A C 1
ATOM 1334 O O . PHE A 1 176 ? 28.108 1.864 -52.406 1.00 95.56 176 PHE A O 1
ATOM 1341 N N . MET A 1 177 ? 26.080 2.129 -51.477 1.00 93.06 177 MET A N 1
ATOM 1342 C CA . MET A 1 177 ? 25.382 1.037 -52.140 1.00 93.06 177 MET A CA 1
ATOM 1343 C C . MET A 1 177 ? 24.339 1.566 -53.124 1.00 93.06 177 MET A C 1
ATOM 1345 O O . MET A 1 177 ? 23.639 2.536 -52.828 1.00 93.06 177 MET A O 1
ATOM 1349 N N . THR A 1 178 ? 24.169 0.893 -54.262 1.00 90.44 178 THR A N 1
ATOM 1350 C CA . THR A 1 178 ? 22.983 1.074 -55.115 1.00 90.44 178 THR A CA 1
ATOM 1351 C C . THR A 1 178 ? 21.725 0.620 -54.374 1.00 90.44 178 THR A C 1
ATOM 1353 O O . THR A 1 178 ? 21.754 -0.435 -53.739 1.00 90.44 178 THR A O 1
ATOM 1356 N N . GLY A 1 179 ? 20.607 1.331 -54.513 1.00 86.75 179 GLY A N 1
ATOM 1357 C CA . GLY A 1 179 ? 19.395 1.019 -53.748 1.00 86.75 179 GLY A CA 1
ATOM 1358 C C . GLY A 1 179 ? 18.618 -0.226 -54.189 1.00 86.75 179 GLY A C 1
ATOM 1359 O O . GLY A 1 179 ? 17.861 -0.769 -53.389 1.00 86.75 179 GLY A O 1
ATOM 1360 N N . HIS A 1 180 ? 18.774 -0.694 -55.433 1.00 83.94 180 HIS A N 1
ATOM 1361 C CA . HIS A 1 180 ? 18.013 -1.844 -55.940 1.00 83.94 180 HIS A CA 1
ATOM 1362 C C . HIS A 1 180 ? 18.824 -3.145 -55.932 1.00 83.94 180 HIS A C 1
ATOM 1364 O O . HIS A 1 180 ? 18.305 -4.190 -55.544 1.00 83.94 180 HIS A O 1
ATOM 1370 N N . THR A 1 181 ? 20.096 -3.085 -56.327 1.00 86.75 181 THR A N 1
ATOM 1371 C CA . THR A 1 181 ? 20.930 -4.285 -56.530 1.00 86.75 181 THR A CA 1
ATOM 1372 C C . THR A 1 181 ? 21.987 -4.511 -55.445 1.00 86.75 181 THR A C 1
ATOM 1374 O O . THR A 1 181 ? 22.736 -5.485 -55.518 1.00 86.75 181 THR A O 1
ATOM 1377 N N . ASN A 1 182 ? 22.058 -3.632 -54.435 1.00 88.88 182 ASN A N 1
ATOM 1378 C CA . ASN A 1 182 ? 23.050 -3.654 -53.351 1.00 88.88 182 ASN A CA 1
ATOM 1379 C C . ASN A 1 182 ? 24.506 -3.790 -53.847 1.00 88.88 182 ASN A C 1
ATOM 1381 O O . ASN A 1 182 ? 25.352 -4.413 -53.201 1.00 88.88 182 ASN A O 1
ATOM 1385 N N . LYS A 1 183 ? 24.818 -3.212 -55.012 1.00 89.19 183 LYS A N 1
ATOM 1386 C CA . LYS A 1 183 ? 26.176 -3.108 -55.542 1.00 89.19 183 LYS A CA 1
ATOM 1387 C C . LYS A 1 183 ? 26.934 -1.992 -54.838 1.00 89.19 183 LYS A C 1
ATOM 1389 O O . LYS A 1 183 ? 26.409 -0.900 -54.633 1.00 89.19 183 LYS A O 1
ATOM 1394 N N . VAL A 1 184 ? 28.190 -2.265 -54.501 1.00 92.38 184 VAL A N 1
ATOM 1395 C CA . VAL A 1 184 ? 29.080 -1.297 -53.856 1.00 92.38 184 VAL A CA 1
ATOM 1396 C C . VAL A 1 184 ? 29.606 -0.306 -54.897 1.00 92.38 184 VAL A C 1
ATOM 1398 O O . VAL A 1 184 ? 30.265 -0.701 -55.855 1.00 92.38 184 VAL A O 1
ATOM 1401 N N . LEU A 1 185 ? 29.339 0.980 -54.685 1.00 92.25 185 LEU A N 1
ATOM 1402 C CA . LEU A 1 185 ? 29.806 2.103 -55.500 1.00 92.25 185 LEU A CA 1
ATOM 1403 C C . LEU A 1 185 ? 31.108 2.707 -54.966 1.00 92.25 185 LEU A C 1
ATOM 1405 O O . LEU A 1 185 ? 31.988 3.079 -55.735 1.00 92.25 185 LEU A O 1
ATOM 1409 N N . ALA A 1 186 ? 31.240 2.793 -53.642 1.00 94.88 186 ALA A N 1
ATOM 1410 C CA . ALA A 1 186 ? 32.434 3.295 -52.969 1.00 94.88 186 ALA A CA 1
ATOM 1411 C C . ALA A 1 186 ? 32.643 2.585 -51.628 1.00 94.88 186 ALA A C 1
ATOM 1413 O O . ALA A 1 186 ? 31.680 2.198 -50.963 1.00 94.88 186 ALA A O 1
ATOM 1414 N N . ARG A 1 187 ? 33.909 2.451 -51.220 1.00 96.69 187 ARG A N 1
ATOM 1415 C CA . ARG A 1 187 ? 34.325 1.897 -49.925 1.00 96.69 187 ARG A CA 1
ATOM 1416 C C . ARG A 1 187 ? 35.215 2.897 -49.198 1.00 96.69 187 ARG A C 1
ATOM 1418 O O . ARG A 1 187 ? 36.068 3.522 -49.826 1.00 96.69 187 ARG A O 1
ATOM 1425 N N . ARG A 1 188 ? 35.072 2.997 -47.878 1.00 97.31 188 ARG A N 1
ATOM 1426 C CA . ARG A 1 188 ? 36.000 3.733 -47.010 1.00 97.31 188 ARG A CA 1
ATOM 1427 C C . ARG A 1 188 ? 36.232 2.951 -45.712 1.00 97.31 188 ARG A C 1
ATOM 1429 O O . ARG A 1 188 ? 35.254 2.681 -45.020 1.00 97.31 188 ARG A O 1
ATOM 1436 N N . PRO A 1 189 ? 37.476 2.567 -45.376 1.00 97.50 189 PRO A N 1
ATOM 1437 C CA . PRO A 1 189 ? 37.787 1.974 -44.076 1.00 97.50 189 PRO A CA 1
ATOM 1438 C C . PRO A 1 189 ? 37.444 2.925 -42.923 1.00 97.50 189 PRO A C 1
ATOM 1440 O O . PRO A 1 189 ? 37.595 4.137 -43.066 1.00 97.50 189 PRO A O 1
ATOM 1443 N N . LEU A 1 190 ? 37.010 2.369 -41.796 1.00 97.06 190 LEU A N 1
ATOM 1444 C CA . LEU A 1 190 ? 36.793 3.078 -40.539 1.00 97.06 190 LEU A CA 1
ATOM 1445 C C . LEU A 1 190 ? 37.250 2.177 -39.392 1.00 97.06 190 LEU A C 1
ATOM 1447 O O . LEU A 1 190 ? 36.744 1.065 -39.246 1.00 97.06 190 LEU A O 1
ATOM 1451 N N . ARG A 1 191 ? 38.171 2.652 -38.555 1.00 96.62 191 ARG A N 1
ATOM 1452 C CA . ARG A 1 191 ? 38.529 1.957 -37.317 1.00 96.62 191 ARG A CA 1
ATOM 1453 C C . ARG A 1 191 ? 37.543 2.344 -36.221 1.00 96.62 191 ARG A C 1
ATOM 1455 O O . ARG A 1 191 ? 37.359 3.526 -35.943 1.00 96.62 191 ARG A O 1
ATOM 1462 N N . VAL A 1 192 ? 36.908 1.361 -35.595 1.00 93.06 192 VAL A N 1
ATOM 1463 C CA . VAL A 1 192 ? 36.069 1.592 -34.418 1.00 93.06 192 VAL A CA 1
ATOM 1464 C C . VAL A 1 192 ? 36.896 1.267 -33.179 1.00 93.06 192 VAL A C 1
ATOM 1466 O O . VAL A 1 192 ? 37.160 0.099 -32.885 1.00 93.06 192 VAL A O 1
ATOM 1469 N N . GLY A 1 193 ? 37.356 2.312 -32.495 1.00 88.31 193 GLY A N 1
ATOM 1470 C CA . GLY A 1 193 ? 38.102 2.221 -31.241 1.00 88.31 193 GLY A CA 1
ATOM 1471 C C . GLY A 1 193 ? 37.175 1.997 -30.047 1.00 88.31 193 GLY A C 1
ATOM 1472 O O . GLY A 1 193 ? 35.979 2.272 -30.117 1.00 88.31 193 GLY A O 1
ATOM 1473 N N . ASP A 1 194 ? 37.711 1.497 -28.935 1.00 83.44 194 ASP A N 1
ATOM 1474 C CA . ASP A 1 194 ? 36.936 1.410 -27.691 1.00 83.44 194 ASP A CA 1
ATOM 1475 C C . ASP A 1 194 ? 36.651 2.817 -27.122 1.00 83.44 194 ASP A C 1
ATOM 1477 O O . ASP A 1 194 ? 37.263 3.806 -27.532 1.00 83.44 194 ASP A O 1
ATOM 1481 N N . SER A 1 195 ? 35.711 2.921 -26.186 1.00 80.75 195 SER A N 1
ATOM 1482 C CA . SER A 1 195 ? 35.354 4.182 -25.527 1.00 80.75 195 SER A CA 1
ATOM 1483 C C . SER A 1 195 ? 35.443 4.020 -24.015 1.00 80.75 195 SER A C 1
ATOM 1485 O O . SER A 1 195 ? 34.995 3.012 -23.469 1.00 80.75 195 SER A O 1
ATOM 1487 N N . GLU A 1 196 ? 36.003 5.013 -23.322 1.00 80.50 196 GLU A N 1
ATOM 1488 C CA . GLU A 1 196 ? 35.961 5.041 -21.862 1.00 80.50 196 GLU A CA 1
ATOM 1489 C C . GLU A 1 196 ? 34.548 5.408 -21.401 1.00 80.50 196 GLU A C 1
ATOM 1491 O O . GLU A 1 196 ? 34.102 6.551 -21.519 1.00 80.50 196 GLU A O 1
ATOM 1496 N N . ALA A 1 197 ? 33.838 4.425 -20.854 1.00 88.69 197 ALA A N 1
ATOM 1497 C CA . ALA A 1 197 ? 32.610 4.655 -20.117 1.00 88.69 197 ALA A CA 1
ATOM 1498 C C . ALA A 1 197 ? 32.896 4.703 -18.612 1.00 88.69 197 ALA A C 1
ATOM 1500 O O . ALA A 1 197 ? 33.747 3.974 -18.096 1.00 88.69 197 ALA A O 1
ATOM 1501 N N . THR A 1 198 ? 32.162 5.543 -17.886 1.00 93.31 198 THR A N 1
ATOM 1502 C CA . THR A 1 198 ? 32.284 5.644 -16.428 1.00 93.31 198 THR A CA 1
ATOM 1503 C C . THR A 1 198 ? 30.925 5.562 -15.756 1.00 93.31 198 THR A C 1
ATOM 1505 O O . THR A 1 198 ? 29.894 5.871 -16.352 1.00 93.31 198 THR A O 1
ATOM 1508 N N . ILE A 1 199 ? 30.927 5.125 -14.497 1.00 96.00 199 ILE A N 1
ATOM 1509 C CA . ILE A 1 199 ? 29.739 5.057 -13.648 1.00 96.00 199 ILE A CA 1
ATOM 1510 C C . ILE A 1 199 ? 30.070 5.732 -12.320 1.00 96.00 199 ILE A C 1
ATOM 1512 O O . ILE A 1 199 ? 31.092 5.440 -11.689 1.00 96.00 199 ILE A O 1
ATOM 1516 N N . THR A 1 200 ? 29.172 6.600 -11.870 1.00 97.44 200 THR A N 1
ATOM 1517 C CA . THR A 1 200 ? 29.191 7.187 -10.532 1.00 97.44 200 THR A CA 1
ATOM 1518 C C . THR A 1 200 ? 28.033 6.607 -9.737 1.00 97.44 200 THR A C 1
ATOM 1520 O O . THR A 1 200 ? 26.883 6.764 -10.120 1.00 97.44 200 THR A O 1
ATOM 1523 N N . ALA A 1 201 ? 28.331 5.951 -8.621 1.00 97.00 201 ALA A N 1
ATOM 1524 C CA . ALA A 1 201 ? 27.340 5.435 -7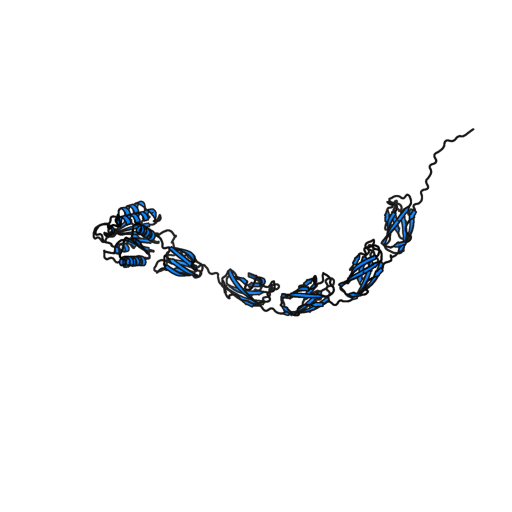.684 1.00 97.00 201 ALA A CA 1
ATOM 1525 C C . ALA A 1 201 ? 27.901 5.536 -6.256 1.00 97.00 201 ALA A C 1
ATOM 1527 O O . ALA A 1 201 ? 29.133 5.534 -6.095 1.00 97.00 201 ALA A O 1
ATOM 1528 N N . PRO A 1 202 ? 27.042 5.617 -5.223 1.00 97.12 202 PRO A N 1
ATOM 1529 C CA . PRO A 1 202 ? 27.475 5.518 -3.837 1.00 97.12 202 PRO A CA 1
ATOM 1530 C C . PRO A 1 202 ? 28.266 4.221 -3.610 1.00 97.12 202 PRO A C 1
ATOM 1532 O O . PRO A 1 202 ? 27.833 3.164 -4.065 1.00 97.12 202 PRO A O 1
ATOM 1535 N N . PRO A 1 203 ? 29.404 4.256 -2.892 1.00 95.31 203 PRO A N 1
ATOM 1536 C CA . PRO A 1 203 ? 30.193 3.050 -2.621 1.00 95.31 203 PRO A CA 1
ATOM 1537 C C . PRO A 1 203 ? 29.466 2.072 -1.689 1.00 95.31 203 PRO A C 1
ATOM 1539 O O . PRO A 1 203 ? 29.849 0.910 -1.572 1.00 95.31 203 PRO A O 1
ATOM 1542 N N . THR A 1 204 ? 28.430 2.543 -0.998 1.00 95.50 204 THR A N 1
ATOM 1543 C CA . THR A 1 204 ? 27.664 1.771 -0.031 1.00 95.50 204 THR A CA 1
ATOM 1544 C C . THR A 1 204 ? 26.203 2.181 -0.096 1.00 95.50 204 THR A C 1
ATOM 1546 O O . THR A 1 204 ? 25.898 3.374 -0.103 1.00 95.50 204 THR A O 1
ATOM 1549 N N . VAL A 1 205 ? 25.311 1.194 -0.124 1.00 94.56 205 VAL A N 1
ATOM 1550 C CA . VAL A 1 205 ? 23.856 1.381 -0.144 1.00 94.56 205 VAL A CA 1
ATOM 1551 C C . VAL A 1 205 ? 23.200 0.415 0.842 1.00 94.56 205 VAL A C 1
ATOM 1553 O O . VAL A 1 205 ? 23.718 -0.672 1.097 1.00 94.56 205 VAL A O 1
ATOM 1556 N N . ALA A 1 206 ? 22.070 0.803 1.427 1.00 91.50 206 ALA A N 1
ATOM 1557 C CA . ALA A 1 206 ? 21.292 -0.109 2.260 1.00 91.50 206 ALA A CA 1
ATOM 1558 C C . ALA A 1 206 ? 20.556 -1.132 1.379 1.00 91.50 206 ALA A C 1
ATOM 1560 O O . ALA A 1 206 ? 20.121 -0.804 0.274 1.00 91.50 206 ALA A O 1
ATOM 1561 N N . MET A 1 207 ? 20.401 -2.366 1.861 1.00 91.75 207 MET A N 1
ATOM 1562 C CA . MET A 1 207 ? 19.638 -3.394 1.147 1.00 91.75 207 MET A CA 1
ATOM 1563 C C . MET A 1 207 ? 18.212 -2.930 0.807 1.00 91.75 207 MET A C 1
ATOM 1565 O O . MET A 1 207 ? 17.527 -2.320 1.632 1.00 91.75 207 MET A O 1
ATOM 1569 N N . GLY A 1 208 ? 17.774 -3.201 -0.424 1.00 90.00 208 GLY A N 1
ATOM 1570 C CA . GLY A 1 208 ? 16.467 -2.780 -0.942 1.00 90.00 208 GLY A CA 1
ATOM 1571 C C . GLY A 1 208 ? 16.303 -1.273 -1.198 1.00 90.00 208 GLY A C 1
ATOM 1572 O O . GLY A 1 208 ? 15.269 -0.866 -1.730 1.00 90.00 208 GLY A O 1
ATOM 1573 N N . ALA A 1 209 ? 17.290 -0.438 -0.850 1.00 91.00 209 ALA A N 1
ATOM 1574 C CA . ALA A 1 209 ? 17.186 1.009 -0.992 1.00 91.00 209 ALA A CA 1
ATOM 1575 C C . ALA A 1 209 ? 17.356 1.462 -2.443 1.00 91.00 209 ALA A C 1
ATOM 1577 O O . ALA A 1 209 ? 18.150 0.908 -3.208 1.00 91.00 209 ALA A O 1
ATOM 1578 N N . SER A 1 210 ? 16.629 2.517 -2.808 1.00 92.81 210 SER A N 1
ATOM 1579 C CA . SER A 1 210 ? 16.840 3.211 -4.078 1.00 92.81 210 SER A CA 1
ATOM 1580 C C . SER A 1 210 ? 18.054 4.134 -3.985 1.00 92.81 210 SER A C 1
ATOM 1582 O O . SER A 1 210 ? 18.266 4.782 -2.959 1.00 92.81 210 SER A O 1
ATOM 1584 N N . PHE A 1 211 ? 18.847 4.207 -5.049 1.00 94.50 211 PHE A N 1
ATOM 1585 C CA . PHE A 1 211 ? 20.014 5.079 -5.130 1.00 94.50 211 PHE A CA 1
ATOM 1586 C C . PHE A 1 211 ? 20.223 5.595 -6.555 1.00 94.50 211 PHE A C 1
ATOM 1588 O O . PHE A 1 211 ? 19.850 4.947 -7.530 1.00 94.50 211 PHE A O 1
ATOM 1595 N N . GLU A 1 212 ? 20.838 6.769 -6.671 1.00 96.94 212 GLU A N 1
ATOM 1596 C CA . GLU A 1 212 ? 21.171 7.377 -7.959 1.00 96.94 212 GLU A CA 1
ATOM 1597 C C . GLU A 1 212 ? 22.487 6.823 -8.511 1.00 96.94 212 GLU A C 1
ATOM 1599 O O . GLU A 1 212 ? 23.489 6.727 -7.793 1.00 96.94 212 GLU A O 1
ATOM 1604 N N . ALA A 1 213 ? 22.486 6.500 -9.801 1.00 97.19 213 ALA A N 1
ATOM 1605 C CA . ALA A 1 213 ? 23.663 6.102 -10.553 1.00 97.19 213 ALA A CA 1
ATOM 1606 C C . ALA A 1 213 ? 23.814 6.982 -11.801 1.00 97.19 213 ALA A C 1
ATOM 1608 O O . ALA A 1 213 ? 22.999 6.932 -12.723 1.00 97.19 213 ALA A O 1
ATOM 1609 N N . GLY A 1 214 ? 24.886 7.772 -11.829 1.00 96.31 214 GLY A N 1
ATOM 1610 C CA . GLY A 1 214 ? 25.300 8.563 -12.985 1.00 96.31 214 GLY A CA 1
ATOM 1611 C C . GLY A 1 214 ? 26.177 7.756 -13.936 1.00 96.31 214 GLY A C 1
ATOM 1612 O O . GLY A 1 214 ? 26.893 6.849 -13.503 1.00 96.31 214 GLY A O 1
ATOM 1613 N N . TRP A 1 215 ? 26.176 8.104 -15.219 1.00 93.88 215 TRP A N 1
ATOM 1614 C CA . TRP A 1 215 ? 27.016 7.443 -16.218 1.00 93.88 215 TRP A CA 1
ATOM 1615 C C . TRP A 1 215 ? 27.519 8.414 -17.291 1.00 93.88 215 TRP A C 1
ATOM 1617 O O . TRP A 1 215 ? 26.911 9.447 -17.564 1.00 93.88 215 TRP A O 1
ATOM 1627 N N . THR A 1 216 ? 28.649 8.064 -17.904 1.00 90.00 216 THR A N 1
ATOM 1628 C CA . THR A 1 216 ? 29.166 8.684 -19.131 1.00 90.00 216 THR A CA 1
ATOM 1629 C C . THR A 1 216 ? 29.657 7.593 -20.073 1.00 90.00 216 THR A C 1
ATOM 1631 O O . THR A 1 216 ? 30.049 6.517 -19.622 1.00 90.00 216 THR A O 1
ATOM 1634 N N . GLY A 1 217 ? 29.669 7.860 -21.376 1.00 84.62 217 GLY A N 1
ATOM 1635 C CA . GLY A 1 217 ? 30.132 6.908 -22.384 1.00 84.62 217 GLY A CA 1
ATOM 1636 C C . GLY A 1 217 ? 29.264 6.965 -23.639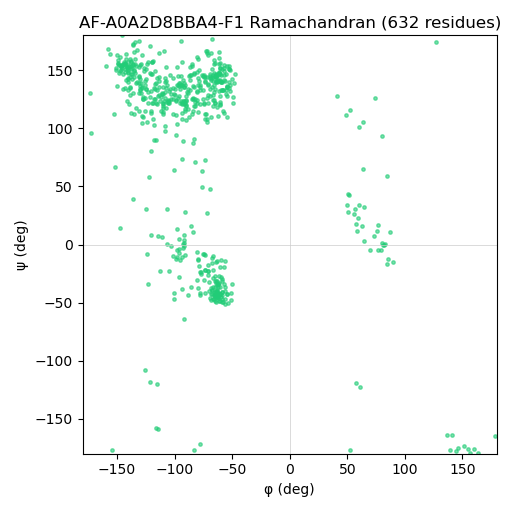 1.00 84.62 217 GLY A C 1
ATOM 1637 O O . GLY A 1 217 ? 28.530 7.939 -23.817 1.00 84.62 217 GLY A O 1
ATOM 1638 N N . PRO A 1 218 ? 29.335 5.947 -24.509 1.00 76.75 218 PRO A N 1
ATOM 1639 C CA . PRO A 1 218 ? 28.516 5.902 -25.711 1.00 76.75 218 PRO A CA 1
ATOM 1640 C C . PRO A 1 218 ? 27.022 5.906 -25.374 1.00 76.75 218 PRO A C 1
ATOM 1642 O O . PRO A 1 218 ? 26.514 5.012 -24.689 1.00 76.75 218 PRO A O 1
ATOM 1645 N N . ASP A 1 219 ? 26.336 6.934 -25.870 1.00 70.69 219 ASP A N 1
ATOM 1646 C CA . ASP A 1 219 ? 24.921 7.193 -25.624 1.00 70.69 219 ASP A CA 1
ATOM 1647 C C . ASP A 1 219 ? 24.065 6.551 -26.719 1.00 70.69 219 ASP A C 1
ATOM 1649 O O . ASP A 1 219 ? 23.768 7.135 -27.763 1.00 70.69 219 ASP A O 1
ATOM 1653 N N . ASN A 1 220 ? 23.694 5.296 -26.480 1.00 72.81 220 ASN A N 1
ATOM 1654 C CA . ASN A 1 220 ? 22.600 4.655 -27.186 1.00 72.81 220 ASN A CA 1
ATOM 1655 C C . ASN A 1 220 ? 21.394 4.640 -26.244 1.00 72.81 220 ASN A C 1
ATOM 1657 O O . ASN A 1 220 ? 21.476 4.093 -25.147 1.00 72.81 220 ASN A O 1
ATOM 1661 N N . ALA A 1 221 ? 20.259 5.176 -26.702 1.00 67.06 221 ALA A N 1
ATOM 1662 C CA . ALA A 1 221 ? 19.026 5.311 -25.920 1.00 67.06 221 ALA A CA 1
ATOM 1663 C C . ALA A 1 221 ? 18.483 3.994 -25.327 1.00 67.06 221 ALA A C 1
ATOM 1665 O O . ALA A 1 221 ? 17.587 4.023 -24.485 1.00 67.06 221 ALA A O 1
ATOM 1666 N N . ARG A 1 222 ? 18.975 2.835 -25.783 1.00 80.50 222 ARG A N 1
ATOM 1667 C CA . ARG A 1 222 ? 18.602 1.522 -25.241 1.00 80.50 222 ARG A CA 1
ATOM 1668 C C . ARG A 1 222 ? 19.590 0.959 -24.225 1.00 80.50 222 ARG A C 1
ATOM 1670 O O . ARG A 1 222 ? 19.242 -0.036 -23.594 1.00 80.50 222 ARG A O 1
ATOM 1677 N N . ASN A 1 223 ? 20.778 1.547 -24.065 1.00 89.12 223 ASN A N 1
ATOM 1678 C CA . ASN A 1 223 ? 21.738 1.126 -23.044 1.00 89.12 223 ASN A CA 1
ATOM 1679 C C . ASN A 1 223 ? 21.093 1.195 -21.658 1.00 89.12 223 ASN A C 1
ATOM 1681 O O . ASN A 1 223 ? 20.119 1.918 -21.436 1.00 89.12 223 ASN A O 1
ATOM 1685 N N . PHE A 1 224 ? 21.598 0.399 -20.722 1.00 93.19 224 PHE A N 1
ATOM 1686 C CA . PHE A 1 224 ? 21.013 0.329 -19.389 1.00 93.19 224 PHE A CA 1
ATOM 1687 C C . PHE A 1 224 ? 22.061 0.114 -18.308 1.00 93.19 224 PHE A C 1
ATOM 1689 O O . PHE A 1 224 ? 23.110 -0.486 -18.533 1.00 93.19 224 PHE A O 1
ATOM 1696 N N . LEU A 1 225 ? 21.743 0.599 -17.113 1.00 95.88 225 LEU A N 1
ATOM 1697 C CA . LEU A 1 225 ? 22.467 0.297 -15.890 1.00 95.88 225 LEU A CA 1
ATOM 1698 C C . LEU A 1 225 ? 21.745 -0.821 -15.143 1.00 95.88 225 LEU A C 1
ATOM 1700 O O . LEU A 1 225 ? 20.523 -0.789 -15.044 1.00 95.88 225 LEU A O 1
ATOM 1704 N N . THR A 1 226 ? 22.477 -1.790 -14.599 1.00 96.31 226 THR A N 1
ATOM 1705 C CA . THR A 1 226 ? 21.921 -2.861 -13.753 1.00 96.31 226 THR A CA 1
ATOM 1706 C C . THR A 1 226 ? 22.834 -3.159 -12.569 1.00 96.31 226 THR A C 1
ATOM 1708 O O . THR A 1 226 ? 24.039 -2.921 -12.655 1.00 96.31 226 THR A O 1
ATOM 1711 N N . VAL A 1 227 ? 22.271 -3.668 -11.471 1.00 96.50 227 VAL A N 1
ATOM 1712 C CA . VAL A 1 227 ? 23.019 -4.092 -10.279 1.00 96.50 227 VAL A CA 1
ATOM 1713 C C . VAL A 1 227 ? 23.054 -5.612 -10.231 1.00 96.50 227 VAL A C 1
ATOM 1715 O O . VAL A 1 227 ? 22.005 -6.247 -10.202 1.00 96.50 227 VAL A O 1
ATOM 1718 N N . VAL A 1 228 ? 24.246 -6.202 -10.215 1.00 96.06 228 VAL A N 1
ATOM 1719 C CA . VAL A 1 228 ? 24.422 -7.662 -10.207 1.00 96.06 228 VAL A CA 1
ATOM 1720 C C . VAL A 1 228 ? 25.594 -8.078 -9.325 1.00 96.06 228 VAL A C 1
ATOM 1722 O O . VAL A 1 228 ? 26.425 -7.252 -8.944 1.00 96.06 228 VAL A O 1
ATOM 1725 N N . ALA A 1 229 ? 25.655 -9.366 -8.982 1.00 94.88 229 ALA A N 1
ATOM 1726 C CA . ALA A 1 229 ? 26.808 -9.928 -8.289 1.00 94.88 229 ALA A CA 1
ATOM 1727 C C . ALA A 1 229 ? 28.083 -9.796 -9.158 1.00 94.88 229 ALA A C 1
ATOM 1729 O O . ALA A 1 229 ? 27.987 -9.882 -10.388 1.00 94.88 229 ALA A O 1
ATOM 1730 N N . PRO A 1 230 ? 29.280 -9.615 -8.565 1.00 91.56 230 PRO A N 1
ATOM 1731 C CA . PRO A 1 230 ? 30.521 -9.408 -9.319 1.00 91.56 230 PRO A CA 1
ATOM 1732 C C . PRO A 1 230 ? 30.873 -10.559 -10.275 1.00 91.56 230 PRO A C 1
ATOM 1734 O O . PRO A 1 230 ? 31.486 -10.342 -11.317 1.00 91.56 230 PRO A O 1
ATOM 1737 N N . ASP A 1 231 ? 30.463 -11.783 -9.943 1.00 90.69 231 ASP A N 1
ATOM 1738 C CA . ASP A 1 231 ? 30.682 -13.007 -10.718 1.00 90.69 231 ASP A CA 1
ATOM 1739 C C . ASP A 1 231 ? 29.544 -13.328 -11.705 1.00 90.69 231 ASP A C 1
ATOM 1741 O O . ASP A 1 231 ? 29.611 -14.324 -12.430 1.00 90.69 231 ASP A O 1
ATOM 1745 N N . ALA A 1 232 ? 28.509 -12.484 -11.784 1.00 91.56 232 ALA A N 1
ATOM 1746 C CA . ALA A 1 232 ? 27.385 -12.702 -12.685 1.00 91.56 232 ALA A CA 1
ATOM 1747 C C . ALA A 1 232 ? 27.834 -12.689 -14.157 1.00 91.56 232 ALA A C 1
ATOM 1749 O O . ALA A 1 232 ? 28.648 -11.853 -14.564 1.00 91.56 232 ALA A O 1
ATOM 1750 N N . ALA A 1 233 ? 27.255 -13.569 -14.983 1.00 89.44 233 ALA A N 1
ATOM 1751 C CA . ALA A 1 233 ? 27.553 -13.653 -16.416 1.00 89.44 233 ALA A CA 1
ATOM 1752 C C . ALA A 1 233 ? 27.376 -12.297 -17.129 1.00 89.44 233 ALA A C 1
ATOM 1754 O O . ALA A 1 233 ? 26.581 -11.465 -16.701 1.00 89.44 233 ALA A O 1
ATOM 1755 N N . THR A 1 234 ? 28.089 -12.062 -18.233 1.00 77.94 234 THR A N 1
ATOM 1756 C CA . THR A 1 234 ? 28.150 -10.747 -18.907 1.00 77.94 234 THR A CA 1
ATOM 1757 C C . THR A 1 234 ? 26.781 -10.184 -19.307 1.00 77.94 234 THR A C 1
ATOM 1759 O O . THR A 1 234 ? 26.568 -8.986 -19.165 1.00 77.94 234 THR A O 1
ATOM 1762 N N . GLY A 1 235 ? 25.848 -11.040 -19.738 1.00 78.38 235 GLY A N 1
ATOM 1763 C CA . GLY A 1 235 ? 24.471 -10.655 -20.078 1.00 78.38 235 GLY A CA 1
ATOM 1764 C C . GLY A 1 235 ? 23.468 -10.760 -18.923 1.00 78.38 235 GLY A C 1
ATOM 1765 O O . GLY A 1 235 ? 22.276 -10.572 -19.145 1.00 78.38 235 GLY A O 1
ATOM 1766 N N . ALA A 1 236 ? 23.918 -11.099 -17.712 1.00 85.56 236 ALA A N 1
ATOM 1767 C CA . ALA A 1 236 ? 23.051 -11.128 -16.544 1.00 85.56 236 ALA A CA 1
ATOM 1768 C C . ALA A 1 236 ? 22.651 -9.702 -16.160 1.00 85.56 236 ALA A C 1
ATOM 1770 O O . ALA A 1 236 ? 23.492 -8.804 -16.070 1.00 85.56 236 ALA A O 1
ATOM 1771 N N . TYR A 1 237 ? 21.366 -9.528 -15.900 1.00 85.62 237 TYR A N 1
ATOM 1772 C CA . TYR A 1 237 ? 20.791 -8.314 -15.354 1.00 85.62 237 TYR A CA 1
ATOM 1773 C C . TYR A 1 237 ? 19.767 -8.710 -14.291 1.00 85.62 237 TYR A C 1
ATOM 1775 O O . TYR A 1 237 ? 19.173 -9.788 -14.363 1.00 85.62 237 TYR A O 1
ATOM 1783 N N . ASP A 1 238 ? 19.583 -7.844 -13.305 1.00 84.31 238 ASP A N 1
ATOM 1784 C CA . ASP A 1 238 ? 18.465 -7.914 -12.363 1.00 84.31 238 ASP A CA 1
ATOM 1785 C C . ASP A 1 238 ? 17.600 -6.664 -12.574 1.00 84.31 238 ASP A C 1
ATOM 1787 O O . ASP A 1 238 ? 17.143 -6.403 -13.689 1.00 84.31 238 ASP A O 1
ATOM 1791 N N . HIS A 1 239 ? 17.424 -5.821 -11.560 1.00 84.31 239 HIS A N 1
ATOM 1792 C CA . HIS A 1 239 ? 16.807 -4.524 -11.765 1.00 84.31 239 HIS A CA 1
ATOM 1793 C C . HIS A 1 239 ? 17.716 -3.667 -12.642 1.00 84.31 239 HIS A C 1
ATOM 1795 O O . HIS A 1 239 ? 18.928 -3.565 -12.413 1.00 84.31 239 HIS A O 1
ATOM 1801 N N . PHE A 1 240 ? 17.119 -3.065 -13.666 1.00 92.19 240 PHE A N 1
ATOM 1802 C CA . PHE A 1 240 ? 17.820 -2.201 -14.594 1.00 92.19 240 PHE A CA 1
ATOM 1803 C C . PHE A 1 240 ? 17.039 -0.918 -14.856 1.00 92.19 240 PHE A C 1
ATOM 1805 O O . PHE A 1 240 ? 15.816 -0.874 -14.729 1.00 92.19 240 PHE A O 1
ATOM 1812 N N . ALA A 1 241 ? 17.766 0.117 -15.255 1.00 94.19 241 ALA A N 1
ATOM 1813 C CA . ALA A 1 241 ? 17.205 1.365 -15.739 1.00 94.19 241 ALA A CA 1
ATOM 1814 C C . ALA A 1 241 ? 17.883 1.735 -17.057 1.00 94.19 241 ALA A C 1
ATOM 1816 O O . ALA A 1 241 ? 19.112 1.717 -17.155 1.00 94.19 241 ALA A O 1
ATOM 1817 N N . TYR A 1 242 ? 17.083 2.055 -18.074 1.00 93.06 242 TYR A N 1
ATOM 1818 C CA . TYR A 1 242 ? 17.607 2.561 -19.338 1.00 93.06 242 TYR A CA 1
ATOM 1819 C C . TYR A 1 242 ? 18.290 3.906 -19.127 1.00 93.06 242 TYR A C 1
ATOM 1821 O O . TYR A 1 242 ? 17.815 4.732 -18.350 1.00 93.06 242 TYR A O 1
ATOM 1829 N N . THR A 1 243 ? 19.371 4.149 -19.856 1.00 89.56 243 THR A N 1
ATOM 1830 C CA . THR A 1 243 ? 20.158 5.379 -19.807 1.00 89.56 243 THR A CA 1
ATOM 1831 C C . THR A 1 243 ? 19.470 6.541 -20.533 1.00 89.56 243 THR A C 1
ATOM 1833 O O . THR A 1 243 ? 20.062 7.224 -21.359 1.00 89.56 243 THR A O 1
ATOM 1836 N N . SER A 1 244 ? 18.193 6.785 -20.231 1.00 84.19 244 SER A N 1
ATOM 1837 C CA . SER A 1 244 ? 17.387 7.860 -20.824 1.00 84.19 244 SER A CA 1
ATOM 1838 C C . SER A 1 244 ? 17.744 9.258 -20.304 1.00 84.19 244 SER A C 1
ATOM 1840 O O . SER A 1 244 ? 17.218 10.252 -20.798 1.00 84.19 244 SER A O 1
ATOM 1842 N N . ALA A 1 245 ? 18.584 9.337 -19.272 1.00 88.94 245 ALA A N 1
ATOM 1843 C CA . ALA A 1 245 ? 19.077 10.564 -18.658 1.00 88.94 245 ALA A CA 1
ATOM 1844 C C . ALA A 1 245 ? 20.510 10.348 -18.123 1.00 88.94 245 ALA A C 1
ATOM 1846 O O . ALA A 1 245 ? 20.888 9.197 -17.893 1.00 88.94 245 ALA A O 1
ATOM 1847 N N . PRO A 1 246 ? 21.300 11.414 -17.866 1.00 90.44 246 PRO A N 1
ATOM 1848 C CA . PRO A 1 246 ? 22.678 11.302 -17.357 1.00 90.44 246 PRO A CA 1
ATOM 1849 C C . PRO A 1 246 ? 22.823 10.607 -15.988 1.00 90.44 246 PRO A C 1
ATOM 1851 O O . PRO A 1 246 ? 23.912 10.165 -15.626 1.00 90.44 246 PRO A O 1
ATOM 1854 N N . SER A 1 247 ? 21.733 10.525 -15.221 1.00 94.50 247 SER A N 1
ATOM 1855 C CA . SER A 1 247 ? 21.612 9.751 -13.982 1.00 94.50 247 SER A CA 1
ATOM 1856 C C . SER A 1 247 ? 20.275 9.031 -13.971 1.00 94.50 247 SER A C 1
ATOM 1858 O O . SER A 1 247 ? 19.291 9.548 -14.507 1.00 94.50 247 SER A O 1
ATOM 1860 N N . VAL A 1 248 ? 20.250 7.845 -13.373 1.00 95.38 248 VAL A N 1
ATOM 1861 C CA . VAL A 1 248 ? 19.052 7.018 -13.229 1.00 95.38 248 VAL A CA 1
ATOM 1862 C C . VAL A 1 248 ? 18.960 6.453 -11.818 1.00 95.38 248 VAL A C 1
ATOM 1864 O O . VAL A 1 248 ? 19.974 6.165 -11.178 1.00 95.38 248 VAL A O 1
ATOM 1867 N N . THR A 1 249 ? 17.734 6.230 -11.356 1.00 96.00 249 THR A N 1
ATOM 1868 C CA . THR A 1 249 ? 17.482 5.564 -10.081 1.00 96.00 249 THR A CA 1
ATOM 1869 C C . THR A 1 249 ? 17.566 4.048 -10.256 1.00 96.00 249 THR A C 1
ATOM 1871 O O . THR A 1 249 ? 16.834 3.457 -11.052 1.00 96.00 249 THR A O 1
ATOM 1874 N N . LEU A 1 250 ? 18.442 3.408 -9.487 1.00 95.25 250 LEU A N 1
ATOM 1875 C CA . LEU A 1 250 ? 18.529 1.956 -9.343 1.00 95.25 250 LEU A CA 1
ATOM 1876 C C . LEU A 1 250 ? 18.048 1.543 -7.957 1.00 95.25 250 LEU A C 1
ATOM 1878 O O . LEU A 1 250 ? 17.927 2.372 -7.055 1.00 95.25 250 LEU A O 1
ATOM 1882 N N . VAL A 1 251 ? 17.802 0.247 -7.772 1.00 93.69 251 VAL A N 1
ATOM 1883 C CA . VAL A 1 251 ? 17.459 -0.298 -6.458 1.00 93.69 251 VAL A CA 1
ATOM 1884 C C . VAL A 1 251 ? 18.426 -1.399 -6.071 1.00 93.69 251 VAL A C 1
ATOM 1886 O O . VAL A 1 251 ? 18.698 -2.301 -6.862 1.00 93.69 251 VAL A O 1
ATOM 1889 N N . ALA A 1 252 ? 18.947 -1.303 -4.851 1.00 93.62 252 ALA A N 1
ATOM 1890 C CA . ALA A 1 252 ? 19.867 -2.272 -4.293 1.00 93.62 252 ALA A CA 1
ATOM 1891 C C . ALA A 1 252 ? 19.172 -3.630 -4.073 1.00 93.62 252 ALA A C 1
ATOM 1893 O O . ALA A 1 252 ? 18.004 -3.666 -3.674 1.00 93.62 252 ALA A O 1
ATOM 1894 N N . PRO A 1 253 ? 19.883 -4.749 -4.271 1.00 92.69 253 PRO A N 1
ATOM 1895 C CA . PRO A 1 253 ? 19.416 -6.073 -3.876 1.00 92.69 253 PRO A CA 1
ATOM 1896 C C . PRO A 1 253 ? 18.988 -6.144 -2.402 1.00 92.69 253 PRO A C 1
ATOM 1898 O O . PRO A 1 253 ? 19.518 -5.435 -1.545 1.00 92.69 253 PRO A O 1
ATOM 1901 N N . GLU A 1 254 ? 18.044 -7.034 -2.085 1.00 90.00 254 GLU A N 1
ATOM 1902 C CA . GLU A 1 254 ? 17.616 -7.309 -0.699 1.00 90.00 254 GLU A CA 1
ATOM 1903 C C . GLU A 1 254 ? 18.531 -8.325 0.014 1.00 90.00 254 GLU A C 1
ATOM 1905 O O . GLU A 1 254 ? 18.237 -8.792 1.106 1.00 90.00 254 GLU A O 1
ATOM 1910 N N . THR A 1 255 ? 19.677 -8.656 -0.577 1.00 90.25 255 THR A N 1
ATOM 1911 C CA . THR A 1 255 ? 20.703 -9.502 0.038 1.00 90.25 255 THR A CA 1
ATOM 1912 C C . THR A 1 255 ? 21.953 -8.672 0.310 1.00 90.25 255 THR A C 1
ATOM 1914 O O . THR A 1 255 ? 22.501 -8.102 -0.636 1.00 90.25 255 THR A O 1
ATOM 1917 N N . PRO A 1 256 ? 22.439 -8.607 1.561 1.00 93.38 256 PRO A N 1
ATOM 1918 C CA . PRO A 1 256 ? 23.699 -7.941 1.871 1.00 93.38 256 PRO A CA 1
ATOM 1919 C C . PRO A 1 256 ? 24.884 -8.620 1.181 1.00 93.38 256 PRO A C 1
ATOM 1921 O O . PRO A 1 256 ? 24.915 -9.847 1.068 1.00 93.38 256 PRO A O 1
ATOM 1924 N N . GLY A 1 257 ? 25.875 -7.837 0.762 1.00 95.38 257 GLY A N 1
ATOM 1925 C CA . GLY A 1 257 ? 27.071 -8.350 0.097 1.00 95.38 257 GLY A CA 1
ATOM 1926 C C . GLY A 1 257 ? 27.705 -7.354 -0.866 1.00 95.38 257 GLY A C 1
ATOM 1927 O O . GLY A 1 257 ? 27.297 -6.198 -0.952 1.00 95.38 257 GLY A O 1
ATOM 1928 N N . GLU A 1 258 ? 28.706 -7.823 -1.602 1.00 97.38 258 GLU A N 1
ATOM 1929 C CA . GLU A 1 258 ? 29.374 -7.041 -2.641 1.00 97.38 258 GLU A CA 1
ATOM 1930 C C . GLU A 1 258 ? 28.650 -7.210 -3.977 1.00 97.38 258 GLU A C 1
ATOM 1932 O O . GLU A 1 258 ? 28.330 -8.328 -4.381 1.00 97.38 258 GLU A O 1
ATOM 1937 N N . PHE A 1 259 ? 28.415 -6.096 -4.662 1.00 97.19 259 PHE A N 1
ATOM 1938 C CA . PHE A 1 259 ? 27.740 -6.023 -5.954 1.00 97.19 259 PHE A CA 1
ATOM 1939 C C . PHE A 1 259 ? 28.488 -5.066 -6.879 1.00 97.19 259 PHE A C 1
ATOM 1941 O O . PHE A 1 259 ? 29.399 -4.340 -6.477 1.00 97.19 259 PHE A O 1
ATOM 1948 N N . GLU A 1 260 ? 28.088 -5.032 -8.142 1.00 96.38 260 GLU A N 1
ATOM 1949 C CA . GLU A 1 260 ? 28.539 -4.013 -9.074 1.00 96.38 260 GLU A CA 1
ATOM 1950 C C . GLU A 1 260 ? 27.388 -3.456 -9.905 1.00 96.38 260 GLU A C 1
ATOM 1952 O O . GLU A 1 260 ? 26.470 -4.171 -10.309 1.00 96.38 260 GLU A O 1
ATOM 1957 N N . VAL A 1 261 ? 27.468 -2.157 -10.183 1.00 97.38 261 VAL A N 1
ATOM 1958 C CA . VAL A 1 261 ? 26.660 -1.504 -11.207 1.00 97.38 261 VAL A CA 1
ATOM 1959 C C . VAL A 1 261 ? 27.361 -1.691 -12.547 1.00 97.38 261 VAL A C 1
ATOM 1961 O O . VAL A 1 261 ? 28.537 -1.345 -12.687 1.00 97.38 261 VAL A O 1
ATOM 1964 N N . ARG A 1 262 ? 26.649 -2.223 -13.538 1.00 95.50 262 ARG A N 1
ATOM 1965 C CA . ARG A 1 262 ? 27.134 -2.405 -14.911 1.00 95.50 262 ARG A CA 1
ATOM 1966 C C . ARG A 1 262 ? 26.404 -1.464 -15.846 1.00 95.50 262 ARG A C 1
ATOM 1968 O O . ARG A 1 262 ? 25.179 -1.465 -15.844 1.00 95.50 262 ARG A O 1
ATOM 1975 N N . LEU A 1 263 ? 27.143 -0.732 -16.675 1.00 93.06 263 LEU A N 1
ATOM 1976 C CA . LEU A 1 263 ? 26.597 -0.087 -17.867 1.00 93.06 263 LEU A CA 1
ATOM 1977 C C . LEU A 1 263 ? 26.684 -1.097 -19.008 1.00 93.06 263 LEU A C 1
ATOM 1979 O O . LEU A 1 263 ? 27.784 -1.511 -19.380 1.00 93.06 263 LEU A O 1
ATOM 1983 N N . VAL A 1 264 ? 25.537 -1.505 -19.534 1.00 91.00 264 VAL A N 1
ATOM 1984 C CA . VAL A 1 264 ? 25.425 -2.566 -20.531 1.00 91.00 264 VAL A CA 1
ATOM 1985 C C . VAL A 1 264 ? 24.895 -2.003 -21.842 1.00 91.00 264 VAL A C 1
ATOM 1987 O O . VAL A 1 264 ? 23.908 -1.265 -21.889 1.00 91.00 264 VAL A O 1
ATOM 1990 N N . SER A 1 265 ? 25.580 -2.388 -22.912 1.00 86.94 265 SER A N 1
ATOM 1991 C CA . SER A 1 265 ? 25.229 -2.076 -24.286 1.00 86.94 265 SER A CA 1
ATOM 1992 C C . SER A 1 265 ? 24.048 -2.920 -24.756 1.00 86.94 265 SER A C 1
ATOM 1994 O O . SER A 1 265 ? 24.097 -4.148 -24.687 1.00 86.94 265 SER A O 1
ATOM 1996 N N . ALA A 1 266 ? 22.985 -2.295 -25.252 1.00 80.56 266 ALA A N 1
ATOM 1997 C CA . ALA A 1 266 ? 21.736 -3.012 -25.538 1.00 80.56 266 ALA A CA 1
ATOM 1998 C C . ALA A 1 266 ? 21.741 -3.847 -26.825 1.00 80.56 266 ALA A C 1
ATOM 2000 O O . ALA A 1 266 ? 20.973 -4.795 -26.957 1.00 80.56 266 ALA A O 1
ATOM 2001 N N . ASP A 1 267 ? 22.581 -3.473 -27.780 1.00 76.62 267 ASP A N 1
ATOM 2002 C CA . ASP A 1 267 ? 22.765 -4.133 -29.073 1.00 76.62 267 ASP A CA 1
ATOM 2003 C C . ASP A 1 267 ? 23.670 -5.377 -28.999 1.00 76.62 267 ASP A C 1
ATOM 2005 O O . ASP A 1 267 ? 23.478 -6.315 -29.768 1.00 76.62 267 ASP A O 1
ATOM 2009 N N . SER A 1 268 ? 24.639 -5.400 -28.078 1.00 78.25 268 SER A N 1
ATOM 2010 C CA . SER A 1 268 ? 25.673 -6.441 -27.994 1.00 78.25 268 SER A CA 1
ATOM 2011 C C . SER A 1 268 ? 25.746 -7.154 -26.645 1.00 78.25 268 SER A C 1
ATOM 2013 O O . SER A 1 268 ? 26.487 -8.127 -26.514 1.00 78.25 268 SER A O 1
ATOM 2015 N N . THR A 1 269 ? 25.019 -6.689 -25.622 1.00 84.56 269 THR A N 1
ATOM 2016 C CA . THR A 1 269 ? 25.142 -7.115 -24.208 1.00 84.56 269 THR A CA 1
ATOM 2017 C C . THR A 1 269 ? 26.536 -6.905 -23.603 1.00 84.56 269 THR A C 1
ATOM 2019 O O . THR A 1 269 ? 26.832 -7.385 -22.507 1.00 84.56 269 THR A O 1
ATOM 2022 N N . ARG A 1 270 ? 27.416 -6.168 -24.293 1.00 86.31 270 ARG A N 1
ATOM 2023 C CA . ARG A 1 270 ? 28.753 -5.828 -23.805 1.00 86.31 270 ARG A CA 1
ATOM 2024 C C . ARG A 1 270 ? 28.645 -4.944 -22.564 1.00 86.31 270 ARG A C 1
ATOM 2026 O O . ARG A 1 270 ? 27.928 -3.947 -22.563 1.00 86.31 270 ARG A O 1
ATOM 2033 N N . VAL A 1 271 ? 29.415 -5.271 -21.530 1.00 90.31 271 VAL A N 1
ATOM 2034 C CA . VAL A 1 271 ? 29.595 -4.404 -20.358 1.00 90.31 271 VAL A CA 1
ATOM 2035 C C . VAL A 1 271 ? 30.610 -3.319 -20.714 1.00 90.31 271 VAL A C 1
ATOM 2037 O O . VAL A 1 271 ? 31.775 -3.625 -20.963 1.00 90.31 271 VAL A O 1
ATOM 2040 N N . LEU A 1 272 ? 30.153 -2.070 -20.751 1.00 89.12 272 LEU A N 1
ATOM 2041 C CA . LEU A 1 272 ? 30.937 -0.886 -21.112 1.00 89.12 272 LEU A CA 1
ATOM 2042 C C . LEU A 1 272 ? 31.697 -0.316 -19.908 1.00 89.12 272 LEU A C 1
ATOM 2044 O O . LEU A 1 272 ? 32.825 0.140 -20.044 1.00 89.12 272 LEU A O 1
ATOM 2048 N N . ALA A 1 273 ? 31.093 -0.370 -18.720 1.00 91.88 273 ALA A N 1
ATOM 2049 C CA . ALA A 1 273 ? 31.708 0.066 -17.471 1.00 91.88 273 ALA A CA 1
ATOM 2050 C C . ALA A 1 273 ? 31.184 -0.744 -16.281 1.00 91.88 273 ALA A C 1
ATOM 2052 O O . ALA A 1 273 ? 30.073 -1.280 -16.317 1.00 91.88 273 ALA A O 1
ATOM 2053 N N . ARG A 1 274 ? 31.988 -0.805 -15.214 1.00 94.62 274 ARG A N 1
ATOM 2054 C CA . ARG A 1 274 ? 31.652 -1.442 -13.933 1.00 94.62 274 ARG A CA 1
ATOM 2055 C C . ARG A 1 274 ? 31.948 -0.492 -12.780 1.00 94.62 274 ARG A C 1
ATOM 2057 O O . ARG A 1 274 ? 32.970 0.193 -12.793 1.00 94.62 274 ARG A O 1
ATOM 2064 N N . LYS A 1 275 ? 31.097 -0.496 -11.757 1.00 96.88 275 LYS A N 1
ATOM 2065 C CA . LYS A 1 275 ? 31.318 0.223 -10.500 1.00 96.88 275 LYS A CA 1
ATOM 2066 C C . LYS A 1 275 ? 30.973 -0.673 -9.310 1.00 96.88 275 LYS A C 1
ATOM 2068 O O . LYS A 1 275 ? 29.792 -0.954 -9.120 1.00 96.88 275 LYS A O 1
ATOM 2073 N N . PRO A 1 276 ? 31.961 -1.091 -8.500 1.00 97.50 276 PRO A N 1
ATOM 2074 C CA . PRO A 1 276 ? 31.701 -1.837 -7.273 1.00 97.50 276 PRO A CA 1
ATOM 2075 C C . PRO A 1 276 ? 30.882 -1.017 -6.273 1.00 97.50 276 PRO A C 1
ATOM 2077 O O . PRO A 1 276 ? 31.127 0.185 -6.116 1.00 97.50 276 PRO A O 1
ATOM 2080 N N . ILE A 1 277 ? 29.951 -1.682 -5.592 1.00 97.69 277 ILE A N 1
ATOM 2081 C CA . ILE A 1 277 ? 29.151 -1.150 -4.486 1.00 97.69 277 ILE A CA 1
ATOM 2082 C C . ILE A 1 277 ? 28.994 -2.225 -3.399 1.00 97.69 277 ILE A C 1
ATOM 2084 O O . ILE A 1 277 ? 28.889 -3.412 -3.702 1.00 97.69 277 ILE A O 1
ATOM 2088 N N . SER A 1 278 ? 28.921 -1.810 -2.136 1.00 97.38 278 SER A N 1
ATOM 2089 C CA . SER A 1 278 ? 28.637 -2.708 -1.011 1.00 97.38 278 SER A CA 1
ATOM 2090 C C . SER A 1 278 ? 27.201 -2.509 -0.520 1.00 97.38 278 SER A C 1
ATOM 2092 O O . SER A 1 278 ? 26.797 -1.392 -0.181 1.00 97.38 278 SER A O 1
ATOM 2094 N N . VAL A 1 279 ? 26.416 -3.583 -0.495 1.00 95.88 279 VAL A N 1
ATOM 2095 C CA . VAL A 1 279 ? 25.040 -3.591 0.011 1.00 95.88 279 VAL A CA 1
ATOM 2096 C C . VAL A 1 279 ? 25.062 -4.002 1.477 1.00 95.88 279 VAL A C 1
ATOM 2098 O O . VAL A 1 279 ? 25.389 -5.139 1.821 1.00 95.88 279 VAL A O 1
ATOM 2101 N N . GLN A 1 280 ? 24.699 -3.075 2.359 1.00 93.69 280 GLN A N 1
ATOM 2102 C CA . GLN A 1 280 ? 24.705 -3.307 3.800 1.00 93.69 280 GLN A CA 1
ATOM 2103 C C . GLN A 1 280 ? 23.396 -3.916 4.295 1.00 93.69 280 GLN A C 1
ATOM 2105 O O . GLN A 1 280 ? 22.305 -3.576 3.829 1.00 93.69 280 GLN A O 1
ATOM 2110 N N . ALA A 1 281 ? 23.517 -4.783 5.303 1.00 88.94 281 ALA A N 1
ATOM 2111 C CA . ALA A 1 281 ? 22.376 -5.314 6.030 1.00 88.94 281 ALA A CA 1
ATOM 2112 C C . ALA A 1 281 ? 21.603 -4.189 6.721 1.00 88.94 281 ALA A C 1
ATOM 2114 O O . ALA A 1 281 ? 22.185 -3.353 7.415 1.00 88.94 281 ALA A O 1
ATOM 2115 N N . ALA A 1 282 ? 20.285 -4.193 6.554 1.00 85.62 282 ALA A N 1
ATOM 2116 C CA . ALA A 1 282 ? 19.409 -3.282 7.264 1.00 85.62 282 ALA A CA 1
ATOM 2117 C C . ALA A 1 282 ? 19.079 -3.842 8.654 1.00 85.62 282 ALA A C 1
ATOM 2119 O O . ALA A 1 282 ? 18.782 -5.026 8.810 1.00 85.62 282 ALA A O 1
ATOM 2120 N N . GLN A 1 283 ? 19.111 -2.978 9.668 1.00 87.25 283 GLN A N 1
ATOM 2121 C CA . GLN A 1 283 ? 18.586 -3.294 10.996 1.00 87.25 283 GLN A CA 1
ATOM 2122 C C . GLN A 1 283 ? 17.151 -2.789 11.093 1.00 87.25 283 GLN A C 1
ATOM 2124 O O . GLN A 1 283 ? 16.870 -1.665 10.678 1.00 87.25 283 GLN A O 1
ATOM 2129 N N . ALA A 1 284 ? 16.260 -3.591 11.669 1.00 93.94 284 ALA A N 1
ATOM 2130 C CA . ALA A 1 284 ? 14.878 -3.208 11.914 1.00 93.94 284 ALA A CA 1
ATOM 2131 C C . ALA A 1 284 ? 14.445 -3.590 13.332 1.00 93.94 284 ALA A C 1
ATOM 2133 O O . ALA A 1 284 ? 15.031 -4.464 13.972 1.00 93.94 284 ALA A O 1
ATOM 2134 N N . SER A 1 285 ? 13.395 -2.941 13.821 1.00 96.38 285 SER A N 1
ATOM 2135 C CA . SER A 1 285 ? 12.680 -3.341 15.028 1.00 96.38 285 SER A CA 1
ATOM 2136 C C . SER A 1 285 ? 11.190 -3.080 14.854 1.00 96.38 285 SER A C 1
ATOM 2138 O O . SER A 1 285 ? 10.785 -2.210 14.082 1.00 96.38 285 SER A O 1
ATOM 2140 N N . VAL A 1 286 ? 10.368 -3.826 15.582 1.00 97.31 286 VAL A N 1
ATOM 2141 C CA . VAL A 1 286 ? 8.927 -3.594 15.654 1.00 97.31 286 VAL A CA 1
ATOM 2142 C C . VAL A 1 286 ? 8.487 -3.635 17.112 1.00 97.31 286 VAL A C 1
ATOM 2144 O O . VAL A 1 286 ? 9.002 -4.428 17.901 1.00 97.31 286 VAL A O 1
ATOM 2147 N N . LYS A 1 287 ? 7.584 -2.726 17.483 1.00 97.69 287 LYS A N 1
ATOM 2148 C CA . LYS A 1 287 ? 7.080 -2.569 18.844 1.00 97.69 287 LYS A CA 1
ATOM 2149 C C . LYS A 1 287 ? 5.575 -2.331 18.837 1.00 97.69 287 LYS A C 1
ATOM 2151 O O . LYS A 1 287 ? 5.107 -1.269 18.438 1.00 97.69 287 LYS A O 1
ATOM 2156 N N . ALA A 1 288 ? 4.842 -3.292 19.367 1.00 96.81 288 ALA A N 1
ATOM 2157 C CA . ALA A 1 288 ? 3.408 -3.269 19.606 1.00 96.81 288 ALA A CA 1
ATOM 2158 C C . ALA A 1 288 ? 3.101 -3.756 21.038 1.00 96.81 288 ALA A C 1
ATOM 2160 O O . ALA A 1 288 ? 3.991 -4.298 21.714 1.00 96.81 288 ALA A O 1
ATOM 2161 N N . PRO A 1 289 ? 1.864 -3.563 21.535 1.00 97.38 289 PRO A N 1
ATOM 2162 C CA . PRO A 1 289 ? 1.401 -4.212 22.758 1.00 97.38 289 PRO A CA 1
ATOM 2163 C C . PRO A 1 289 ? 1.610 -5.730 22.697 1.00 97.38 289 PRO A C 1
ATOM 2165 O O . PRO A 1 289 ? 1.363 -6.352 21.670 1.00 97.38 289 PRO A O 1
ATOM 2168 N N . ALA A 1 290 ? 2.032 -6.340 23.808 1.00 93.19 290 ALA A N 1
ATOM 2169 C CA . ALA A 1 290 ? 2.256 -7.790 23.869 1.00 93.19 290 ALA A CA 1
ATOM 2170 C C . ALA A 1 290 ? 0.957 -8.608 23.733 1.00 93.19 290 ALA A C 1
ATOM 2172 O O . ALA A 1 290 ? 0.999 -9.784 23.374 1.00 93.19 290 ALA A O 1
ATOM 2173 N N . SER A 1 291 ? -0.190 -7.991 24.036 1.00 94.94 291 SER A N 1
ATOM 2174 C CA . SER A 1 291 ? -1.511 -8.600 23.933 1.00 94.94 291 SER A CA 1
ATOM 2175 C C . SER A 1 291 ? -2.529 -7.598 23.397 1.00 94.94 291 SER A C 1
ATOM 2177 O O . SER A 1 291 ? -2.515 -6.437 23.807 1.00 94.94 291 SER A O 1
ATOM 2179 N N . VAL A 1 292 ? -3.422 -8.057 22.521 1.00 95.31 292 VAL A N 1
ATOM 2180 C CA . VAL A 1 292 ? -4.508 -7.270 21.909 1.00 95.31 292 VAL A CA 1
ATOM 2181 C C . VAL A 1 292 ? -5.787 -8.104 21.826 1.00 95.31 292 VAL A C 1
ATOM 2183 O O . VAL A 1 292 ? -5.726 -9.330 21.760 1.00 95.31 292 VAL A O 1
ATOM 2186 N N . GLU A 1 293 ? -6.953 -7.465 21.811 1.00 93.00 293 GLU A N 1
ATOM 2187 C CA . GLU A 1 293 ? -8.231 -8.177 21.690 1.00 93.00 293 GLU A CA 1
ATOM 2188 C C . GLU A 1 293 ? -8.527 -8.569 20.238 1.00 93.00 293 GLU A C 1
ATOM 2190 O O . GLU A 1 293 ? -8.255 -7.810 19.303 1.00 93.00 293 GLU A O 1
ATOM 2195 N N . ALA A 1 294 ? -9.126 -9.741 20.032 1.00 92.62 294 ALA A N 1
ATOM 2196 C CA . ALA A 1 294 ? -9.461 -10.252 18.710 1.00 92.62 294 ALA A CA 1
ATOM 2197 C C . ALA A 1 294 ? -10.314 -9.263 17.899 1.00 92.62 294 ALA A C 1
ATOM 2199 O O . ALA A 1 294 ? -11.365 -8.801 18.340 1.00 92.62 294 ALA A O 1
ATOM 2200 N N . GLY A 1 295 ? -9.871 -8.954 16.679 1.00 90.50 295 GLY A N 1
ATOM 2201 C CA . GLY A 1 295 ? -10.560 -8.043 15.764 1.00 90.50 295 GLY A CA 1
ATOM 2202 C C . GLY A 1 295 ? -10.431 -6.547 16.068 1.00 90.50 295 GLY A C 1
ATOM 2203 O O . GLY A 1 295 ? -10.915 -5.760 15.243 1.00 90.50 295 GLY A O 1
ATOM 2204 N N . SER A 1 296 ? -9.796 -6.167 17.185 1.00 92.25 296 SER A N 1
ATOM 2205 C CA . SER A 1 296 ? -9.507 -4.773 17.554 1.00 92.25 296 SER A CA 1
ATOM 2206 C C . SER A 1 296 ? -8.416 -4.148 16.675 1.00 92.25 296 SER A C 1
ATOM 2208 O O . SER A 1 296 ? -7.679 -4.853 15.983 1.00 92.25 296 SER A O 1
ATOM 2210 N N . THR A 1 297 ? -8.315 -2.819 16.691 1.00 94.94 297 THR A N 1
ATOM 2211 C CA . THR A 1 297 ? -7.198 -2.083 16.081 1.00 94.94 297 THR A CA 1
ATOM 2212 C C . THR A 1 297 ? -6.151 -1.780 17.149 1.00 94.94 297 THR A C 1
ATOM 2214 O O . THR A 1 297 ? -6.502 -1.403 18.266 1.00 94.94 297 THR A O 1
ATOM 2217 N N . PHE A 1 298 ? -4.872 -1.910 16.811 1.00 96.06 298 PHE A N 1
ATOM 2218 C CA . PHE A 1 298 ? -3.751 -1.579 17.685 1.00 96.06 298 PHE A CA 1
ATOM 2219 C C . PHE A 1 298 ? -2.650 -0.852 16.911 1.00 96.06 298 PHE A C 1
ATOM 2221 O O . PHE A 1 298 ? -2.548 -0.973 15.691 1.00 96.06 298 PHE A O 1
ATOM 2228 N N . GLN A 1 299 ? -1.808 -0.113 17.632 1.00 97.62 299 GLN A N 1
ATOM 2229 C CA . GLN A 1 299 ? -0.680 0.610 17.051 1.00 97.62 299 GLN A CA 1
ATOM 2230 C C . GLN A 1 299 ? 0.621 -0.179 17.164 1.00 97.62 299 GLN A C 1
ATOM 2232 O O . GLN A 1 299 ? 0.944 -0.718 18.225 1.00 97.62 299 GLN A O 1
ATOM 2237 N N . ALA A 1 300 ? 1.391 -0.188 16.080 1.00 97.88 300 ALA A N 1
ATOM 2238 C CA . ALA A 1 300 ? 2.742 -0.725 16.038 1.00 97.88 300 ALA A CA 1
ATOM 2239 C C . ALA A 1 300 ? 3.732 0.340 15.560 1.00 97.88 300 ALA A C 1
ATOM 2241 O O . ALA A 1 300 ? 3.618 0.874 14.456 1.00 97.88 300 ALA A O 1
ATOM 2242 N N . GLY A 1 301 ? 4.724 0.636 16.395 1.00 97.88 301 GLY A N 1
ATOM 2243 C CA . GLY A 1 301 ? 5.895 1.415 16.006 1.00 97.88 301 GLY A CA 1
ATOM 2244 C C . GLY A 1 301 ? 6.956 0.528 15.361 1.00 97.88 301 GLY A C 1
ATOM 2245 O O . GLY A 1 301 ? 7.037 -0.666 15.654 1.00 97.88 301 GLY A O 1
ATOM 2246 N N . TRP A 1 302 ? 7.793 1.108 14.507 1.00 97.69 302 TRP A N 1
ATOM 2247 C CA . TRP A 1 302 ? 8.873 0.375 13.846 1.00 97.69 302 TRP A CA 1
ATOM 2248 C C . TRP A 1 302 ? 10.137 1.221 13.653 1.00 97.69 302 TRP A C 1
ATOM 2250 O O . TRP A 1 302 ? 10.090 2.448 13.630 1.00 97.69 302 TRP A O 1
ATOM 2260 N N . THR A 1 303 ? 11.282 0.561 13.507 1.00 95.69 303 THR A N 1
ATOM 2261 C CA . THR A 1 303 ? 12.505 1.128 12.920 1.00 95.69 303 THR A CA 1
ATOM 2262 C C . THR A 1 303 ? 12.963 0.196 11.807 1.00 95.69 303 THR A C 1
ATOM 2264 O O . THR A 1 303 ? 12.658 -0.994 11.843 1.00 95.69 303 THR A O 1
ATOM 2267 N N . GLY A 1 304 ? 13.647 0.706 10.790 1.00 91.56 304 GLY A N 1
ATOM 2268 C CA . GLY A 1 304 ? 14.008 -0.107 9.635 1.00 91.56 304 GLY A CA 1
ATOM 2269 C C . GLY A 1 304 ? 14.421 0.731 8.433 1.00 91.56 304 GLY A C 1
ATOM 2270 O O . GLY A 1 304 ? 14.403 1.960 8.522 1.00 91.56 304 GLY A O 1
ATOM 2271 N N . PRO A 1 305 ? 14.768 0.074 7.315 1.00 90.56 305 PRO A N 1
ATOM 2272 C CA . PRO A 1 305 ? 15.160 0.751 6.081 1.00 90.56 305 PRO A CA 1
ATOM 2273 C C . PRO A 1 305 ? 14.028 1.606 5.491 1.00 90.56 305 PRO A C 1
ATOM 2275 O O . PRO A 1 305 ? 14.296 2.663 4.930 1.00 90.56 305 PRO A O 1
ATOM 2278 N N . GLY A 1 306 ? 12.768 1.204 5.674 1.00 91.38 306 GLY A N 1
ATOM 2279 C CA . GLY A 1 306 ? 11.604 1.987 5.253 1.00 91.38 306 GLY A CA 1
ATOM 2280 C C . GLY A 1 306 ? 11.540 2.156 3.740 1.00 91.38 306 GLY A C 1
ATOM 2281 O O . GLY A 1 306 ? 11.098 3.203 3.264 1.00 91.38 306 GLY A O 1
ATOM 2282 N N . ASN A 1 307 ? 12.014 1.156 2.990 1.00 92.19 307 ASN A N 1
ATOM 2283 C CA . ASN A 1 307 ? 11.946 1.175 1.538 1.00 92.19 307 ASN A CA 1
ATOM 2284 C C . ASN A 1 307 ? 10.475 1.232 1.104 1.00 92.19 307 ASN A C 1
ATOM 2286 O O . ASN A 1 307 ? 9.578 0.807 1.832 1.00 92.19 307 ASN A O 1
ATOM 2290 N N . GLU A 1 308 ? 10.216 1.744 -0.100 1.00 88.88 308 GLU A N 1
ATOM 2291 C CA . GLU A 1 308 ? 8.865 2.094 -0.573 1.00 88.88 308 GLU A CA 1
ATOM 2292 C C . GLU A 1 308 ? 7.814 0.984 -0.386 1.00 88.88 308 GLU A C 1
ATOM 2294 O O . GLU A 1 308 ? 6.640 1.264 -0.121 1.00 88.88 308 GLU A O 1
ATOM 2299 N N . LEU A 1 309 ? 8.242 -0.274 -0.509 1.00 91.06 309 LEU A N 1
ATOM 2300 C CA . LEU A 1 309 ? 7.385 -1.451 -0.439 1.00 91.06 309 LEU A CA 1
ATOM 2301 C C . LEU A 1 309 ? 7.475 -2.208 0.892 1.00 91.06 309 LEU A C 1
ATOM 2303 O O . LEU A 1 309 ? 6.747 -3.182 1.054 1.00 91.06 309 LEU A O 1
ATOM 2307 N N . ASP A 1 310 ? 8.311 -1.781 1.840 1.00 94.62 310 ASP A N 1
ATOM 2308 C CA . ASP A 1 310 ? 8.440 -2.443 3.140 1.00 94.62 310 ASP A CA 1
ATOM 2309 C C . ASP A 1 310 ? 7.147 -2.305 3.948 1.00 94.62 310 ASP A C 1
ATOM 2311 O O . ASP A 1 310 ? 6.444 -1.285 3.885 1.00 94.62 310 ASP A O 1
ATOM 2315 N N . TYR A 1 311 ? 6.817 -3.324 4.737 1.00 96.12 311 TYR A N 1
ATOM 2316 C CA . TYR A 1 311 ? 5.527 -3.398 5.417 1.00 96.12 311 TYR A CA 1
ATOM 2317 C C . TYR A 1 311 ? 5.602 -4.109 6.767 1.00 96.12 311 TYR A C 1
ATOM 2319 O O . TYR A 1 311 ? 6.469 -4.947 7.014 1.00 96.12 311 TYR A O 1
ATOM 2327 N N . LEU A 1 312 ? 4.662 -3.764 7.648 1.00 97.50 312 LEU A N 1
ATOM 2328 C CA . LEU A 1 312 ? 4.383 -4.540 8.847 1.00 97.50 312 LEU A CA 1
ATOM 2329 C C . LEU A 1 312 ? 3.274 -5.545 8.558 1.00 97.50 312 LEU A C 1
ATOM 2331 O O . LEU A 1 312 ? 2.308 -5.205 7.875 1.00 97.50 312 LEU A O 1
ATOM 2335 N N . ALA A 1 313 ? 3.378 -6.754 9.101 1.00 96.81 313 ALA A N 1
ATOM 2336 C CA . ALA A 1 313 ? 2.332 -7.759 8.962 1.00 96.81 313 ALA A CA 1
ATOM 2337 C C . ALA A 1 313 ? 2.172 -8.646 10.193 1.00 96.81 313 ALA A C 1
ATOM 2339 O O . ALA A 1 313 ? 3.152 -8.990 10.850 1.00 96.81 313 ALA A O 1
ATOM 2340 N N . VAL A 1 314 ? 0.932 -9.061 10.454 1.00 96.69 314 VAL A N 1
ATOM 2341 C CA . VAL A 1 314 ? 0.603 -10.076 11.462 1.00 96.69 314 VAL A CA 1
ATOM 2342 C C . VAL A 1 314 ? 0.464 -11.431 10.773 1.00 96.69 314 VAL A C 1
ATOM 2344 O O . VAL A 1 314 ? -0.303 -11.565 9.814 1.00 96.69 314 VAL A O 1
ATOM 2347 N N . THR A 1 315 ? 1.194 -12.436 11.251 1.00 95.38 315 THR A N 1
ATOM 2348 C CA . THR A 1 315 ? 1.184 -13.800 10.702 1.00 95.38 315 THR A CA 1
ATOM 2349 C C . THR A 1 315 ? 0.940 -14.840 11.799 1.00 95.38 315 THR A C 1
ATOM 2351 O O . THR A 1 315 ? 1.061 -14.552 12.992 1.00 95.38 315 THR A O 1
ATOM 2354 N N . GLU A 1 316 ? 0.565 -16.057 11.397 1.00 93.81 316 GLU A N 1
ATOM 2355 C CA . GLU A 1 316 ? 0.611 -17.218 12.293 1.00 93.81 316 GLU A CA 1
ATOM 2356 C C . GLU A 1 316 ? 2.065 -17.532 12.670 1.00 93.81 316 GLU A C 1
ATOM 2358 O O . GLU A 1 316 ? 2.954 -17.451 11.821 1.00 93.81 316 GLU A O 1
ATOM 2363 N N . VAL A 1 317 ? 2.285 -17.973 13.911 1.00 93.12 317 VAL A N 1
ATOM 2364 C CA . VAL A 1 317 ? 3.620 -18.335 14.415 1.00 93.12 317 VAL A CA 1
ATOM 2365 C C . VAL A 1 317 ? 4.351 -19.266 13.442 1.00 93.12 317 VAL A C 1
ATOM 2367 O O . VAL A 1 317 ? 3.831 -20.316 13.049 1.00 93.12 317 VAL A O 1
ATOM 2370 N N . GLY A 1 318 ? 5.574 -18.884 13.064 1.00 86.50 318 GLY A N 1
ATOM 2371 C CA . GLY A 1 318 ? 6.446 -19.686 12.204 1.00 86.50 318 GLY A CA 1
ATOM 2372 C C . GLY A 1 318 ? 6.072 -19.687 10.717 1.00 86.50 318 GLY A C 1
ATOM 2373 O O . GLY A 1 318 ? 6.621 -20.491 9.962 1.00 86.50 318 GLY A O 1
ATOM 2374 N N . LYS A 1 319 ? 5.161 -18.809 10.269 1.00 86.19 319 LYS A N 1
ATOM 2375 C CA . LYS A 1 319 ? 4.782 -18.655 8.849 1.00 86.19 319 LYS A CA 1
ATOM 2376 C C . LYS A 1 319 ? 4.997 -17.220 8.340 1.00 86.19 319 LYS A C 1
ATOM 2378 O O . LYS A 1 319 ? 4.047 -16.603 7.840 1.00 86.19 319 LYS A O 1
ATOM 2383 N N . PRO A 1 320 ? 6.234 -16.687 8.407 1.00 74.50 320 PRO A N 1
ATOM 2384 C CA . PRO A 1 320 ? 6.527 -15.350 7.898 1.00 74.50 320 PRO A CA 1
ATOM 2385 C C . PRO A 1 320 ? 6.153 -15.238 6.409 1.00 74.50 320 PRO A C 1
ATOM 2387 O O . PRO A 1 320 ? 6.313 -16.184 5.638 1.00 74.50 320 PRO A O 1
ATOM 2390 N N . GLY A 1 321 ? 5.603 -14.090 6.005 1.00 71.12 321 GLY A N 1
ATOM 2391 C CA . GLY A 1 321 ? 5.175 -13.814 4.625 1.00 71.12 321 GLY A CA 1
ATOM 2392 C C . GLY A 1 321 ? 3.765 -14.303 4.258 1.00 71.12 321 GLY A C 1
ATOM 2393 O O . GLY A 1 321 ? 3.184 -13.788 3.305 1.00 71.12 321 GLY A O 1
ATOM 2394 N N . LYS A 1 322 ? 3.155 -15.219 5.030 1.00 84.50 322 LYS A N 1
ATOM 2395 C CA . LYS A 1 322 ? 1.724 -15.557 4.904 1.00 84.50 322 LYS A CA 1
ATOM 2396 C C . LYS A 1 322 ? 0.908 -14.707 5.874 1.00 84.50 322 LYS A C 1
ATOM 2398 O O . LYS A 1 322 ? 0.469 -15.167 6.927 1.00 84.50 322 LYS A O 1
ATOM 2403 N N . TYR A 1 323 ? 0.763 -13.437 5.529 1.00 84.06 323 TYR A N 1
ATOM 2404 C CA . TYR A 1 323 ? 0.122 -12.461 6.395 1.00 84.06 323 TYR A CA 1
ATOM 2405 C C . TYR A 1 323 ? -1.402 -12.608 6.424 1.00 84.06 323 TYR A C 1
ATOM 2407 O O . TYR A 1 323 ? -2.043 -12.939 5.427 1.00 84.06 323 TYR A O 1
ATOM 2415 N N . ILE A 1 324 ? -1.972 -12.345 7.597 1.00 87.38 324 ILE A N 1
ATOM 2416 C CA . ILE A 1 324 ? -3.417 -12.217 7.816 1.00 87.38 324 ILE A CA 1
ATOM 2417 C C . ILE A 1 324 ? -3.830 -10.766 7.569 1.00 87.38 324 ILE A C 1
ATOM 2419 O O . ILE A 1 324 ? -4.825 -10.506 6.902 1.00 87.38 324 ILE A O 1
ATOM 2423 N N . GLU A 1 325 ? -3.029 -9.837 8.089 1.00 89.06 325 GLU A N 1
ATOM 2424 C CA . GLU A 1 325 ? -3.201 -8.391 7.981 1.00 89.06 325 GLU A CA 1
ATOM 2425 C C . GLU A 1 325 ? -1.832 -7.755 7.726 1.00 89.06 325 GLU A C 1
ATOM 2427 O O . GLU A 1 325 ? -0.827 -8.222 8.274 1.00 89.06 325 GLU A O 1
ATOM 2432 N N . TYR A 1 326 ? -1.780 -6.698 6.913 1.00 94.81 326 TYR A N 1
ATOM 2433 C CA . TYR A 1 326 ? -0.537 -5.990 6.621 1.00 94.81 326 TYR A CA 1
ATOM 2434 C C . TYR A 1 326 ? -0.766 -4.505 6.339 1.00 94.81 326 TYR A C 1
ATOM 2436 O O . TYR A 1 326 ? -1.834 -4.090 5.894 1.00 94.81 326 TYR A O 1
ATOM 2444 N N . THR A 1 327 ? 0.265 -3.692 6.554 1.00 96.69 327 THR A N 1
ATOM 2445 C CA . THR A 1 327 ? 0.236 -2.269 6.218 1.00 96.69 327 THR A CA 1
ATOM 2446 C C . THR A 1 327 ? 1.627 -1.759 5.856 1.00 96.69 327 THR A C 1
ATOM 2448 O O . THR A 1 327 ? 2.622 -2.092 6.502 1.00 96.69 327 THR A O 1
ATOM 2451 N N . TYR A 1 328 ? 1.714 -0.963 4.789 1.00 96.81 328 TYR A N 1
ATOM 2452 C CA . TYR A 1 328 ? 2.990 -0.439 4.300 1.00 96.81 328 TYR A CA 1
ATOM 2453 C C . TYR A 1 328 ? 3.573 0.614 5.241 1.00 96.81 328 TYR A C 1
ATOM 2455 O O . TYR A 1 328 ? 2.874 1.533 5.673 1.00 96.81 328 TYR A O 1
ATOM 2463 N N . THR A 1 329 ? 4.884 0.538 5.456 1.00 96.25 329 THR A N 1
ATOM 2464 C CA . THR A 1 329 ? 5.659 1.463 6.298 1.00 96.25 329 THR A CA 1
ATOM 2465 C C . THR A 1 329 ? 5.559 2.920 5.835 1.00 96.25 329 THR A C 1
ATOM 2467 O O . THR A 1 329 ? 5.496 3.827 6.663 1.00 96.25 329 THR A O 1
ATOM 2470 N N . ARG A 1 330 ? 5.404 3.167 4.524 1.00 95.44 330 ARG A N 1
ATOM 2471 C CA . ARG A 1 330 ? 5.188 4.512 3.950 1.00 95.44 330 ARG A CA 1
ATOM 2472 C C . ARG A 1 330 ? 3.933 5.242 4.454 1.00 95.44 330 ARG A C 1
ATOM 2474 O O . ARG A 1 330 ? 3.780 6.428 4.180 1.00 95.44 330 ARG A O 1
ATOM 2481 N N . ARG A 1 331 ? 3.006 4.555 5.138 1.00 95.94 331 ARG A N 1
ATOM 2482 C CA . ARG A 1 331 ? 1.789 5.167 5.707 1.00 95.94 331 ARG A CA 1
ATOM 2483 C C . ARG A 1 331 ? 2.032 5.906 7.024 1.00 95.94 331 ARG A C 1
ATOM 2485 O O . ARG A 1 331 ? 1.153 6.654 7.438 1.00 95.94 331 ARG A O 1
ATOM 2492 N N . GLY A 1 332 ? 3.190 5.724 7.660 1.00 95.00 332 GLY A N 1
ATOM 2493 C CA . GLY A 1 332 ? 3.550 6.430 8.886 1.00 95.00 332 GLY A CA 1
ATOM 2494 C C . GLY A 1 332 ? 4.261 5.557 9.917 1.00 95.00 332 GLY A C 1
ATOM 2495 O O . GLY A 1 332 ? 4.577 4.389 9.690 1.00 95.00 332 GLY A O 1
ATOM 2496 N N . ASN A 1 333 ? 4.538 6.159 11.070 1.00 96.75 333 ASN A N 1
ATOM 2497 C CA . ASN A 1 333 ? 5.108 5.492 12.233 1.00 96.75 333 ASN A CA 1
ATOM 2498 C C . ASN A 1 333 ? 4.660 6.247 13.503 1.00 96.75 333 ASN A C 1
ATOM 2500 O O . ASN A 1 333 ? 5.071 7.398 13.672 1.00 96.75 333 ASN A O 1
ATOM 2504 N N . PRO A 1 334 ? 3.817 5.659 14.375 1.00 97.44 334 PRO A N 1
ATOM 2505 C CA . PRO A 1 334 ? 3.328 4.277 14.342 1.00 97.44 334 PRO A CA 1
ATOM 2506 C C . PRO A 1 334 ? 2.297 4.011 13.230 1.00 97.44 334 PRO A C 1
ATOM 2508 O O . PRO A 1 334 ? 1.768 4.936 12.617 1.00 97.44 334 PRO A O 1
ATOM 2511 N N . LEU A 1 335 ? 2.032 2.729 12.974 1.00 97.31 335 LEU A N 1
ATOM 2512 C CA . LEU A 1 335 ? 1.014 2.238 12.043 1.00 97.31 335 LEU A CA 1
ATOM 2513 C C . LEU A 1 335 ? -0.160 1.619 12.807 1.00 97.31 335 LEU A C 1
ATOM 2515 O O . LEU A 1 335 ? 0.055 0.921 13.798 1.00 97.31 335 LEU A O 1
ATOM 2519 N N . ASP A 1 336 ? -1.378 1.816 12.305 1.00 96.12 336 ASP A N 1
ATOM 2520 C CA . ASP A 1 336 ? -2.569 1.110 12.783 1.00 96.12 336 ASP A CA 1
ATOM 2521 C C . ASP A 1 336 ? -2.688 -0.251 12.075 1.00 96.12 336 ASP A C 1
ATOM 2523 O O . ASP A 1 336 ? -2.695 -0.325 10.842 1.00 96.12 336 ASP A O 1
ATOM 2527 N N . LEU A 1 337 ? -2.790 -1.330 12.853 1.00 95.62 337 LEU A N 1
ATOM 2528 C CA . LEU A 1 337 ? -3.032 -2.695 12.379 1.00 95.62 337 LEU A CA 1
ATOM 2529 C C . LEU A 1 337 ? -4.267 -3.285 13.050 1.00 95.62 337 LEU A C 1
ATOM 2531 O O . LEU A 1 337 ? -4.635 -2.911 14.163 1.00 95.62 337 LEU A O 1
ATOM 2535 N N . ARG A 1 338 ? -4.890 -4.259 12.386 1.00 95.06 338 ARG A N 1
ATOM 2536 C CA . ARG A 1 338 ? -6.019 -5.002 12.939 1.00 95.06 338 ARG A CA 1
ATOM 2537 C C . ARG A 1 338 ? -5.572 -6.357 13.476 1.00 95.06 338 ARG A C 1
ATOM 2539 O O . ARG A 1 338 ? -4.922 -7.130 12.777 1.00 95.06 338 ARG A O 1
ATOM 2546 N N . ALA A 1 339 ? -5.959 -6.664 14.708 1.00 95.12 339 ALA A N 1
ATOM 2547 C CA . ALA A 1 339 ? -5.742 -7.972 15.302 1.00 95.12 339 ALA A CA 1
ATOM 2548 C C . ALA A 1 339 ? -6.580 -9.045 14.575 1.00 95.12 339 ALA A C 1
ATOM 2550 O O . ALA A 1 339 ? -7.751 -8.797 14.252 1.00 95.12 339 ALA A O 1
ATOM 2551 N N . PRO A 1 340 ? -6.036 -10.256 14.355 1.00 94.81 340 PRO A N 1
ATOM 2552 C CA . PRO A 1 340 ? -6.804 -11.410 13.902 1.00 94.81 340 PRO A CA 1
ATOM 2553 C C . PRO A 1 340 ? -8.092 -11.614 14.710 1.00 94.81 340 PRO A C 1
ATOM 2555 O O . PRO A 1 340 ? -8.152 -11.332 15.905 1.00 94.81 340 PRO A O 1
ATOM 2558 N N . ARG A 1 341 ? -9.150 -12.116 14.063 1.00 91.44 341 ARG A N 1
ATOM 2559 C CA . ARG A 1 341 ? -10.434 -12.392 14.743 1.00 91.44 341 ARG A CA 1
ATOM 2560 C C . ARG A 1 341 ? -10.429 -13.690 15.548 1.00 91.44 341 ARG A C 1
ATOM 2562 O O . ARG A 1 341 ? -11.294 -13.875 16.397 1.00 91.44 341 ARG A O 1
ATOM 2569 N N . THR A 1 342 ? -9.485 -14.581 15.270 1.00 92.69 342 THR A N 1
ATOM 2570 C CA . THR A 1 342 ? -9.330 -15.845 15.990 1.00 92.69 342 THR A CA 1
ATOM 2571 C C . THR A 1 342 ? -8.321 -15.643 17.120 1.00 92.69 342 THR A C 1
ATOM 2573 O O . THR A 1 342 ? -7.183 -15.271 16.830 1.00 92.69 342 THR A O 1
ATOM 2576 N N . PRO A 1 343 ? -8.688 -15.879 18.388 1.00 93.38 343 PRO A N 1
ATOM 2577 C CA . PRO A 1 343 ? -7.742 -15.808 19.499 1.00 93.38 343 PRO A CA 1
ATOM 2578 C C . PRO A 1 343 ? -6.606 -16.822 19.351 1.00 93.38 343 PRO A C 1
ATOM 2580 O O . PRO A 1 343 ? -6.815 -17.913 18.821 1.00 93.38 343 PRO A O 1
ATOM 2583 N N . GLY A 1 344 ? -5.418 -16.475 19.835 1.00 94.81 344 GLY A N 1
ATOM 2584 C CA . GLY A 1 344 ? -4.227 -17.315 19.722 1.00 94.81 344 GLY A CA 1
ATOM 2585 C C . GLY A 1 344 ? -2.930 -16.517 19.783 1.00 94.81 344 GLY A C 1
ATOM 2586 O O . GLY A 1 344 ? -2.947 -15.301 19.976 1.00 94.81 344 GLY A O 1
ATOM 2587 N N . ASP A 1 345 ? -1.810 -17.212 19.610 1.00 96.88 345 ASP A N 1
ATOM 2588 C CA . ASP A 1 345 ? -0.490 -16.595 19.504 1.00 96.88 345 ASP A CA 1
ATOM 2589 C C . ASP A 1 345 ? -0.157 -16.330 18.031 1.00 96.88 345 ASP A C 1
ATOM 2591 O O . ASP A 1 345 ? -0.384 -17.172 17.160 1.00 96.88 345 ASP A O 1
ATOM 2595 N N . TYR A 1 346 ? 0.373 -15.142 17.766 1.00 96.88 346 TYR A N 1
ATOM 2596 C CA . TYR A 1 346 ? 0.739 -14.640 16.447 1.00 96.88 346 TYR A CA 1
ATOM 2597 C C . TYR A 1 346 ? 2.106 -13.964 16.516 1.00 96.88 346 TYR A C 1
ATOM 2599 O O . TYR A 1 346 ? 2.668 -13.739 17.590 1.00 96.88 346 TYR A O 1
ATOM 2607 N N . GLU A 1 347 ? 2.630 -13.596 15.356 1.00 96.81 347 GLU A N 1
ATOM 2608 C CA . GLU A 1 347 ? 3.853 -12.815 15.239 1.00 96.81 347 GLU A CA 1
ATOM 2609 C C . GLU A 1 347 ? 3.580 -11.555 14.415 1.00 96.81 347 GLU A C 1
ATOM 2611 O O . GLU A 1 347 ? 2.931 -11.595 13.368 1.00 96.81 347 GLU A O 1
ATOM 2616 N N . LEU A 1 348 ? 4.067 -10.418 14.904 1.00 97.50 348 LEU A N 1
ATOM 2617 C CA . LEU A 1 348 ? 4.131 -9.169 14.160 1.00 97.50 348 LEU A CA 1
ATOM 2618 C C . LEU A 1 348 ? 5.526 -9.047 13.555 1.00 97.50 348 LEU A C 1
ATOM 2620 O O . LEU A 1 348 ? 6.517 -9.130 14.274 1.00 97.50 348 LEU A O 1
ATOM 2624 N N . HIS A 1 349 ? 5.608 -8.812 12.254 1.00 97.38 349 HIS A N 1
ATOM 2625 C CA . HIS A 1 34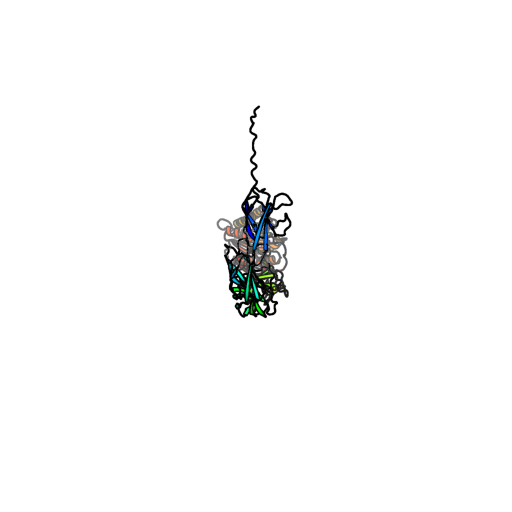9 ? 6.864 -8.756 11.515 1.00 97.38 349 HIS A CA 1
ATOM 2626 C C . HIS A 1 349 ? 7.040 -7.411 10.827 1.00 97.38 349 HIS A C 1
ATOM 2628 O O . HIS A 1 349 ? 6.071 -6.831 10.344 1.00 97.38 349 HIS A O 1
ATOM 2634 N N . TYR A 1 350 ? 8.292 -6.978 10.714 1.00 96.12 350 TYR A N 1
ATOM 2635 C CA . TYR A 1 350 ? 8.752 -6.053 9.688 1.00 96.12 350 TYR A CA 1
ATOM 2636 C C . TYR A 1 350 ? 9.298 -6.870 8.518 1.00 96.12 350 TYR A C 1
ATOM 2638 O O . TYR A 1 350 ? 10.251 -7.636 8.711 1.00 96.12 350 TYR A O 1
ATOM 2646 N N . LEU A 1 351 ? 8.733 -6.705 7.322 1.00 94.19 351 LEU A N 1
ATOM 2647 C CA . LEU A 1 351 ? 9.165 -7.419 6.123 1.00 94.19 351 LEU A CA 1
ATOM 2648 C C . LEU A 1 351 ? 9.613 -6.468 5.016 1.00 94.19 351 LEU A C 1
ATOM 2650 O O . LEU A 1 351 ? 9.045 -5.386 4.839 1.00 94.19 351 LEU A O 1
ATOM 2654 N N . THR A 1 352 ? 10.603 -6.916 4.247 1.00 92.12 352 THR A N 1
ATOM 2655 C CA . THR A 1 352 ? 10.985 -6.255 3.002 1.00 92.12 352 THR A CA 1
ATOM 2656 C C . THR A 1 352 ? 9.899 -6.420 1.945 1.00 92.12 352 THR A C 1
ATOM 2658 O O . THR A 1 352 ? 9.213 -7.445 1.878 1.00 92.12 352 THR A O 1
ATOM 2661 N N . GLY A 1 353 ? 9.739 -5.408 1.099 1.00 87.00 353 GLY A N 1
ATOM 2662 C CA . GLY A 1 353 ? 8.652 -5.382 0.127 1.00 87.00 353 GLY A CA 1
ATOM 2663 C C . GLY A 1 353 ? 8.762 -6.364 -1.040 1.00 87.00 353 GLY A C 1
ATOM 2664 O O . GLY A 1 353 ? 7.731 -6.715 -1.613 1.00 87.00 353 GLY A O 1
ATOM 2665 N N . ARG A 1 354 ? 9.973 -6.792 -1.432 1.00 84.50 354 ARG A N 1
ATOM 2666 C CA . ARG A 1 354 ? 10.159 -7.588 -2.662 1.00 84.50 354 ARG A CA 1
ATOM 2667 C C . ARG A 1 354 ? 10.307 -9.077 -2.394 1.00 84.50 354 ARG A C 1
ATOM 2669 O O . ARG A 1 354 ? 9.668 -9.875 -3.072 1.00 84.50 354 ARG A O 1
ATOM 2676 N N . SER A 1 355 ? 11.139 -9.458 -1.426 1.00 87.62 355 SER A N 1
ATOM 2677 C CA . SER A 1 355 ? 11.377 -10.86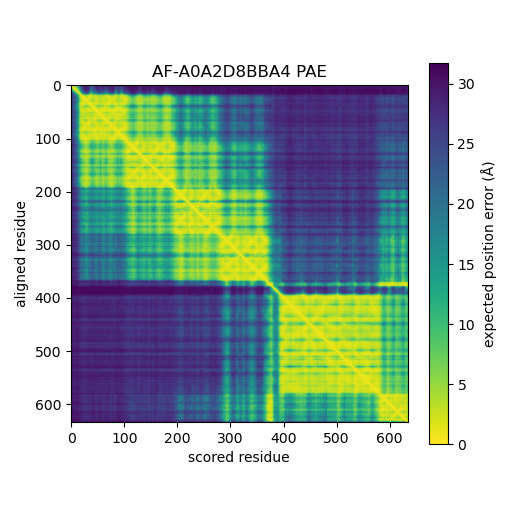7 -1.080 1.00 87.62 355 SER A CA 1
ATOM 2678 C C . SER A 1 355 ? 10.533 -11.370 0.093 1.00 87.62 355 SER A C 1
ATOM 2680 O O . SER A 1 355 ? 10.532 -12.571 0.362 1.00 87.62 355 SER A O 1
ATOM 2682 N N . ASN A 1 356 ? 9.792 -10.487 0.777 1.00 89.81 356 ASN A N 1
ATOM 2683 C CA . ASN A 1 356 ? 9.099 -10.790 2.035 1.00 89.81 356 ASN A CA 1
ATOM 2684 C C . ASN A 1 356 ? 10.059 -11.303 3.122 1.00 89.81 356 ASN A C 1
ATOM 2686 O O . ASN A 1 356 ? 9.681 -12.116 3.971 1.00 89.81 356 ASN A O 1
ATOM 2690 N N . GLN A 1 357 ? 11.315 -10.855 3.102 1.00 90.31 357 GLN A N 1
ATOM 2691 C CA . GLN A 1 357 ? 12.283 -11.218 4.124 1.00 90.31 357 GLN A CA 1
ATOM 2692 C C . GLN A 1 357 ? 11.924 -10.517 5.434 1.00 90.31 357 GLN A C 1
ATOM 2694 O O . GLN A 1 357 ? 11.754 -9.302 5.480 1.00 90.31 357 GLN A O 1
ATOM 2699 N N . THR A 1 358 ? 11.836 -11.280 6.525 1.00 93.12 358 THR A N 1
ATOM 2700 C CA . THR A 1 358 ? 11.635 -10.715 7.866 1.00 93.12 358 THR A CA 1
ATOM 2701 C C . THR A 1 358 ? 12.935 -10.085 8.365 1.00 93.12 358 THR A C 1
ATOM 2703 O O . THR A 1 358 ? 13.938 -10.785 8.501 1.00 93.12 358 THR A O 1
ATOM 2706 N N . LEU A 1 359 ? 12.910 -8.783 8.669 1.00 92.88 359 LEU A N 1
ATOM 2707 C CA . LEU A 1 359 ? 14.042 -8.072 9.284 1.00 92.88 359 LEU A CA 1
ATOM 2708 C C . LEU A 1 359 ? 13.912 -7.962 10.806 1.00 92.88 359 LEU A C 1
ATOM 2710 O O . LEU A 1 359 ? 14.915 -7.886 11.510 1.00 92.88 359 LEU A O 1
ATOM 2714 N N . ALA A 1 360 ? 12.681 -7.952 11.315 1.00 95.25 360 ALA A N 1
ATOM 2715 C CA . ALA A 1 360 ? 12.383 -7.962 12.741 1.00 95.25 360 ALA A CA 1
ATOM 2716 C C . ALA A 1 360 ? 11.039 -8.634 12.999 1.00 95.25 360 ALA A C 1
ATOM 2718 O O . ALA A 1 360 ? 10.138 -8.569 12.161 1.00 95.25 360 ALA A O 1
ATOM 2719 N N . SER A 1 361 ? 10.884 -9.230 14.176 1.00 96.56 361 SER A N 1
ATOM 2720 C CA . SER A 1 361 ? 9.604 -9.755 14.635 1.00 96.56 361 SER A CA 1
ATOM 2721 C C . SER A 1 361 ? 9.404 -9.558 16.135 1.00 96.56 361 SER A C 1
ATOM 2723 O O . SER A 1 361 ? 10.358 -9.412 16.900 1.00 96.56 361 SER A O 1
ATOM 2725 N N . GLN A 1 362 ? 8.141 -9.547 16.547 1.00 97.06 362 GLN A N 1
ATOM 2726 C CA . GLN A 1 362 ? 7.714 -9.516 17.938 1.00 97.06 362 GLN A CA 1
ATOM 2727 C C . GLN A 1 362 ? 6.523 -10.473 18.121 1.00 97.06 362 GLN A C 1
ATOM 2729 O O . GLN A 1 362 ? 5.584 -10.418 17.323 1.00 97.06 362 GLN A O 1
ATOM 2734 N N . PRO A 1 363 ? 6.505 -11.314 19.170 1.00 97.25 363 PRO A N 1
ATOM 2735 C CA . PRO A 1 363 ? 5.324 -12.099 19.520 1.00 97.25 363 PRO A CA 1
ATOM 2736 C C . PRO A 1 363 ? 4.124 -11.204 19.858 1.00 97.25 363 PRO A C 1
ATOM 2738 O O . PRO A 1 363 ? 4.273 -10.187 20.539 1.00 97.25 363 PRO A O 1
ATOM 2741 N N . LEU A 1 364 ? 2.932 -11.610 19.424 1.00 97.31 364 LEU A N 1
ATOM 2742 C CA . LEU A 1 364 ? 1.670 -10.914 19.655 1.00 97.31 364 LEU A CA 1
ATOM 2743 C C . LEU A 1 364 ? 0.606 -11.909 20.122 1.00 97.31 364 LEU A C 1
ATOM 2745 O O . LEU A 1 364 ? 0.210 -12.802 19.374 1.00 97.31 364 LEU A O 1
ATOM 2749 N N . ARG A 1 365 ? 0.093 -11.735 21.342 1.00 97.38 365 ARG A N 1
ATOM 2750 C CA . ARG A 1 365 ? -1.012 -12.550 21.853 1.00 97.38 365 ARG A CA 1
ATOM 2751 C C . ARG A 1 365 ? -2.356 -11.913 21.509 1.00 97.38 365 ARG A C 1
ATOM 2753 O O . ARG A 1 365 ? -2.617 -10.772 21.878 1.00 97.38 365 ARG A O 1
ATOM 2760 N N . VAL A 1 366 ? -3.235 -12.651 20.844 1.00 95.88 366 VAL A N 1
ATOM 2761 C CA . VAL A 1 366 ? -4.606 -12.212 20.566 1.00 95.88 366 VAL A CA 1
ATOM 2762 C C . VAL A 1 366 ? -5.549 -12.881 21.556 1.00 95.88 366 VAL A C 1
ATOM 2764 O O . VAL A 1 366 ? -5.745 -14.098 21.524 1.00 95.88 366 VAL A O 1
ATOM 2767 N N . THR A 1 367 ? -6.142 -12.094 22.449 1.00 92.94 367 THR A N 1
ATOM 2768 C CA . THR A 1 367 ? -7.131 -12.579 23.418 1.00 92.94 367 THR A CA 1
ATOM 2769 C C . THR A 1 367 ? -8.529 -12.613 22.800 1.00 92.94 367 THR A C 1
ATOM 2771 O O . THR A 1 367 ? -8.800 -11.865 21.860 1.00 92.94 367 THR A O 1
ATOM 2774 N N . PRO A 1 368 ? -9.448 -13.460 23.300 1.00 86.94 368 PRO A N 1
ATOM 2775 C CA . PRO A 1 368 ? -10.858 -13.394 22.923 1.00 86.94 368 PRO A CA 1
ATOM 2776 C C . PRO A 1 368 ? -11.406 -11.972 23.017 1.00 86.94 368 PRO A C 1
ATOM 2778 O O . PRO A 1 368 ? -11.082 -11.249 23.958 1.00 86.94 368 PRO A O 1
ATOM 2781 N N . ALA A 1 369 ? -12.229 -11.582 22.041 1.00 76.19 369 ALA A N 1
ATOM 2782 C CA . ALA A 1 369 ? -12.996 -10.350 22.145 1.00 76.19 369 ALA A CA 1
ATOM 2783 C C . ALA A 1 369 ? -13.888 -10.443 23.388 1.00 76.19 369 ALA A C 1
ATOM 2785 O O . ALA A 1 369 ? -14.541 -11.471 23.608 1.00 76.19 369 ALA A O 1
ATOM 2786 N N . ALA A 1 370 ? -13.894 -9.391 24.204 1.00 71.06 370 ALA A N 1
ATOM 2787 C CA . ALA A 1 370 ? -14.692 -9.365 25.415 1.00 71.06 370 ALA A CA 1
ATOM 2788 C C . ALA A 1 370 ? -16.178 -9.523 25.045 1.00 71.06 370 ALA A C 1
ATOM 2790 O O . ALA A 1 370 ? -16.732 -8.748 24.264 1.00 71.06 370 ALA A O 1
ATOM 2791 N N . SER A 1 371 ? -16.819 -10.567 25.566 1.00 77.12 371 SER A N 1
ATOM 2792 C CA . SER A 1 371 ? -18.258 -10.754 25.387 1.00 77.12 371 SER A CA 1
ATOM 2793 C C . SER A 1 371 ? -18.997 -9.755 26.279 1.00 77.12 371 SER A C 1
ATOM 2795 O O . SER A 1 371 ? -18.527 -9.485 27.388 1.00 77.12 371 SER A O 1
ATOM 2797 N N . PRO A 1 372 ? -20.142 -9.196 25.850 1.00 82.06 372 PRO A N 1
ATOM 2798 C CA . PRO A 1 372 ? -20.948 -8.352 26.724 1.00 82.06 372 PRO A CA 1
ATOM 2799 C C . PRO A 1 372 ? -21.258 -9.074 28.043 1.00 82.06 372 PRO A C 1
ATOM 2801 O O . PRO A 1 372 ? -21.616 -10.252 28.034 1.00 82.06 372 PRO A O 1
ATOM 2804 N N . GLY A 1 373 ? -21.099 -8.379 29.167 1.00 88.25 373 GLY A N 1
ATOM 2805 C CA . GLY A 1 373 ? -21.652 -8.825 30.445 1.00 88.25 373 GLY A CA 1
ATOM 2806 C C . GLY A 1 373 ? -23.118 -8.412 30.568 1.00 88.25 373 GLY A C 1
ATOM 2807 O O . GLY A 1 373 ? -23.696 -7.821 29.645 1.00 88.25 373 GLY A O 1
ATOM 2808 N N . SER A 1 374 ? -23.731 -8.690 31.716 1.00 90.94 374 SER A N 1
ATOM 2809 C CA . SER A 1 374 ? -25.098 -8.254 32.002 1.00 90.94 374 SER A CA 1
ATOM 2810 C C . SER A 1 374 ? -25.223 -7.538 33.341 1.00 90.94 374 SER A C 1
ATOM 2812 O O . SER A 1 374 ? -24.642 -7.958 34.329 1.00 90.94 374 SER A O 1
ATOM 2814 N N . LEU A 1 375 ? -26.007 -6.464 33.397 1.00 93.38 375 LEU A N 1
ATOM 2815 C CA . LEU A 1 375 ? -26.290 -5.699 34.610 1.00 93.38 375 LEU A CA 1
ATOM 2816 C C . LEU A 1 375 ? -27.739 -5.909 35.042 1.00 93.38 375 LEU A C 1
ATOM 2818 O O . LEU A 1 375 ? -28.656 -5.550 34.304 1.00 93.38 375 LEU A O 1
ATOM 2822 N N . ARG A 1 376 ? -27.956 -6.397 36.262 1.00 90.44 376 ARG A N 1
ATOM 2823 C CA . ARG A 1 376 ? -29.281 -6.489 36.885 1.00 90.44 376 ARG A CA 1
ATOM 2824 C C . ARG A 1 376 ? -29.337 -5.616 38.131 1.00 90.44 376 ARG A C 1
ATOM 2826 O O . ARG A 1 376 ? -28.450 -5.678 38.972 1.00 90.44 376 ARG A O 1
ATOM 2833 N N . VAL A 1 377 ? -30.400 -4.832 38.278 1.00 86.69 377 VAL A N 1
ATOM 2834 C CA . VAL A 1 377 ? -30.651 -4.042 39.492 1.00 86.69 377 VAL A CA 1
ATOM 2835 C C . VAL A 1 377 ? -31.827 -4.671 40.226 1.00 86.69 377 VAL A C 1
ATOM 2837 O O . VAL A 1 377 ? -32.882 -4.837 39.621 1.00 86.69 377 VAL A O 1
ATOM 2840 N N . VAL A 1 378 ? -31.659 -5.047 41.494 1.00 79.56 378 VAL A N 1
ATOM 2841 C CA . VAL A 1 378 ? -32.677 -5.773 42.285 1.00 79.56 378 VAL A CA 1
ATOM 2842 C C . VAL A 1 378 ? -33.005 -5.039 43.589 1.00 79.56 378 VAL A C 1
ATOM 2844 O O . VAL A 1 378 ? -32.139 -4.364 44.136 1.00 79.56 378 VAL A O 1
ATOM 2847 N N . SER A 1 379 ? -34.232 -5.183 44.102 1.00 68.19 379 SER A N 1
ATOM 2848 C CA . SER A 1 379 ? -34.626 -4.789 45.467 1.00 68.19 379 SER A CA 1
ATOM 2849 C C . SER A 1 379 ? -34.255 -5.896 46.483 1.00 68.19 379 SER A C 1
ATOM 2851 O O . SER A 1 379 ? -34.223 -7.071 46.127 1.00 68.19 379 SER A O 1
ATOM 2853 N N . SER A 1 380 ? -33.898 -5.559 47.730 1.00 58.34 380 SER A N 1
ATOM 2854 C CA . SER A 1 380 ? -33.381 -6.514 48.751 1.00 58.34 380 SER A CA 1
ATOM 2855 C C . SER A 1 380 ? -34.466 -7.348 49.477 1.00 58.34 380 SER A C 1
ATOM 2857 O O . SER A 1 380 ? -35.580 -6.858 49.582 1.00 58.34 380 SER A O 1
ATOM 2859 N N . PRO A 1 381 ? -34.188 -8.498 50.144 1.00 51.66 381 PRO A N 1
ATOM 2860 C CA . PRO A 1 381 ? -32.979 -9.322 50.134 1.00 51.66 381 PRO A CA 1
ATOM 2861 C C . PRO A 1 381 ? -33.226 -10.844 49.919 1.00 51.66 381 PRO A C 1
ATOM 2863 O O . PRO A 1 381 ? -34.350 -11.328 49.924 1.00 51.66 381 PRO A O 1
ATOM 2866 N N . ASP A 1 382 ? -32.087 -11.539 49.821 1.00 33.47 382 ASP A N 1
ATOM 2867 C CA . ASP A 1 382 ? -31.791 -12.965 50.031 1.00 33.47 382 ASP A CA 1
ATOM 2868 C C . ASP A 1 382 ? -32.211 -14.051 49.024 1.00 33.47 382 ASP A C 1
ATOM 2870 O O . ASP A 1 382 ? -33.365 -14.235 48.676 1.00 33.47 382 ASP A O 1
ATOM 2874 N N . ALA A 1 383 ? -31.163 -14.797 48.642 1.00 27.33 383 ALA A N 1
ATOM 2875 C CA . ALA A 1 383 ? -31.081 -16.116 48.018 1.00 27.33 383 ALA A CA 1
ATOM 2876 C C . ALA A 1 383 ? -31.884 -16.381 46.731 1.00 27.33 383 ALA A C 1
ATOM 2878 O O . ALA A 1 383 ? -33.098 -16.452 46.738 1.00 27.33 383 ALA A O 1
ATOM 2879 N N . ALA A 1 384 ? -31.115 -16.623 45.662 1.00 31.84 384 ALA A N 1
ATOM 2880 C CA . ALA A 1 384 ? -31.313 -17.644 44.629 1.00 31.84 384 ALA A CA 1
ATOM 2881 C C . ALA A 1 384 ? -32.739 -17.903 44.090 1.00 31.84 384 ALA A C 1
ATOM 2883 O O . ALA A 1 384 ? -33.647 -18.283 44.809 1.00 31.84 384 ALA A O 1
ATOM 2884 N N . ASP A 1 385 ? -32.837 -17.859 42.761 1.00 34.66 385 ASP A N 1
ATOM 2885 C CA . ASP A 1 385 ? -33.988 -18.228 41.928 1.00 34.66 385 ASP A CA 1
ATOM 2886 C C . ASP A 1 385 ? -35.122 -17.206 41.785 1.00 34.66 385 ASP A C 1
ATOM 2888 O O . ASP A 1 385 ? -36.132 -17.217 42.474 1.00 34.66 385 ASP A O 1
ATOM 2892 N N . ALA A 1 386 ? -35.009 -16.415 40.715 1.00 32.44 386 ALA A N 1
ATOM 2893 C CA . ALA A 1 386 ? -36.128 -16.184 39.802 1.00 32.44 386 ALA A CA 1
ATOM 2894 C C . ALA A 1 386 ? -35.583 -15.879 38.398 1.00 32.44 386 ALA A C 1
ATOM 2896 O O . ALA A 1 386 ? -35.687 -14.773 37.864 1.00 32.44 386 ALA A O 1
ATOM 2897 N N . ALA A 1 387 ? -34.960 -16.884 37.782 1.00 30.23 387 ALA A N 1
ATOM 2898 C CA . ALA A 1 387 ? -34.697 -16.895 36.350 1.00 30.23 387 ALA A CA 1
ATOM 2899 C C . ALA A 1 387 ? -35.986 -17.231 35.578 1.00 30.23 387 ALA A C 1
ATOM 2901 O O . ALA A 1 387 ? -36.048 -18.255 34.917 1.00 30.23 387 ALA A O 1
ATOM 2902 N N . ALA A 1 388 ? -37.027 -16.397 35.661 1.00 31.50 388 ALA A N 1
ATOM 2903 C CA . ALA A 1 388 ? -38.155 -16.415 34.725 1.00 31.50 388 ALA A CA 1
ATOM 2904 C C . ALA A 1 388 ? -39.101 -15.236 34.991 1.00 31.50 388 ALA A C 1
ATOM 2906 O O . ALA A 1 388 ? -39.549 -15.038 36.109 1.00 31.50 388 ALA A O 1
ATOM 2907 N N . GLY A 1 389 ? -39.457 -14.499 33.935 1.00 34.44 389 GLY A N 1
ATOM 2908 C CA . GLY A 1 389 ? -40.755 -13.819 33.886 1.00 34.44 389 GLY A CA 1
ATOM 2909 C C . GLY A 1 389 ? -40.878 -12.443 34.544 1.00 34.44 389 GLY A C 1
ATOM 2910 O O . GLY A 1 389 ? -41.771 -12.242 35.347 1.00 34.44 389 GLY A O 1
ATOM 2911 N N . ALA A 1 390 ? -40.084 -11.454 34.127 1.00 33.28 390 ALA A N 1
ATOM 2912 C CA . ALA A 1 390 ? -40.490 -10.049 34.260 1.00 33.28 390 ALA A CA 1
ATOM 2913 C C . ALA A 1 390 ? -40.593 -9.423 32.862 1.00 33.28 390 ALA A C 1
ATOM 2915 O O . ALA A 1 390 ? -39.614 -8.945 32.276 1.00 33.28 390 ALA A O 1
ATOM 2916 N N . THR A 1 391 ? -41.779 -9.513 32.263 1.00 32.22 391 THR A N 1
ATOM 2917 C CA . THR A 1 391 ? -42.188 -8.646 31.153 1.00 32.22 391 THR A CA 1
ATOM 2918 C C . THR A 1 391 ? -42.340 -7.230 31.700 1.00 32.22 391 THR A C 1
ATOM 2920 O O . THR A 1 391 ? -42.879 -7.055 32.784 1.00 32.22 391 THR A O 1
ATOM 2923 N N . GLY A 1 392 ? -41.840 -6.215 30.991 1.00 37.59 392 GLY A N 1
ATOM 2924 C CA . GLY A 1 392 ? -41.858 -4.809 31.422 1.00 37.59 392 GLY A CA 1
ATOM 2925 C C . GLY A 1 392 ? -43.250 -4.160 31.447 1.00 37.59 392 GLY A C 1
ATOM 2926 O O . GLY A 1 392 ? -43.418 -3.070 30.913 1.00 37.59 392 GLY A O 1
ATOM 2927 N N . GLN A 1 393 ? -44.247 -4.823 32.029 1.00 49.31 393 GLN A N 1
ATOM 2928 C CA . GLN A 1 393 ? -45.627 -4.371 32.159 1.00 49.31 393 GLN A CA 1
ATOM 2929 C C . GLN A 1 393 ? -46.025 -4.379 33.635 1.00 49.31 393 GLN A C 1
ATOM 2931 O O . GLN A 1 393 ? -46.275 -5.446 34.172 1.00 49.31 393 GLN A O 1
ATOM 2936 N N . GLY A 1 394 ? -46.108 -3.197 34.263 1.00 57.78 394 GLY A N 1
ATOM 2937 C CA . GLY A 1 394 ? -46.786 -2.994 35.554 1.00 57.78 394 GLY A CA 1
ATOM 2938 C C . GLY A 1 394 ? -46.370 -3.941 36.694 1.00 57.78 394 GLY A C 1
ATOM 2939 O O . GLY A 1 394 ? -45.370 -4.650 36.601 1.00 57.78 394 GLY A O 1
ATOM 2940 N N . PRO A 1 395 ? -46.998 -3.845 37.871 1.00 70.88 395 PRO A N 1
ATOM 2941 C CA . PRO A 1 395 ? -46.952 -4.908 38.874 1.00 70.88 395 PRO A CA 1
ATOM 2942 C C . PRO A 1 395 ? -48.009 -5.980 38.565 1.00 70.88 395 PRO A C 1
ATOM 2944 O O . PRO A 1 395 ? -49.087 -5.660 38.068 1.00 70.88 395 PRO A O 1
ATOM 2947 N N . ASP A 1 396 ? -47.723 -7.239 38.896 1.00 81.50 396 ASP A N 1
ATOM 2948 C CA . ASP A 1 396 ? -48.644 -8.374 38.724 1.00 81.50 396 ASP A CA 1
ATOM 2949 C C . ASP A 1 396 ? -49.822 -8.330 39.712 1.00 81.50 396 ASP A C 1
ATOM 2951 O O . ASP A 1 396 ? -50.882 -8.925 39.472 1.00 81.50 396 ASP A O 1
ATOM 2955 N N . ALA A 1 397 ? -49.631 -7.627 40.832 1.00 89.25 397 ALA A N 1
ATOM 2956 C CA . ALA A 1 397 ? -50.670 -7.313 41.800 1.00 89.25 397 ALA A CA 1
ATOM 2957 C C . ALA A 1 397 ? -50.426 -5.962 42.493 1.00 89.25 397 ALA A C 1
ATOM 2959 O O . ALA A 1 397 ? -49.282 -5.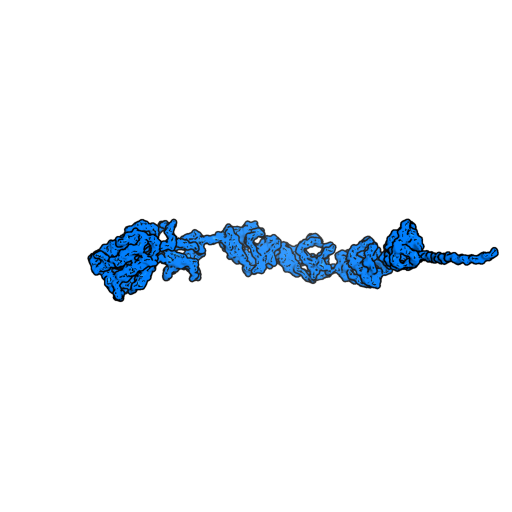572 42.737 1.00 89.25 397 ALA A O 1
ATOM 2960 N N . VAL A 1 398 ? -51.507 -5.267 42.846 1.00 93.19 398 VAL A N 1
ATOM 2961 C CA . VAL A 1 398 ? -51.480 -4.068 43.692 1.00 93.19 398 VAL A CA 1
ATOM 2962 C C . VAL A 1 398 ? -52.421 -4.262 44.871 1.00 93.19 398 VAL A C 1
ATOM 2964 O O . VAL A 1 398 ? -53.604 -4.523 44.672 1.00 93.19 398 VAL A O 1
ATOM 2967 N N . GLU A 1 399 ? -51.930 -4.079 46.090 1.00 95.75 399 GLU A N 1
ATOM 2968 C CA . GLU A 1 399 ? -52.789 -3.944 47.264 1.00 95.75 399 GLU A CA 1
ATOM 2969 C C . GLU A 1 399 ? -52.822 -2.489 47.716 1.00 95.75 399 GLU A C 1
ATOM 2971 O O . GLU A 1 399 ? -51.789 -1.873 47.977 1.00 95.75 399 GLU A O 1
ATOM 2976 N N . LEU A 1 400 ? -54.024 -1.930 47.795 1.00 97.12 400 LEU A N 1
ATOM 2977 C CA . LEU A 1 400 ? -54.261 -0.595 48.320 1.00 97.12 400 LEU A CA 1
ATOM 2978 C C . LEU A 1 400 ? -54.731 -0.727 49.767 1.00 97.12 400 LEU A C 1
ATOM 2980 O O . LEU A 1 400 ? -55.742 -1.379 50.023 1.00 97.12 400 LEU A O 1
ATOM 2984 N N . ILE A 1 401 ? -54.033 -0.079 50.695 1.00 97.56 401 ILE A N 1
ATOM 2985 C CA . ILE A 1 401 ? -54.430 0.005 52.100 1.00 97.56 401 ILE A CA 1
ATOM 2986 C C . ILE A 1 401 ? -54.808 1.455 52.394 1.00 97.56 401 ILE A C 1
ATOM 2988 O O . ILE A 1 401 ? -53.964 2.349 52.314 1.00 97.56 401 ILE A O 1
ATOM 2992 N N . LEU A 1 402 ? -56.079 1.697 52.710 1.00 97.31 402 LEU A N 1
ATOM 2993 C CA . LEU A 1 402 ? -56.600 3.035 52.985 1.00 97.31 402 LEU A CA 1
ATOM 2994 C C . LEU A 1 402 ? -56.917 3.225 54.469 1.00 97.31 402 LEU A C 1
ATOM 2996 O O . LEU A 1 402 ? -57.734 2.499 55.042 1.00 97.31 402 LEU A O 1
ATOM 3000 N N . ASP A 1 403 ? -56.342 4.277 55.038 1.00 95.06 403 ASP A N 1
ATOM 3001 C CA . ASP A 1 403 ? -56.751 4.838 56.316 1.00 95.06 403 ASP A CA 1
ATOM 3002 C C . ASP A 1 403 ? -58.107 5.558 56.198 1.00 95.06 403 ASP A C 1
ATOM 3004 O O . ASP A 1 403 ? -58.284 6.490 55.407 1.00 95.06 403 ASP A O 1
ATOM 3008 N N . ALA A 1 404 ? -59.082 5.119 56.993 1.00 94.12 404 ALA A N 1
ATOM 3009 C CA . ALA A 1 404 ? -60.359 5.795 57.205 1.00 94.12 404 ALA A CA 1
ATOM 3010 C C . ALA A 1 404 ? -60.627 6.053 58.703 1.00 94.12 404 ALA A C 1
ATOM 3012 O O . ALA A 1 404 ? -61.777 6.053 59.147 1.00 94.12 404 ALA A O 1
ATOM 3013 N N . SER A 1 405 ? -59.569 6.255 59.487 1.00 92.19 405 SER A N 1
ATOM 3014 C CA . SER A 1 405 ? -59.602 6.560 60.918 1.00 92.19 405 SER A CA 1
ATOM 3015 C C . SER A 1 405 ? -60.196 7.945 61.220 1.00 92.19 405 SER A C 1
ATOM 3017 O O . SER A 1 405 ? -60.573 8.718 60.331 1.00 92.19 405 SER A O 1
ATOM 3019 N N . GLY A 1 406 ? -60.315 8.276 62.509 1.00 87.50 406 GLY A N 1
ATOM 3020 C CA . GLY A 1 406 ? -60.912 9.538 62.945 1.00 87.50 406 GLY A CA 1
ATOM 3021 C C . GLY A 1 406 ? -60.171 10.791 62.452 1.00 87.50 406 GLY A C 1
ATOM 3022 O O . GLY A 1 406 ? -60.826 11.798 62.173 1.00 87.50 406 GLY A O 1
ATOM 3023 N N . SER A 1 407 ? -58.841 10.747 62.303 1.00 89.25 407 SER A N 1
ATOM 3024 C CA . SER A 1 407 ? -58.030 11.873 61.800 1.00 89.25 407 SER A CA 1
ATOM 3025 C C . SER A 1 407 ? -58.366 12.226 60.351 1.00 89.25 407 SER A C 1
ATOM 3027 O O . SER A 1 407 ? -58.453 13.408 60.014 1.00 89.25 407 SER A O 1
ATOM 3029 N N . MET A 1 408 ? -58.757 11.240 59.543 1.00 92.94 408 MET A N 1
ATOM 3030 C CA . MET A 1 408 ? -59.162 11.442 58.150 1.00 92.94 408 MET A CA 1
ATOM 3031 C C . MET A 1 408 ? -60.470 12.248 57.985 1.00 92.94 408 MET A C 1
ATOM 3033 O O . MET A 1 408 ? -60.811 12.676 56.875 1.00 92.94 408 MET A O 1
ATOM 3037 N N . LEU A 1 409 ? -61.214 12.506 59.071 1.00 92.31 409 LEU A N 1
ATOM 3038 C CA . LEU A 1 409 ? -62.355 13.435 59.083 1.00 92.31 409 LEU A CA 1
ATOM 3039 C C . LEU A 1 409 ? -61.939 14.909 59.181 1.00 92.31 409 LEU A C 1
ATOM 3041 O O . LEU A 1 409 ? -62.779 15.787 58.946 1.00 92.31 409 LEU A O 1
ATOM 3045 N N . GLN A 1 410 ? -60.674 15.195 59.508 1.00 91.75 410 GLN A N 1
ATOM 3046 C CA . GLN A 1 410 ? -60.141 16.551 59.500 1.00 91.75 410 GLN A CA 1
ATOM 3047 C C . GLN A 1 410 ? -60.233 17.161 58.099 1.00 91.75 410 GLN A C 1
ATOM 3049 O O . GLN A 1 410 ? -60.235 16.472 57.074 1.00 91.75 410 GLN A O 1
ATOM 3054 N N . ARG A 1 411 ? -60.345 18.489 58.056 1.00 92.00 411 ARG A N 1
ATOM 3055 C CA . ARG A 1 411 ? -60.461 19.239 56.806 1.00 92.00 411 ARG A CA 1
ATOM 3056 C C . ARG A 1 411 ? -59.093 19.681 56.309 1.00 92.00 411 ARG A C 1
ATOM 3058 O O . ARG A 1 411 ? -58.276 20.158 57.088 1.00 92.00 411 ARG A O 1
ATOM 3065 N N . LEU A 1 412 ? -58.900 19.581 55.000 1.00 90.81 412 LEU A N 1
ATOM 3066 C CA . LEU A 1 412 ? -57.807 20.205 54.268 1.00 90.81 412 LEU A CA 1
ATOM 3067 C C . LEU A 1 412 ? -58.434 21.186 53.273 1.00 90.81 412 LEU A C 1
ATOM 3069 O O . LEU A 1 412 ? -59.051 20.793 52.282 1.00 90.81 412 LEU A O 1
ATOM 3073 N N . GLY A 1 413 ? -58.378 22.476 53.605 1.00 88.06 413 GLY A N 1
ATOM 3074 C CA . GLY A 1 413 ? -59.191 23.487 52.931 1.00 88.06 413 GLY A CA 1
ATOM 3075 C C . GLY A 1 413 ? -60.692 23.213 53.102 1.00 88.06 413 GLY A C 1
ATOM 3076 O O . GLY A 1 413 ? -61.198 23.119 54.221 1.00 88.06 413 GLY A O 1
ATOM 3077 N N . ASN A 1 414 ? -61.415 23.077 51.987 1.00 90.81 414 ASN A N 1
ATOM 3078 C CA . ASN A 1 414 ? -62.879 22.935 51.974 1.00 90.81 414 ASN A CA 1
ATOM 3079 C C . ASN A 1 414 ? -63.380 21.479 51.975 1.00 90.81 414 ASN A C 1
ATOM 3081 O O . ASN A 1 414 ? -64.590 21.253 52.054 1.00 90.81 414 ASN A O 1
ATOM 3085 N N . GLU A 1 415 ? -62.486 20.493 51.927 1.00 93.69 415 GLU A N 1
ATOM 3086 C CA . GLU A 1 415 ? -62.825 19.067 51.850 1.00 93.69 415 GLU A CA 1
ATOM 3087 C C . GLU A 1 415 ? -62.262 18.297 53.050 1.00 93.69 415 GLU A C 1
ATOM 3089 O O . GLU A 1 415 ? -61.318 18.754 53.694 1.00 93.69 415 GLU A O 1
ATOM 3094 N N . ARG A 1 416 ? -62.843 17.138 53.387 1.00 95.00 416 ARG A N 1
ATOM 3095 C CA . ARG A 1 416 ? -62.249 16.246 54.397 1.00 95.00 416 ARG A CA 1
ATOM 3096 C C . ARG A 1 416 ? -61.136 15.424 53.760 1.00 95.00 416 ARG A C 1
ATOM 3098 O O . ARG A 1 416 ? -61.246 15.052 52.592 1.00 95.00 416 ARG A O 1
ATOM 3105 N N . ARG A 1 417 ? -60.111 15.076 54.536 1.00 94.88 417 ARG A N 1
ATOM 3106 C CA . ARG A 1 417 ? -58.979 14.267 54.062 1.00 94.88 417 ARG A CA 1
ATOM 3107 C C . ARG A 1 417 ? -59.436 12.943 53.433 1.00 94.88 417 ARG A C 1
ATOM 3109 O O . ARG A 1 417 ? -59.005 12.615 52.331 1.00 94.88 417 ARG A O 1
ATOM 3116 N N . ILE A 1 418 ? -60.409 12.257 54.040 1.00 94.62 418 ILE A N 1
ATOM 3117 C CA . ILE A 1 418 ? -61.005 11.037 53.471 1.00 94.62 418 ILE A CA 1
ATOM 3118 C C . ILE A 1 418 ? -61.681 11.264 52.111 1.00 94.62 418 ILE A C 1
ATOM 3120 O O . ILE A 1 418 ? -61.602 10.409 51.233 1.00 94.62 418 ILE A O 1
ATOM 3124 N N . ASP A 1 419 ? -62.332 12.414 51.898 1.00 95.19 419 ASP A N 1
ATOM 3125 C CA . ASP A 1 419 ? -62.996 12.710 50.624 1.00 95.19 419 ASP A CA 1
ATOM 3126 C C . ASP A 1 419 ? -61.948 12.882 49.509 1.00 95.19 419 ASP A C 1
ATOM 3128 O O . ASP A 1 419 ? -62.130 12.375 48.399 1.00 95.19 419 ASP A O 1
ATOM 3132 N N . ILE A 1 420 ? -60.822 13.527 49.833 1.00 95.94 420 ILE A N 1
ATOM 3133 C CA . ILE A 1 420 ? -59.680 13.713 48.932 1.00 95.94 420 ILE A CA 1
ATOM 3134 C C . ILE A 1 420 ? -59.017 12.363 48.617 1.00 95.94 420 ILE A C 1
ATOM 3136 O O . ILE A 1 420 ? -58.797 12.052 47.446 1.00 95.94 420 ILE A O 1
ATOM 3140 N N . ALA A 1 421 ? -58.768 11.529 49.631 1.00 95.12 421 ALA A N 1
ATOM 3141 C CA . ALA A 1 421 ? -58.158 10.213 49.452 1.00 95.12 421 ALA A CA 1
ATOM 3142 C C . ALA A 1 421 ? -59.022 9.276 48.595 1.00 95.12 421 ALA A C 1
ATOM 3144 O O . ALA A 1 421 ? -58.509 8.635 47.677 1.00 95.12 421 ALA A O 1
ATOM 3145 N N . ARG A 1 422 ? -60.350 9.262 48.800 1.00 96.00 422 ARG A N 1
ATOM 3146 C CA . ARG A 1 422 ? -61.273 8.490 47.947 1.00 96.00 422 ARG A CA 1
ATOM 3147 C C . ARG A 1 422 ? -61.276 8.978 46.506 1.00 96.00 422 ARG A C 1
ATOM 3149 O O . ARG A 1 422 ? -61.310 8.149 45.603 1.00 96.00 422 ARG A O 1
ATOM 3156 N N . LYS A 1 423 ? -61.244 10.296 46.271 1.00 95.06 423 LYS A N 1
ATOM 3157 C CA . LYS A 1 423 ? -61.141 10.852 44.911 1.00 95.06 423 LYS A CA 1
ATOM 3158 C C . LYS A 1 423 ? -59.836 10.419 44.242 1.00 95.06 423 LYS A C 1
ATOM 3160 O O . LYS A 1 423 ? -59.885 9.904 43.132 1.00 95.06 423 LYS A O 1
ATOM 3165 N N . ALA A 1 424 ? -58.705 10.562 44.933 1.00 94.94 424 ALA A N 1
ATOM 3166 C CA . ALA A 1 424 ? -57.392 10.202 44.403 1.00 94.94 424 ALA A CA 1
ATOM 3167 C C . ALA A 1 424 ? -57.281 8.700 44.086 1.00 94.94 424 ALA A C 1
ATOM 3169 O O . ALA A 1 424 ? -56.857 8.334 42.991 1.00 94.94 424 ALA A O 1
ATOM 3170 N N . LEU A 1 425 ? -57.735 7.827 44.992 1.00 94.44 425 LEU A N 1
ATOM 3171 C CA . LEU A 1 425 ? -57.751 6.379 44.762 1.00 94.44 425 LEU A CA 1
ATOM 3172 C C . LEU A 1 425 ? -58.742 5.970 43.665 1.00 94.44 425 LEU A C 1
ATOM 3174 O O . LEU A 1 425 ? -58.425 5.105 42.852 1.00 94.44 425 LEU A O 1
ATOM 3178 N N . ALA A 1 426 ? -59.921 6.595 43.593 1.00 93.94 426 ALA A N 1
ATOM 3179 C CA . ALA A 1 426 ? -60.868 6.330 42.512 1.00 93.94 426 ALA A CA 1
ATOM 3180 C C . ALA A 1 426 ? -60.284 6.725 41.146 1.00 93.94 426 ALA A C 1
ATOM 3182 O O . ALA A 1 426 ? -60.449 5.969 40.192 1.00 93.94 426 ALA A O 1
ATOM 3183 N N . SER A 1 427 ? -59.565 7.850 41.059 1.00 91.75 427 SER A N 1
ATOM 3184 C CA . SER A 1 427 ? -58.836 8.256 39.851 1.00 91.75 427 SER A CA 1
ATOM 3185 C C . SER A 1 427 ? -57.687 7.308 39.509 1.00 91.75 427 SER A C 1
ATOM 3187 O O . SER A 1 427 ? -57.577 6.904 38.359 1.00 91.75 427 SER A O 1
ATOM 3189 N N . LEU A 1 428 ? -56.882 6.860 40.481 1.00 90.75 428 LEU A N 1
ATOM 3190 C CA . LEU A 1 428 ? -55.854 5.833 40.244 1.00 90.75 428 LEU A CA 1
ATOM 3191 C C . LEU A 1 428 ? -56.472 4.577 39.595 1.00 90.75 428 LEU A C 1
ATOM 3193 O O . LEU A 1 428 ? -55.991 4.090 38.569 1.00 90.75 428 LEU A O 1
ATOM 3197 N N . VAL A 1 429 ? -57.553 4.069 40.194 1.00 91.56 429 VAL A N 1
ATOM 3198 C CA . VAL A 1 429 ? -58.266 2.861 39.749 1.00 91.56 429 VAL A CA 1
ATOM 3199 C C . VAL A 1 429 ? -58.876 3.036 38.357 1.00 91.56 429 VAL A C 1
ATOM 3201 O O . VAL A 1 429 ? -58.869 2.096 37.564 1.00 91.56 429 VAL A O 1
ATOM 3204 N N . GLN A 1 430 ? -59.417 4.215 38.048 1.00 89.44 430 GLN A N 1
ATOM 3205 C CA . GLN A 1 430 ? -60.042 4.491 36.753 1.00 89.44 430 GLN A CA 1
ATOM 3206 C C . GLN A 1 430 ? -59.017 4.748 35.653 1.00 89.44 430 GLN A C 1
ATOM 3208 O O . GLN A 1 430 ? -59.149 4.171 34.576 1.00 89.44 430 GLN A O 1
ATOM 3213 N N . ASP A 1 431 ? -57.974 5.522 35.939 1.00 87.94 431 ASP A N 1
ATOM 3214 C CA . ASP A 1 431 ? -57.192 6.188 34.898 1.00 87.94 431 ASP A CA 1
ATOM 3215 C C . ASP A 1 431 ? -55.759 5.653 34.764 1.00 87.94 431 ASP A C 1
ATOM 3217 O O . ASP A 1 431 ? -55.149 5.813 33.709 1.00 87.94 431 ASP A O 1
ATOM 3221 N N . GLN A 1 432 ? -55.193 5.032 35.807 1.00 84.62 432 GLN A N 1
ATOM 3222 C CA . GLN A 1 432 ? -53.740 4.803 35.879 1.00 84.62 432 GLN A CA 1
ATOM 3223 C C . GLN A 1 432 ? -53.315 3.345 36.043 1.00 84.62 432 GLN A C 1
ATOM 3225 O O . GLN A 1 432 ? -52.277 2.957 35.506 1.00 84.62 432 GLN A O 1
ATOM 3230 N N . LEU A 1 433 ? -54.080 2.520 36.763 1.00 86.38 433 LEU A N 1
ATOM 3231 C CA . LEU A 1 433 ? -53.763 1.092 36.842 1.00 86.38 433 LEU A CA 1
ATOM 3232 C C . LEU A 1 433 ? -53.941 0.447 35.466 1.00 86.38 433 LEU A C 1
ATOM 3234 O O . LEU A 1 433 ? -54.908 0.748 34.771 1.00 86.38 433 LEU A O 1
ATOM 3238 N N . ALA A 1 434 ? -53.011 -0.418 35.062 1.00 83.62 434 ALA A N 1
ATOM 3239 C CA . ALA A 1 434 ? -53.090 -1.125 33.787 1.00 83.62 434 ALA A CA 1
ATOM 3240 C C . ALA A 1 434 ? -54.248 -2.139 33.773 1.00 83.62 434 ALA A C 1
ATOM 3242 O O . ALA A 1 434 ? -54.635 -2.686 34.808 1.00 83.62 434 ALA A O 1
ATOM 3243 N N . ASP A 1 435 ? -54.800 -2.399 32.587 1.00 79.44 435 ASP A N 1
ATOM 3244 C CA . ASP A 1 435 ? -55.775 -3.477 32.418 1.00 79.44 435 ASP A CA 1
ATOM 3245 C C . ASP A 1 435 ? -55.121 -4.834 32.720 1.00 79.44 435 ASP A C 1
ATOM 3247 O O . ASP A 1 435 ? -53.972 -5.080 32.357 1.00 79.44 435 ASP A O 1
ATOM 3251 N N . GLY A 1 436 ? -55.857 -5.721 33.393 1.00 80.94 436 GLY A N 1
ATOM 3252 C CA . GLY A 1 436 ? -55.367 -7.050 33.774 1.00 80.94 436 GLY A CA 1
ATOM 3253 C C . GLY A 1 436 ? -54.578 -7.106 35.087 1.00 80.94 436 GLY A C 1
ATOM 3254 O O . GLY A 1 436 ? -54.408 -8.202 35.618 1.00 80.94 436 GLY A O 1
ATOM 3255 N N . THR A 1 437 ? -54.174 -5.967 35.665 1.00 87.06 437 THR A N 1
ATOM 3256 C CA . THR A 1 437 ? -53.579 -5.925 37.013 1.00 87.06 437 THR A CA 1
ATOM 3257 C C . THR A 1 437 ? -54.548 -6.518 38.033 1.00 87.06 437 THR A C 1
ATOM 3259 O O . THR A 1 437 ? -55.731 -6.169 38.047 1.00 87.06 437 THR A O 1
ATOM 3262 N N . ARG A 1 438 ? -54.070 -7.409 38.908 1.00 92.50 438 ARG A N 1
ATOM 3263 C CA . ARG A 1 438 ? -54.870 -7.896 40.040 1.00 92.50 438 ARG A CA 1
ATOM 3264 C C . ARG A 1 438 ? -54.823 -6.874 41.168 1.00 92.50 438 ARG A C 1
ATOM 3266 O O . ARG A 1 438 ? -53.742 -6.406 41.510 1.00 92.50 438 ARG A O 1
ATOM 3273 N N . VAL A 1 439 ? -55.968 -6.507 41.730 1.00 94.62 439 VAL A N 1
ATOM 3274 C CA . VAL A 1 439 ? -56.044 -5.463 42.757 1.00 94.62 439 VAL A CA 1
ATOM 3275 C C . VAL A 1 439 ? -56.806 -5.961 43.974 1.00 94.62 439 VAL A C 1
ATOM 3277 O O . VAL A 1 439 ? -57.860 -6.577 43.829 1.00 94.62 439 VAL A O 1
ATOM 3280 N N . ALA A 1 440 ? -56.266 -5.672 45.154 1.00 96.81 440 ALA A N 1
ATOM 3281 C CA . ALA A 1 440 ? -56.913 -5.845 46.448 1.00 96.81 440 ALA A CA 1
ATOM 3282 C C . ALA A 1 440 ? -57.074 -4.479 47.137 1.00 96.81 440 ALA A C 1
ATOM 3284 O O . ALA A 1 440 ? -56.272 -3.566 46.922 1.00 96.81 440 ALA A O 1
ATOM 3285 N N . LEU A 1 441 ? -58.125 -4.322 47.944 1.00 97.81 441 LEU A N 1
ATOM 3286 C CA . LEU A 1 441 ? -58.378 -3.112 48.728 1.00 97.81 441 LEU A CA 1
ATOM 3287 C C . LEU A 1 441 ? -58.686 -3.481 50.172 1.00 97.81 441 LEU A C 1
ATOM 3289 O O . LEU A 1 441 ? -59.744 -4.049 50.465 1.00 97.81 441 LEU A O 1
ATOM 3293 N N . ARG A 1 442 ? -57.789 -3.070 51.061 1.00 97.88 442 ARG A N 1
ATOM 3294 C CA . ARG A 1 442 ? -57.930 -3.172 52.505 1.00 97.88 442 ARG A CA 1
ATOM 3295 C C . ARG A 1 442 ? -58.172 -1.799 53.112 1.00 97.88 442 ARG A C 1
ATOM 3297 O O . ARG A 1 442 ? -57.587 -0.800 52.701 1.00 97.88 442 ARG A O 1
ATOM 3304 N N . VAL A 1 443 ? -59.067 -1.736 54.089 1.00 97.19 443 VAL A N 1
ATOM 3305 C CA . VAL A 1 443 ? -59.451 -0.482 54.741 1.00 97.19 443 VAL A CA 1
ATOM 3306 C C . VAL A 1 443 ? -59.575 -0.705 56.235 1.00 97.19 443 VAL A C 1
ATOM 3308 O O . VAL A 1 443 ? -60.217 -1.658 56.681 1.00 97.19 443 VAL A O 1
ATOM 3311 N N . PHE A 1 444 ? -59.030 0.216 57.018 1.00 95.06 444 PHE A N 1
ATOM 3312 C CA . PHE A 1 444 ? -59.204 0.242 58.467 1.00 95.06 444 PHE A CA 1
ATOM 3313 C C . PHE A 1 444 ? -59.874 1.544 58.920 1.00 95.06 444 PHE A C 1
ATOM 3315 O O . PHE A 1 444 ? -59.890 2.540 58.202 1.00 95.06 444 PHE A O 1
ATOM 3322 N N . GLY A 1 445 ? -60.509 1.512 60.093 1.00 90.19 445 GLY A N 1
ATOM 3323 C CA . GLY A 1 445 ? -61.181 2.674 60.691 1.00 90.19 445 GLY A CA 1
ATOM 3324 C C . GLY A 1 445 ? -62.581 3.018 60.147 1.00 90.19 445 GLY A C 1
ATOM 3325 O O . GLY A 1 445 ? -63.224 3.950 60.628 1.00 90.19 445 GLY A O 1
ATOM 3326 N N . HIS A 1 446 ? -63.114 2.241 59.197 1.00 89.19 446 HIS A N 1
ATOM 3327 C CA . HIS A 1 446 ? -64.367 2.571 58.497 1.00 89.19 446 HIS A CA 1
ATOM 3328 C C . HIS A 1 446 ? -65.655 1.953 59.098 1.00 89.19 446 HIS A C 1
ATOM 3330 O O . HIS A 1 446 ? -66.763 2.333 58.710 1.00 89.19 446 HIS A O 1
ATOM 3336 N N . ARG A 1 447 ? -65.557 1.002 60.046 1.00 84.56 447 ARG A N 1
ATOM 3337 C CA . ARG A 1 447 ? -66.722 0.248 60.566 1.00 84.56 447 ARG A CA 1
ATOM 3338 C C . ARG A 1 447 ? -67.366 0.871 61.800 1.00 84.56 447 ARG A C 1
ATOM 3340 O O . ARG A 1 447 ? -68.542 1.236 61.770 1.00 84.56 447 ARG A O 1
ATOM 3347 N N . LYS A 1 448 ? -66.621 0.939 62.908 1.00 84.81 448 LYS A N 1
ATOM 3348 C CA . LYS A 1 448 ? -67.133 1.329 64.229 1.00 84.81 448 LYS A CA 1
ATOM 3349 C C . LYS A 1 448 ? -66.100 2.162 65.008 1.00 84.81 448 LYS A C 1
ATOM 3351 O O . LYS A 1 448 ? -64.904 1.978 64.792 1.00 84.81 448 LYS A O 1
ATOM 3356 N N . PRO A 1 449 ? -66.544 3.061 65.904 1.00 83.94 449 PRO A N 1
ATOM 3357 C CA . PRO A 1 449 ? -65.653 3.795 66.804 1.00 83.94 449 PRO A CA 1
ATOM 3358 C C . PRO A 1 449 ? -64.800 2.861 67.677 1.00 83.94 449 PRO A C 1
ATOM 3360 O O . PRO A 1 449 ? -65.261 1.780 68.044 1.00 83.94 449 PRO A O 1
ATOM 3363 N N . ASP A 1 450 ? -63.593 3.307 68.036 1.00 84.00 450 ASP A N 1
ATOM 3364 C CA . ASP A 1 450 ? -62.662 2.660 68.978 1.00 84.00 450 ASP A CA 1
ATOM 3365 C C . ASP A 1 450 ? -62.275 1.203 68.646 1.00 84.00 450 ASP A C 1
ATOM 3367 O O . ASP A 1 450 ? -61.930 0.409 69.521 1.00 84.00 450 ASP A O 1
ATOM 3371 N N . ALA A 1 451 ? -62.329 0.824 67.368 1.00 85.88 451 ALA A N 1
ATOM 3372 C CA . ALA A 1 451 ? -61.960 -0.511 66.917 1.00 85.88 451 ALA A CA 1
ATOM 3373 C C . ALA A 1 451 ? -60.597 -0.554 66.230 1.00 85.88 451 ALA A C 1
ATOM 3375 O O . ALA A 1 451 ? -60.205 0.375 65.529 1.00 85.88 451 ALA A O 1
ATOM 3376 N N . CYS A 1 452 ? -59.914 -1.679 66.430 1.00 90.12 452 CYS A N 1
ATOM 3377 C CA . CYS A 1 452 ? -58.643 -2.028 65.802 1.00 90.12 452 CYS A CA 1
ATOM 3378 C C . CYS A 1 452 ? -58.824 -3.112 64.727 1.00 90.12 452 CYS A C 1
ATOM 3380 O O . CYS A 1 452 ? -57.945 -3.946 64.533 1.00 90.12 452 CYS A O 1
ATOM 3382 N N . ASP A 1 453 ? -59.990 -3.150 64.072 1.00 88.50 453 ASP A N 1
ATOM 3383 C CA . ASP A 1 453 ? -60.267 -4.055 62.960 1.00 88.50 453 ASP A CA 1
ATOM 3384 C C . ASP A 1 453 ? -59.815 -3.467 61.612 1.00 88.50 453 ASP A C 1
ATOM 3386 O O . ASP A 1 453 ? -59.870 -2.263 61.360 1.00 88.50 453 ASP A O 1
ATOM 3390 N N . THR A 1 454 ? -59.366 -4.358 60.730 1.00 94.19 454 THR A N 1
ATOM 3391 C CA . THR A 1 454 ? -59.009 -4.080 59.335 1.00 94.19 454 THR A CA 1
ATOM 3392 C C . THR A 1 454 ? -59.788 -5.038 58.438 1.00 94.19 454 THR A C 1
ATOM 3394 O O . THR A 1 454 ? -59.975 -6.204 58.790 1.00 94.19 454 THR A O 1
ATOM 3397 N N . GLU A 1 455 ? -60.279 -4.568 57.294 1.00 95.81 455 GLU A N 1
ATOM 3398 C CA . GLU A 1 455 ? -61.161 -5.348 56.419 1.00 95.81 455 GLU A CA 1
ATOM 3399 C C . GLU A 1 455 ? -60.676 -5.339 54.974 1.00 95.81 455 GLU A C 1
ATOM 3401 O O . GLU A 1 455 ? -60.351 -4.285 54.427 1.00 95.81 455 GLU A O 1
ATOM 3406 N N . LEU A 1 456 ? -60.706 -6.510 54.340 1.00 96.94 456 LEU A N 1
ATOM 3407 C CA . LEU A 1 456 ? -60.510 -6.661 52.904 1.00 96.94 456 LEU A CA 1
ATOM 3408 C C . LEU A 1 456 ? -61.837 -6.390 52.184 1.00 96.94 456 LEU A C 1
ATOM 3410 O O . LEU A 1 456 ? -62.657 -7.289 52.006 1.00 96.94 456 LEU A O 1
ATOM 3414 N N . LEU A 1 457 ? -62.070 -5.135 51.796 1.00 96.25 457 LEU A N 1
ATOM 3415 C CA . LEU A 1 457 ? -63.307 -4.725 51.119 1.00 96.25 457 LEU A CA 1
ATOM 3416 C C . LEU A 1 457 ? -63.367 -5.180 49.660 1.00 96.25 457 LEU A C 1
ATOM 3418 O O . LEU A 1 457 ? -64.454 -5.410 49.130 1.00 96.25 457 LEU A O 1
ATOM 3422 N N . ALA A 1 458 ? -62.214 -5.295 49.003 1.00 96.50 458 ALA A N 1
ATOM 3423 C CA . ALA A 1 458 ? -62.110 -5.922 47.694 1.00 96.50 458 ALA A CA 1
ATOM 3424 C C . ALA A 1 458 ? -61.021 -7.002 47.745 1.00 96.50 458 ALA A C 1
ATOM 3426 O O . ALA A 1 458 ? -59.843 -6.652 47.841 1.00 96.50 458 ALA A O 1
ATOM 3427 N N . PRO A 1 459 ? -61.393 -8.294 47.691 1.00 96.00 459 PRO A N 1
ATOM 3428 C CA . PRO A 1 459 ? -60.429 -9.380 47.565 1.00 96.00 459 PRO A CA 1
ATOM 3429 C C . PRO A 1 459 ? -59.612 -9.276 46.278 1.00 96.00 459 PRO A C 1
ATOM 3431 O O . PRO A 1 459 ? -60.081 -8.696 45.295 1.00 96.00 459 PRO A O 1
ATOM 3434 N N . LEU A 1 460 ? -58.421 -9.882 46.268 1.00 94.75 460 LEU A N 1
ATOM 3435 C CA . LEU A 1 460 ? -57.538 -9.889 45.106 1.00 94.75 460 LEU A CA 1
ATOM 3436 C C . LEU A 1 460 ? -58.244 -10.483 43.878 1.00 94.75 460 LEU A C 1
ATOM 3438 O O . LEU A 1 460 ? -58.532 -11.678 43.809 1.00 94.75 460 LEU A O 1
ATOM 3442 N N . ALA A 1 461 ? -58.489 -9.642 42.878 1.00 92.81 461 ALA A N 1
ATOM 3443 C CA . ALA A 1 461 ? -59.113 -10.039 41.621 1.00 92.81 461 ALA A CA 1
ATOM 3444 C C . ALA A 1 461 ? -58.595 -9.174 40.461 1.00 92.81 461 ALA A C 1
ATOM 3446 O O . ALA A 1 461 ? -58.103 -8.069 40.702 1.00 92.81 461 ALA A O 1
ATOM 3447 N N . PRO A 1 462 ? -58.701 -9.626 39.195 1.00 93.00 462 PRO A N 1
ATOM 3448 C CA . PRO A 1 462 ? -58.438 -8.769 38.041 1.00 93.00 462 PRO A CA 1
ATOM 3449 C C . PRO A 1 462 ? -59.230 -7.457 38.124 1.00 93.00 462 PRO A C 1
ATOM 3451 O O . PRO A 1 462 ? -60.411 -7.460 38.480 1.00 93.00 462 PRO A O 1
ATOM 3454 N N . LEU A 1 463 ? -58.580 -6.340 37.793 1.00 92.75 463 LEU A N 1
ATOM 3455 C CA . LEU A 1 463 ? -59.127 -4.995 37.948 1.00 92.75 463 LEU A CA 1
ATOM 3456 C C . LEU A 1 463 ? -60.489 -4.829 37.252 1.00 92.75 463 LEU A C 1
ATOM 3458 O O . LEU A 1 463 ? -60.580 -4.717 36.030 1.00 92.75 463 LEU A O 1
ATOM 3462 N N . ASN A 1 464 ? -61.551 -4.699 38.050 1.00 93.69 464 ASN A N 1
ATOM 3463 C CA . ASN A 1 464 ? -62.830 -4.153 37.608 1.00 93.69 464 ASN A CA 1
ATOM 3464 C C . ASN A 1 464 ? -62.911 -2.681 38.025 1.00 93.69 464 ASN A C 1
ATOM 3466 O O . ASN A 1 464 ? -63.322 -2.363 39.144 1.00 93.69 464 ASN A O 1
ATOM 3470 N N . ARG A 1 465 ? -62.524 -1.784 37.108 1.00 94.25 465 ARG A N 1
ATOM 3471 C CA . ARG A 1 465 ? -62.427 -0.334 37.360 1.00 94.25 465 ARG A CA 1
ATOM 3472 C C . ARG A 1 465 ? -63.706 0.237 37.969 1.00 94.25 465 ARG A C 1
ATOM 3474 O O . ARG A 1 465 ? -63.663 0.956 38.965 1.00 94.25 465 ARG A O 1
ATOM 3481 N N . SER A 1 466 ? -64.857 -0.096 37.383 1.00 92.94 466 SER A N 1
ATOM 3482 C CA . SER A 1 466 ? -66.158 0.440 37.798 1.00 92.94 466 SER A CA 1
ATOM 3483 C C . SER A 1 466 ? -66.564 -0.008 39.205 1.00 92.94 466 SER A C 1
ATOM 3485 O O . SER A 1 466 ? -66.946 0.832 40.022 1.00 92.94 466 SER A O 1
ATOM 3487 N N . ALA A 1 467 ? -66.425 -1.305 39.502 1.00 94.50 467 ALA A N 1
ATOM 3488 C CA . ALA A 1 467 ? -66.793 -1.879 40.789 1.00 94.50 467 ALA A CA 1
ATOM 3489 C C . ALA A 1 467 ? -65.856 -1.387 41.894 1.00 94.50 467 ALA A C 1
ATOM 3491 O O . ALA A 1 467 ? -66.325 -0.881 42.910 1.00 94.50 467 ALA A O 1
ATOM 3492 N N . LEU A 1 468 ? -64.541 -1.436 41.664 1.00 94.81 468 LEU A N 1
ATOM 3493 C CA . LEU A 1 468 ? -63.564 -1.011 42.660 1.00 94.81 468 LEU A CA 1
ATOM 3494 C C . LEU A 1 468 ? -63.664 0.494 42.948 1.00 94.81 468 LEU A C 1
ATOM 3496 O O . LEU A 1 468 ? -63.661 0.893 44.108 1.00 94.81 468 LEU A O 1
ATOM 3500 N N . ALA A 1 469 ? -63.852 1.341 41.929 1.00 94.44 469 ALA A N 1
ATOM 3501 C CA . ALA A 1 469 ? -64.064 2.775 42.146 1.00 94.44 469 ALA A CA 1
ATOM 3502 C C . ALA A 1 469 ? -65.396 3.085 42.855 1.00 94.44 469 ALA A C 1
ATOM 3504 O O . ALA A 1 469 ? -65.510 4.101 43.545 1.00 94.44 469 ALA A O 1
ATOM 3505 N N . ALA A 1 470 ? -66.429 2.251 42.687 1.00 94.44 470 ALA A N 1
ATOM 3506 C CA . ALA A 1 470 ? -67.661 2.363 43.466 1.00 94.44 470 ALA A CA 1
ATOM 3507 C C . ALA A 1 470 ? -67.424 1.988 44.937 1.00 94.44 470 ALA A C 1
ATOM 3509 O O . ALA A 1 470 ? -67.808 2.768 45.809 1.00 94.44 470 ALA A O 1
ATOM 3510 N N . THR A 1 471 ? -66.719 0.881 45.203 1.00 96.44 471 THR A N 1
ATOM 3511 C CA . THR A 1 471 ? -66.304 0.478 46.557 1.00 96.44 471 THR A CA 1
ATOM 3512 C C . THR A 1 471 ? -65.500 1.585 47.229 1.00 96.44 471 THR A C 1
ATOM 3514 O O . THR A 1 471 ? -65.878 2.029 48.308 1.00 96.44 471 THR A O 1
ATOM 3517 N N . VAL A 1 472 ? -64.466 2.113 46.560 1.00 95.56 472 VAL A N 1
ATOM 3518 C CA . VAL A 1 472 ? -63.633 3.207 47.083 1.00 95.56 472 VAL A CA 1
ATOM 3519 C C . VAL A 1 472 ? -64.478 4.425 47.439 1.00 95.56 472 VAL A C 1
ATOM 3521 O O . VAL A 1 472 ? -64.323 4.965 48.527 1.00 95.56 472 VAL A O 1
ATOM 3524 N N . ARG A 1 473 ? -65.400 4.862 46.568 1.00 94.31 473 ARG A N 1
ATOM 3525 C CA . ARG A 1 473 ? -66.250 6.040 46.828 1.00 94.31 473 ARG A CA 1
ATOM 3526 C C . ARG A 1 473 ? -67.212 5.858 48.004 1.00 94.31 473 ARG A C 1
ATOM 3528 O O . ARG A 1 473 ? -67.570 6.863 48.615 1.00 94.31 473 ARG A O 1
ATOM 3535 N N . GLY A 1 474 ? -67.615 4.623 48.305 1.00 93.94 474 GLY A N 1
ATOM 3536 C CA . GLY A 1 474 ? -68.531 4.287 49.397 1.00 93.94 474 GLY A CA 1
ATOM 3537 C C . GLY A 1 474 ? -67.890 4.223 50.786 1.00 93.94 474 GLY A C 1
ATOM 3538 O O . GLY A 1 474 ? -68.610 4.074 51.768 1.00 93.94 474 GLY A O 1
ATOM 3539 N N . ILE A 1 475 ? -66.563 4.333 50.892 1.00 94.50 475 ILE A N 1
ATOM 3540 C CA . ILE A 1 475 ? -65.859 4.241 52.177 1.00 94.50 475 ILE A CA 1
ATOM 3541 C C . ILE A 1 475 ? -66.172 5.463 53.044 1.00 94.50 475 ILE A C 1
ATOM 3543 O O . ILE A 1 475 ? -65.975 6.609 52.638 1.00 94.50 475 ILE A O 1
ATOM 3547 N N . GLU A 1 476 ? -66.594 5.232 54.282 1.00 89.00 476 GLU A N 1
ATOM 3548 C CA . GLU A 1 476 ? -66.831 6.287 55.263 1.00 89.00 476 GLU A CA 1
ATOM 3549 C C . GLU A 1 476 ? -65.830 6.195 56.410 1.00 89.00 476 GLU A C 1
ATOM 3551 O O . GLU A 1 476 ? -65.723 5.153 57.047 1.00 89.00 476 GLU A O 1
ATOM 3556 N N . ALA A 1 477 ? -65.156 7.301 56.727 1.00 88.19 477 ALA A N 1
ATOM 3557 C CA . ALA A 1 477 ? -64.386 7.390 57.962 1.00 88.19 477 ALA A CA 1
ATOM 3558 C C . ALA A 1 477 ? -65.322 7.528 59.170 1.00 88.19 477 ALA A C 1
ATOM 3560 O O . ALA A 1 477 ? -66.332 8.243 59.103 1.00 88.19 477 ALA A O 1
ATOM 3561 N N . LYS A 1 478 ? -64.995 6.863 60.283 1.00 85.12 478 LYS A N 1
ATOM 3562 C CA . LYS A 1 478 ? -65.784 6.932 61.522 1.00 85.12 478 LYS A CA 1
ATOM 3563 C C . LYS A 1 478 ? -65.061 7.760 62.577 1.00 85.12 478 LYS A C 1
ATOM 3565 O O . LYS A 1 478 ? -63.859 7.642 62.789 1.00 85.12 478 LYS A O 1
ATOM 3570 N N . ASN A 1 479 ? -65.818 8.612 63.264 1.00 80.38 479 ASN A N 1
ATOM 3571 C 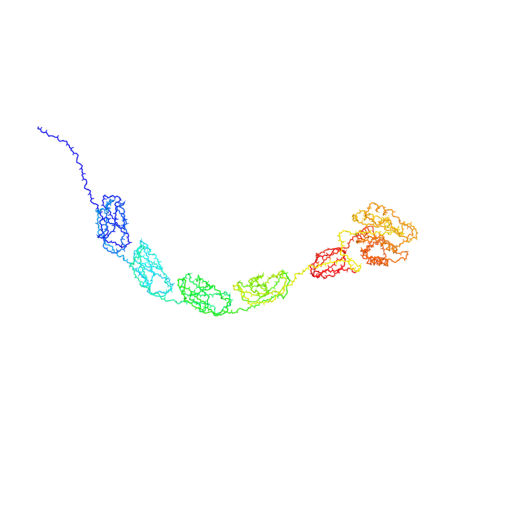CA . ASN A 1 479 ? -65.278 9.400 64.366 1.00 80.38 479 ASN A CA 1
ATOM 3572 C C . ASN A 1 479 ? -64.807 8.466 65.496 1.00 80.38 479 ASN A C 1
ATOM 3574 O O . ASN A 1 479 ? -65.483 7.478 65.784 1.00 80.38 479 ASN A O 1
ATOM 3578 N N . LEU A 1 480 ? -63.677 8.794 66.131 1.00 81.75 480 LEU A N 1
ATOM 3579 C CA . LEU A 1 480 ? -62.997 7.982 67.156 1.00 81.75 480 LEU A CA 1
ATOM 3580 C C . LEU A 1 480 ? -62.492 6.604 66.680 1.00 81.75 480 LEU A C 1
ATOM 3582 O O . LEU A 1 480 ? -62.207 5.744 67.510 1.00 81.75 480 LEU A O 1
ATOM 3586 N N . ALA A 1 481 ? -62.396 6.352 65.374 1.00 85.50 481 ALA A N 1
ATOM 3587 C CA . ALA A 1 481 ? -61.742 5.148 64.869 1.00 85.50 481 ALA A CA 1
ATOM 3588 C C . ALA A 1 481 ? -60.211 5.231 65.018 1.00 85.50 481 ALA A C 1
ATOM 3590 O O . ALA A 1 481 ? -59.641 6.311 64.848 1.00 85.50 481 ALA A O 1
ATOM 3591 N N . LYS A 1 482 ? -59.574 4.092 65.323 1.00 89.12 482 LYS A N 1
ATOM 3592 C CA . LYS A 1 482 ? -58.118 3.937 65.492 1.00 89.12 482 LYS A CA 1
ATOM 3593 C C . LYS A 1 482 ? -57.435 3.479 64.191 1.00 89.12 482 LYS A C 1
ATOM 3595 O O . LYS A 1 482 ? -58.108 3.163 63.210 1.00 89.12 482 LYS A O 1
ATOM 3600 N N . THR A 1 483 ? -56.106 3.417 64.216 1.00 91.31 483 THR A N 1
ATOM 3601 C CA . THR A 1 483 ? -55.216 3.213 63.058 1.00 91.31 483 THR A CA 1
ATOM 3602 C C . THR A 1 483 ? -54.373 1.936 63.239 1.00 91.31 483 THR A C 1
ATOM 3604 O O . THR A 1 483 ? -53.230 2.027 63.683 1.00 91.31 483 THR A O 1
ATOM 3607 N N . PRO A 1 484 ? -54.920 0.733 62.955 1.00 95.31 484 PRO A N 1
ATOM 3608 C CA . PRO A 1 484 ? -54.203 -0.545 63.052 1.00 95.31 484 PRO A CA 1
ATOM 3609 C C . PRO A 1 484 ? -53.353 -0.831 61.793 1.00 95.31 484 PRO A C 1
ATOM 3611 O O . PRO A 1 484 ? -53.676 -1.710 60.983 1.00 95.31 484 PRO A O 1
ATOM 3614 N N . ILE A 1 485 ? -52.261 -0.084 61.612 1.00 96.19 485 ILE A N 1
ATOM 3615 C CA . ILE A 1 485 ? -51.317 -0.227 60.488 1.00 96.19 485 ILE A CA 1
ATOM 3616 C C . ILE A 1 485 ? -50.628 -1.594 60.532 1.00 96.19 485 ILE A C 1
ATOM 3618 O O . ILE A 1 485 ? -50.621 -2.303 59.529 1.00 96.19 485 ILE A O 1
ATOM 3622 N N . GLY A 1 486 ? -50.088 -1.992 61.686 1.00 95.38 486 GLY A N 1
ATOM 3623 C CA . GLY A 1 486 ? -49.367 -3.251 61.866 1.00 95.38 486 GLY A CA 1
ATOM 3624 C C . GLY A 1 486 ? -50.232 -4.454 61.500 1.00 95.38 486 GLY A C 1
ATOM 3625 O O . GLY A 1 486 ? -49.838 -5.252 60.657 1.00 95.38 486 GLY A O 1
ATOM 3626 N N . ALA A 1 487 ? -51.459 -4.519 62.028 1.00 95.38 487 ALA A N 1
ATOM 3627 C CA . ALA A 1 487 ? -52.403 -5.590 61.700 1.00 95.38 487 ALA A CA 1
ATOM 3628 C C . ALA A 1 487 ? -52.795 -5.602 60.210 1.00 95.38 487 ALA A C 1
ATOM 3630 O O . ALA A 1 487 ? -53.011 -6.664 59.633 1.00 95.38 487 ALA A O 1
ATOM 3631 N N . SER A 1 488 ? -52.872 -4.430 59.568 1.00 96.38 488 SER A N 1
ATOM 3632 C CA . SER A 1 488 ? -53.153 -4.344 58.130 1.00 96.38 488 SER A CA 1
ATOM 3633 C C . SER A 1 488 ? -51.982 -4.848 57.290 1.00 96.38 488 SER A C 1
ATOM 3635 O O . SER A 1 488 ? -52.205 -5.571 56.328 1.00 96.38 488 SER A O 1
ATOM 3637 N N . LEU A 1 489 ? -50.744 -4.528 57.675 1.00 95.62 489 LEU A N 1
ATOM 3638 C CA . LEU A 1 489 ? -49.535 -5.018 57.007 1.00 95.62 489 LEU A CA 1
ATOM 3639 C C . LEU A 1 489 ? -49.304 -6.519 57.236 1.00 95.62 489 LEU A C 1
ATOM 3641 O O . LEU A 1 489 ? -48.798 -7.198 56.347 1.00 95.62 489 LEU A O 1
ATOM 3645 N N . GLU A 1 490 ? -49.695 -7.056 58.393 1.00 94.44 490 GLU A N 1
ATOM 3646 C CA . GLU A 1 490 ? -49.645 -8.499 58.665 1.00 94.44 490 GLU A CA 1
ATOM 3647 C C . GLU A 1 490 ? -50.592 -9.307 57.768 1.00 94.44 490 GLU A C 1
ATOM 3649 O O . GLU A 1 490 ? -50.272 -10.447 57.428 1.00 94.44 490 GLU A O 1
ATOM 3654 N N . ALA A 1 491 ? -51.728 -8.723 57.370 1.00 95.38 491 ALA A N 1
ATOM 3655 C CA . ALA A 1 491 ? -52.734 -9.378 56.534 1.00 95.38 491 ALA A CA 1
ATOM 3656 C C . ALA A 1 491 ? -52.347 -9.459 55.044 1.00 95.38 491 ALA A C 1
ATOM 3658 O O . ALA A 1 491 ? -52.793 -10.372 54.352 1.00 95.38 491 ALA A O 1
ATOM 3659 N N . VAL A 1 492 ? -51.459 -8.576 54.571 1.00 94.94 492 VAL A N 1
ATOM 3660 C CA . VAL A 1 492 ? -51.031 -8.476 53.158 1.00 94.94 492 VAL A CA 1
ATOM 3661 C C . VAL A 1 492 ? -50.596 -9.822 52.574 1.00 94.94 492 VAL A C 1
ATOM 3663 O O . VAL A 1 492 ? -50.921 -10.159 51.438 1.00 94.94 492 VAL A O 1
ATOM 3666 N N . ALA A 1 493 ? -49.846 -10.619 53.339 1.00 90.69 493 ALA A N 1
ATOM 3667 C CA . ALA A 1 493 ? -49.350 -11.908 52.857 1.00 90.69 493 ALA A CA 1
ATOM 3668 C C . ALA A 1 493 ? -50.488 -12.905 52.554 1.00 90.69 493 ALA A C 1
ATOM 3670 O O . ALA A 1 493 ? -50.364 -13.721 51.642 1.00 90.69 493 ALA A O 1
ATOM 3671 N N . GLU A 1 494 ? -51.589 -12.841 53.308 1.00 92.50 494 GLU A N 1
ATOM 3672 C CA . GLU A 1 494 ? -52.790 -13.647 53.067 1.00 92.50 494 GLU A CA 1
ATOM 3673 C C . GLU A 1 494 ? -53.619 -13.066 51.914 1.00 92.50 494 GLU A C 1
ATOM 3675 O O . GLU A 1 494 ? -54.055 -13.809 51.035 1.00 92.50 494 GLU A O 1
ATOM 3680 N N . ASP A 1 495 ? -53.767 -11.740 51.865 1.00 94.69 495 ASP A N 1
ATOM 3681 C CA . ASP A 1 495 ? -54.529 -11.042 50.823 1.00 94.69 495 ASP A CA 1
ATOM 3682 C C . ASP A 1 495 ? -53.932 -11.247 49.422 1.00 94.69 495 ASP A C 1
ATOM 3684 O O . ASP A 1 495 ? -54.660 -11.340 48.429 1.00 94.69 495 ASP A O 1
ATOM 3688 N N . LEU A 1 496 ? -52.604 -11.358 49.347 1.00 91.06 496 LEU A N 1
ATOM 3689 C CA . LEU A 1 496 ? -51.839 -11.572 48.119 1.00 91.06 496 LEU A CA 1
ATOM 3690 C C . LEU A 1 496 ? -51.451 -13.039 47.875 1.00 91.06 496 LEU A C 1
ATOM 3692 O O . LEU A 1 496 ? -50.624 -13.327 47.001 1.00 91.06 496 LEU A O 1
ATOM 3696 N N . ALA A 1 497 ? -52.048 -13.983 48.606 1.00 87.12 497 ALA A N 1
ATOM 3697 C CA . ALA A 1 497 ? -51.782 -15.403 48.418 1.00 87.12 497 ALA A CA 1
ATOM 3698 C C . ALA A 1 497 ? -52.029 -15.835 46.954 1.00 87.12 497 ALA A C 1
ATOM 3700 O O . ALA A 1 497 ? -53.077 -15.568 46.364 1.00 87.12 497 ALA A O 1
ATOM 3701 N N . GLY A 1 498 ? -51.050 -16.519 46.349 1.00 80.75 498 GLY A N 1
ATOM 3702 C CA . GLY A 1 498 ? -51.117 -16.971 44.949 1.00 80.75 498 GLY A CA 1
ATOM 3703 C C . GLY A 1 498 ? -50.641 -15.951 43.901 1.00 80.75 498 GLY A C 1
ATOM 3704 O O . GLY A 1 498 ? -50.843 -16.147 42.698 1.00 80.75 498 GLY A O 1
ATOM 3705 N N . VAL A 1 499 ? -50.009 -14.849 44.313 1.00 84.12 499 VAL A N 1
ATOM 3706 C CA . VAL A 1 499 ? -49.253 -13.975 43.404 1.00 84.12 499 VAL A CA 1
ATOM 3707 C C . VAL A 1 499 ? -47.836 -14.527 43.220 1.00 84.12 499 VAL A C 1
ATOM 3709 O O . VAL A 1 499 ? -47.054 -14.550 44.159 1.00 84.12 499 VAL A O 1
ATOM 3712 N N . GLU A 1 500 ? -47.499 -14.951 42.000 1.00 73.81 500 GLU A N 1
ATOM 3713 C CA . GLU A 1 500 ? -46.165 -15.484 41.654 1.00 73.81 500 GLU A CA 1
ATOM 3714 C C . GLU A 1 500 ? -45.176 -14.406 41.161 1.00 73.81 500 GLU A C 1
ATOM 3716 O O . GLU A 1 500 ? -43.992 -14.679 40.988 1.00 73.81 500 GLU A O 1
ATOM 3721 N N . GLY A 1 501 ? -45.661 -13.183 40.919 1.00 75.50 501 GLY A N 1
ATOM 3722 C CA . GLY A 1 501 ? -44.894 -12.074 40.347 1.00 75.50 501 GLY A CA 1
ATOM 3723 C C . GLY A 1 501 ? -44.685 -10.898 41.306 1.00 75.50 501 GLY A C 1
ATOM 3724 O O . GLY A 1 501 ? -44.782 -11.033 42.526 1.00 75.50 501 GLY A O 1
ATOM 3725 N N . ARG A 1 502 ? -44.407 -9.715 40.751 1.00 79.88 502 ARG A N 1
ATOM 3726 C CA . ARG A 1 502 ? -44.152 -8.491 41.518 1.00 79.88 502 ARG A CA 1
ATOM 3727 C C . ARG A 1 502 ? -45.449 -7.922 42.091 1.00 79.88 502 ARG A C 1
ATOM 3729 O O . ARG A 1 502 ? -46.339 -7.529 41.336 1.00 79.88 502 ARG A O 1
ATOM 3736 N N . ALA A 1 503 ? -45.514 -7.777 43.410 1.00 87.25 503 ALA A N 1
ATOM 3737 C CA . ALA A 1 503 ? -46.619 -7.131 44.108 1.00 87.25 503 ALA A CA 1
ATOM 3738 C C . ALA A 1 503 ? -46.221 -5.752 44.653 1.00 87.25 503 ALA A C 1
ATOM 3740 O O . ALA A 1 503 ? -45.120 -5.559 45.170 1.00 87.25 503 ALA A O 1
ATOM 3741 N N . VAL A 1 504 ? -47.125 -4.780 44.562 1.00 90.06 504 VAL A N 1
ATOM 3742 C CA . VAL A 1 504 ? -46.931 -3.438 45.127 1.00 90.06 504 VAL A CA 1
ATOM 3743 C C . VAL A 1 504 ? -48.014 -3.170 46.160 1.00 90.06 504 VAL A C 1
ATOM 3745 O O . VAL A 1 504 ? -49.195 -3.192 45.834 1.00 90.06 504 VAL A O 1
ATOM 3748 N N . VAL A 1 505 ? -47.613 -2.879 47.392 1.00 93.69 505 VAL A N 1
ATOM 3749 C CA . VAL A 1 505 ? -48.517 -2.448 48.461 1.00 93.69 505 VAL A CA 1
ATOM 3750 C C . VAL A 1 505 ? -48.422 -0.935 48.570 1.00 93.69 505 VAL A C 1
ATOM 3752 O O . VAL A 1 505 ? -47.321 -0.396 48.666 1.00 93.69 505 VAL A O 1
ATOM 3755 N N . VAL A 1 506 ? -49.558 -0.243 48.551 1.00 95.62 506 VAL A N 1
ATOM 3756 C CA . VAL A 1 506 ? -49.633 1.209 48.745 1.00 95.62 506 VAL A CA 1
ATOM 3757 C C . VAL A 1 506 ? -50.464 1.502 49.982 1.00 95.62 506 VAL A C 1
ATOM 3759 O O . VAL A 1 506 ? -51.685 1.356 49.961 1.00 95.62 506 VAL A O 1
ATOM 3762 N N . LEU A 1 507 ? -49.803 1.942 51.050 1.00 97.25 507 LEU A N 1
ATOM 3763 C CA . LEU A 1 507 ? -50.453 2.416 52.269 1.00 97.25 507 LEU A CA 1
ATOM 3764 C C . LEU A 1 507 ? -50.680 3.926 52.183 1.00 97.25 507 LEU A C 1
ATOM 3766 O O . LEU A 1 507 ? -49.723 4.684 52.049 1.00 97.25 507 LEU A O 1
ATOM 3770 N N . VAL A 1 508 ? -51.930 4.366 52.298 1.00 97.38 508 VAL A N 1
ATOM 3771 C CA . VAL A 1 508 ? -52.306 5.784 52.383 1.00 97.38 508 VAL A CA 1
ATOM 3772 C C . VAL A 1 508 ? -52.800 6.069 53.796 1.00 97.38 508 VAL A C 1
ATOM 3774 O O . VAL A 1 508 ? -53.833 5.532 54.189 1.00 97.38 508 VAL A O 1
ATOM 3777 N N . THR A 1 509 ? -52.073 6.898 54.548 1.00 95.00 509 THR A N 1
ATOM 3778 C CA . THR A 1 509 ? -52.362 7.188 55.966 1.00 95.00 509 THR A CA 1
ATOM 3779 C C . THR A 1 509 ? -52.076 8.646 56.331 1.00 95.00 509 THR A C 1
ATOM 3781 O O . THR A 1 509 ? -51.177 9.260 55.749 1.00 95.00 509 THR A O 1
ATOM 3784 N N . ASP A 1 510 ? -52.841 9.198 57.280 1.00 89.75 510 ASP A N 1
ATOM 3785 C CA . ASP A 1 510 ? -52.622 10.532 57.865 1.00 89.75 510 ASP A CA 1
ATOM 3786 C C . ASP A 1 510 ? -52.250 10.504 59.360 1.00 89.75 510 ASP A C 1
ATOM 3788 O O . ASP A 1 510 ? -52.150 11.564 59.984 1.00 89.75 510 ASP A O 1
ATOM 3792 N N . GLY A 1 511 ? -52.023 9.316 59.934 1.00 87.06 511 GLY A N 1
ATOM 3793 C CA . GLY A 1 511 ? -51.779 9.158 61.367 1.00 87.06 511 GLY A CA 1
ATOM 3794 C C . GLY A 1 511 ? -50.874 7.984 61.745 1.00 87.06 511 GLY A C 1
ATOM 3795 O O . GLY A 1 511 ? -50.619 7.072 60.957 1.00 87.06 511 GLY A O 1
ATOM 3796 N N . GLU A 1 512 ? -50.374 8.035 62.980 1.00 91.19 512 GLU A N 1
ATOM 3797 C CA . GLU A 1 512 ? -49.546 6.997 63.601 1.00 91.19 512 GLU A CA 1
ATOM 3798 C C . GLU A 1 512 ? -50.345 5.733 63.969 1.00 91.19 512 GLU A C 1
ATOM 3800 O O . GLU A 1 512 ? -51.574 5.734 64.032 1.00 91.19 512 GLU A O 1
ATOM 3805 N N . GLU A 1 513 ? -49.634 4.641 64.248 1.00 93.69 513 GLU A N 1
ATOM 3806 C CA . GLU A 1 513 ? -50.216 3.403 64.775 1.00 93.69 513 GLU A CA 1
ATOM 3807 C C . GLU A 1 513 ? -50.801 3.629 66.183 1.00 93.69 513 GLU A C 1
ATOM 3809 O O . GLU A 1 513 ? -50.080 3.985 67.112 1.00 93.69 513 GLU A O 1
ATOM 3814 N N . THR A 1 514 ? -52.102 3.375 66.372 1.00 92.62 514 THR A N 1
ATOM 3815 C CA . THR A 1 514 ? -52.809 3.630 67.652 1.00 92.62 514 THR A CA 1
ATOM 3816 C C . THR A 1 514 ? -53.445 2.384 68.278 1.00 92.62 514 THR A C 1
ATOM 3818 O O . THR A 1 514 ? -54.166 2.480 69.277 1.00 92.62 514 THR A O 1
ATOM 3821 N N . CYS A 1 515 ? -53.171 1.200 67.726 1.00 92.94 515 CYS A N 1
ATOM 3822 C CA . CYS A 1 515 ? -53.691 -0.086 68.192 1.00 92.94 515 CYS A CA 1
ATOM 3823 C C . CYS A 1 515 ? -52.627 -0.998 68.820 1.00 92.94 515 CYS A C 1
ATOM 3825 O O . CYS A 1 515 ? -52.934 -2.134 69.181 1.00 92.94 515 CYS A O 1
ATOM 3827 N N . GLY A 1 516 ? -51.400 -0.498 69.002 1.00 89.94 516 GLY A N 1
ATOM 3828 C CA . GLY A 1 516 ? -50.311 -1.227 69.659 1.00 89.94 516 GLY A CA 1
ATOM 3829 C C . GLY A 1 516 ? -49.650 -2.297 68.786 1.00 89.94 516 GLY A C 1
ATOM 3830 O O . GLY A 1 516 ? -48.979 -3.175 69.326 1.00 89.94 516 GLY A O 1
ATOM 3831 N N . GLY A 1 517 ? -49.851 -2.248 67.465 1.00 91.69 517 GLY A N 1
ATOM 3832 C CA . GLY A 1 517 ? -49.129 -3.096 66.516 1.00 91.69 517 GLY A CA 1
ATOM 3833 C C . GLY A 1 517 ? -47.658 -2.691 66.350 1.00 91.69 517 GLY A C 1
ATOM 3834 O O . GLY A 1 517 ? -47.256 -1.596 66.738 1.00 91.69 517 GLY A O 1
ATOM 3835 N N . ASP A 1 518 ? -46.868 -3.567 65.722 1.00 94.94 518 ASP A N 1
ATOM 3836 C CA . ASP A 1 518 ? -45.486 -3.287 65.306 1.00 94.94 518 ASP A CA 1
ATOM 3837 C C . ASP A 1 518 ? -45.377 -3.356 63.769 1.00 94.94 518 ASP A C 1
ATOM 3839 O O . ASP A 1 518 ? -45.122 -4.426 63.202 1.00 94.94 518 ASP A O 1
ATOM 3843 N N . PRO A 1 519 ? -45.585 -2.227 63.063 1.00 95.50 519 PRO A N 1
ATOM 3844 C CA . PRO A 1 519 ? -45.476 -2.179 61.608 1.00 95.50 519 PRO A CA 1
ATOM 3845 C C . PRO A 1 519 ? -44.107 -2.624 61.082 1.00 95.50 519 PRO A C 1
ATOM 3847 O O . PRO A 1 519 ? -44.041 -3.262 60.035 1.00 95.50 519 PRO A O 1
ATOM 3850 N N . ALA A 1 520 ? -43.011 -2.354 61.800 1.00 94.19 520 ALA A N 1
ATOM 3851 C CA . ALA A 1 520 ? -41.677 -2.754 61.359 1.00 94.19 520 ALA A CA 1
ATOM 3852 C C . ALA A 1 520 ? -41.506 -4.281 61.401 1.00 94.19 520 ALA A C 1
ATOM 3854 O O . ALA A 1 520 ? -40.993 -4.869 60.443 1.00 94.19 520 ALA A O 1
ATOM 3855 N N . ALA A 1 521 ? -41.985 -4.938 62.463 1.00 93.81 521 ALA A N 1
ATOM 3856 C CA . ALA A 1 521 ? -42.000 -6.398 62.549 1.00 93.81 521 ALA A CA 1
ATOM 3857 C C . ALA A 1 521 ? -42.913 -7.034 61.486 1.00 93.81 521 ALA A C 1
ATOM 3859 O O . ALA A 1 521 ? -42.526 -8.025 60.860 1.00 93.81 521 ALA A O 1
ATOM 3860 N N . ALA A 1 522 ? -44.084 -6.440 61.227 1.00 94.44 522 ALA A N 1
ATOM 3861 C CA . ALA A 1 522 ? -44.994 -6.883 60.171 1.00 94.44 522 ALA A CA 1
ATOM 3862 C C . ALA A 1 522 ? -44.326 -6.835 58.786 1.00 94.44 522 ALA A C 1
ATOM 3864 O O . ALA A 1 522 ? -44.370 -7.809 58.035 1.00 94.44 522 ALA A O 1
ATOM 3865 N N . ILE A 1 523 ? -43.625 -5.739 58.475 1.00 92.56 523 ILE A N 1
ATOM 3866 C CA . ILE A 1 523 ? -42.878 -5.562 57.221 1.00 92.56 523 ILE A CA 1
ATOM 3867 C C . ILE A 1 523 ? -41.741 -6.578 57.101 1.00 92.56 523 ILE A C 1
ATOM 3869 O O . ILE A 1 523 ? -41.544 -7.170 56.039 1.00 92.56 523 ILE A O 1
ATOM 3873 N N . ALA A 1 524 ? -40.997 -6.813 58.184 1.00 88.31 524 ALA A N 1
ATOM 3874 C CA . ALA A 1 524 ? -39.930 -7.809 58.196 1.00 88.31 524 ALA A CA 1
ATOM 3875 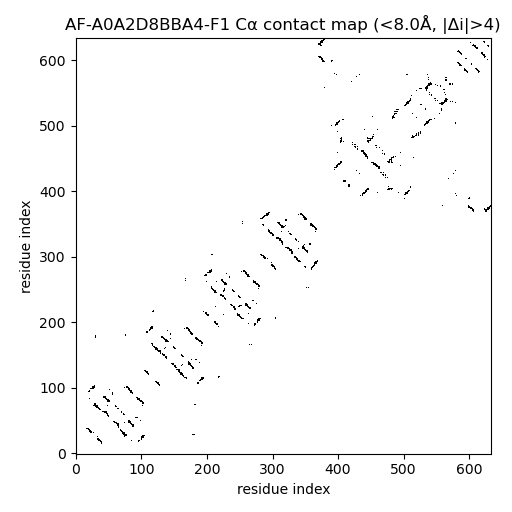C C . ALA A 1 524 ? -40.472 -9.221 57.910 1.00 88.31 524 ALA A C 1
ATOM 3877 O O . ALA A 1 524 ? -39.899 -9.952 57.099 1.00 88.31 524 ALA A O 1
ATOM 3878 N N . LYS A 1 525 ? -41.612 -9.585 58.512 1.00 88.00 525 LYS A N 1
ATOM 3879 C CA . LYS A 1 525 ? -42.299 -10.859 58.260 1.00 88.00 525 LYS A CA 1
ATOM 3880 C C . LYS A 1 525 ? -42.814 -10.958 56.823 1.00 88.00 525 LYS A C 1
ATOM 3882 O O . LYS A 1 525 ? -42.632 -11.993 56.186 1.00 88.00 525 LYS A O 1
ATOM 3887 N N . LEU A 1 526 ? -43.403 -9.881 56.303 1.00 85.81 526 LEU A N 1
ATOM 3888 C CA . LEU A 1 526 ? -43.847 -9.797 54.915 1.00 85.81 526 LEU A CA 1
ATOM 3889 C C . LEU A 1 526 ? -42.671 -10.012 53.953 1.00 85.81 526 LEU A C 1
ATOM 3891 O O . LEU A 1 526 ? -42.794 -10.767 52.999 1.00 85.81 526 LEU A O 1
ATOM 3895 N N . LYS A 1 527 ? -41.490 -9.461 54.228 1.00 81.12 527 LYS A N 1
ATOM 3896 C CA . LYS A 1 527 ? -40.303 -9.715 53.396 1.00 81.12 527 LYS A CA 1
ATOM 3897 C C . LYS A 1 527 ? -39.780 -11.139 53.477 1.00 81.12 527 LYS A C 1
ATOM 3899 O O . LYS A 1 527 ? -39.373 -11.696 52.464 1.00 81.12 527 LYS A O 1
ATOM 3904 N N . ALA A 1 528 ? -39.823 -11.743 54.660 1.00 80.06 528 ALA A N 1
ATOM 3905 C CA . ALA A 1 528 ? -39.403 -13.127 54.854 1.00 80.06 528 ALA A CA 1
ATOM 3906 C C . ALA A 1 528 ? -40.320 -14.150 54.153 1.00 80.06 528 ALA A C 1
ATOM 3908 O O . ALA A 1 528 ? -39.961 -15.320 54.057 1.00 80.06 528 ALA A O 1
ATOM 3909 N N . SER A 1 529 ? -41.490 -13.732 53.655 1.00 74.50 529 SER A N 1
ATOM 3910 C CA . SER A 1 529 ? -42.436 -14.618 52.968 1.00 74.50 529 SER A CA 1
ATOM 3911 C C . SER A 1 529 ? -42.017 -15.014 51.540 1.00 74.50 529 SER A C 1
ATOM 3913 O O . SER A 1 529 ? -42.647 -15.889 50.953 1.00 74.50 529 SER A O 1
ATOM 3915 N N . GLY A 1 530 ? -40.950 -14.417 50.987 1.00 66.06 530 GLY A N 1
ATOM 3916 C CA . GLY A 1 530 ? -40.392 -14.772 49.671 1.00 66.06 530 GLY A CA 1
ATOM 3917 C C . GLY A 1 530 ? -41.115 -14.153 48.467 1.00 66.06 530 GLY A C 1
ATOM 3918 O O . GLY A 1 530 ? -40.703 -14.360 47.328 1.00 66.06 530 GLY A O 1
ATOM 3919 N N . PHE A 1 531 ? -42.167 -13.364 48.698 1.00 67.56 531 PHE A N 1
ATOM 3920 C CA . PHE A 1 531 ? -42.856 -12.611 47.652 1.00 67.56 531 PHE A CA 1
ATOM 3921 C C . PHE A 1 531 ? -42.011 -11.409 47.204 1.00 67.56 531 PHE A C 1
ATOM 3923 O O . PHE A 1 531 ? -41.443 -10.692 48.031 1.00 67.56 531 PHE A O 1
ATOM 3930 N N . GLN A 1 532 ? -41.976 -11.123 45.896 1.00 73.25 532 GLN A N 1
ATOM 3931 C CA . GLN A 1 532 ? -41.397 -9.879 45.368 1.00 73.25 532 GLN A CA 1
ATOM 3932 C C . GLN A 1 532 ? -42.335 -8.697 45.650 1.00 73.25 532 GLN A C 1
ATOM 3934 O O . GLN A 1 532 ? -43.012 -8.192 44.754 1.00 73.25 532 GLN A O 1
ATOM 3939 N N . VAL A 1 533 ? -42.398 -8.277 46.913 1.00 82.19 533 VAL A N 1
ATOM 3940 C CA . VAL A 1 533 ? -43.297 -7.230 47.400 1.00 82.19 533 VAL A CA 1
ATOM 3941 C C . VAL A 1 533 ? -42.541 -5.937 47.710 1.00 82.19 533 VAL A C 1
ATOM 3943 O O . VAL A 1 533 ? -41.476 -5.955 48.331 1.00 82.19 533 VAL A O 1
ATOM 3946 N N . SER A 1 534 ? -43.097 -4.807 47.270 1.00 87.31 534 SER A N 1
ATOM 3947 C CA . SER A 1 534 ? -42.641 -3.467 47.658 1.00 87.31 534 SER A CA 1
ATOM 3948 C C . SER A 1 534 ? -43.743 -2.718 48.403 1.00 87.31 534 SER A C 1
ATOM 3950 O O . SER A 1 534 ? -44.832 -2.552 47.853 1.00 87.31 534 SER A O 1
ATOM 3952 N N . LEU A 1 535 ? -43.452 -2.228 49.608 1.00 91.06 535 LEU A N 1
ATOM 3953 C CA . LEU A 1 535 ? -44.341 -1.364 50.386 1.00 91.06 535 LEU A CA 1
ATOM 3954 C C . LEU A 1 535 ? -44.015 0.106 50.135 1.00 91.06 535 LEU A C 1
ATOM 3956 O O . LEU A 1 535 ? -43.021 0.635 50.632 1.00 91.06 535 LEU A O 1
ATOM 3960 N N . ASN A 1 536 ? -44.896 0.775 49.408 1.00 92.88 536 ASN A N 1
ATOM 3961 C CA . ASN A 1 536 ? -44.890 2.215 49.242 1.00 92.88 536 ASN A CA 1
ATOM 3962 C C . ASN A 1 536 ? -45.861 2.854 50.240 1.00 92.88 536 ASN A C 1
ATOM 3964 O O . ASN A 1 536 ? -46.963 2.352 50.459 1.00 92.88 536 ASN A O 1
ATOM 3968 N N . ILE A 1 537 ? -45.460 3.973 50.839 1.00 95.00 537 ILE A N 1
ATOM 3969 C CA . ILE A 1 537 ? -46.278 4.687 51.827 1.00 95.00 537 ILE A CA 1
ATOM 3970 C C . ILE A 1 537 ? -46.515 6.108 51.332 1.00 95.00 537 ILE A C 1
ATOM 3972 O O . ILE A 1 537 ? -45.570 6.826 51.011 1.00 95.00 537 ILE A O 1
ATOM 3976 N N . VAL A 1 538 ? -47.776 6.522 51.285 1.00 96.56 538 VAL A N 1
ATOM 3977 C CA . VAL A 1 538 ? -48.186 7.888 50.971 1.00 96.56 538 VAL A CA 1
ATOM 3978 C C . VAL A 1 538 ? -48.698 8.533 52.254 1.00 96.56 538 VAL A C 1
ATOM 3980 O O . VAL A 1 538 ? -49.811 8.249 52.700 1.00 96.56 538 VAL A O 1
ATOM 3983 N N . GLY A 1 539 ? -47.863 9.374 52.864 1.00 94.62 539 GLY A N 1
ATOM 3984 C CA . GLY A 1 539 ? -48.224 10.128 54.063 1.00 94.62 539 GLY A CA 1
ATOM 3985 C C . GLY A 1 539 ? -49.011 11.373 53.679 1.00 94.62 539 GLY A C 1
ATOM 3986 O O . GLY A 1 539 ? -48.499 12.224 52.947 1.00 94.62 539 GLY A O 1
ATOM 3987 N N . PHE A 1 540 ? -50.252 11.480 54.150 1.00 95.06 540 PHE A N 1
ATOM 3988 C CA . PHE A 1 540 ? -51.154 12.562 53.775 1.00 95.06 540 PHE A CA 1
ATOM 3989 C C . PHE A 1 540 ? -51.340 13.568 54.909 1.00 95.06 540 PHE A C 1
ATOM 3991 O O . PHE A 1 540 ? -51.777 13.209 55.990 1.00 95.06 540 PHE A O 1
ATOM 3998 N N . ALA A 1 541 ? -51.036 14.841 54.649 1.00 90.56 541 ALA A N 1
ATOM 3999 C CA . ALA A 1 541 ? -51.144 15.938 55.610 1.00 90.56 541 ALA A CA 1
ATOM 4000 C C . ALA A 1 541 ? -50.444 15.648 56.961 1.00 90.56 541 ALA A C 1
ATOM 4002 O O . ALA A 1 541 ? -50.988 15.941 58.029 1.00 90.56 541 ALA A O 1
ATOM 4003 N N . ILE A 1 542 ? -49.240 15.062 56.880 1.00 89.62 542 ILE A N 1
ATOM 4004 C CA . ILE A 1 542 ? -48.336 14.798 58.005 1.00 89.62 542 ILE A CA 1
ATOM 4005 C C . ILE A 1 542 ? -47.396 15.992 58.182 1.00 89.62 542 ILE A C 1
ATOM 4007 O O . ILE A 1 542 ? -46.554 16.240 57.321 1.00 89.62 542 ILE A O 1
ATOM 4011 N N . ASP A 1 543 ? -47.515 16.691 59.309 1.00 84.75 543 ASP A N 1
ATOM 4012 C CA . ASP A 1 543 ? -46.631 17.814 59.663 1.00 84.75 543 ASP A CA 1
ATOM 4013 C C . ASP A 1 543 ? -45.517 17.401 60.646 1.00 84.75 543 ASP A C 1
ATOM 4015 O O . ASP A 1 543 ? -44.562 18.144 60.883 1.00 84.75 543 ASP A O 1
ATOM 4019 N N . GLU A 1 544 ? -45.622 16.208 61.241 1.00 91.88 544 GLU A N 1
ATOM 4020 C CA . GLU A 1 544 ? -44.664 15.718 62.228 1.00 91.88 544 GLU A CA 1
ATOM 4021 C C . GLU A 1 544 ? -43.459 15.043 61.562 1.00 91.88 544 GLU A C 1
ATOM 4023 O O . GLU A 1 544 ? -43.552 13.947 61.007 1.00 91.88 544 GLU A O 1
ATOM 4028 N N . PHE A 1 545 ? -42.289 15.675 61.690 1.00 88.81 545 PHE A N 1
ATOM 4029 C CA . PHE A 1 545 ? -41.037 15.169 61.122 1.00 88.81 545 PHE A CA 1
ATOM 4030 C C . PHE A 1 545 ? -40.691 13.749 61.598 1.00 88.81 545 PHE A C 1
ATOM 4032 O O . PHE A 1 545 ? -40.227 12.937 60.802 1.00 88.81 545 PHE A O 1
ATOM 4039 N N . ALA A 1 546 ? -40.911 13.430 62.878 1.00 91.19 546 ALA A N 1
ATOM 4040 C CA . ALA A 1 546 ? -40.587 12.114 63.432 1.00 91.19 546 ALA A CA 1
ATOM 4041 C C . ALA A 1 546 ? -41.435 10.998 62.799 1.00 91.19 546 ALA A C 1
ATOM 4043 O O . ALA A 1 546 ? -40.888 9.972 62.390 1.00 91.19 546 ALA A O 1
ATOM 4044 N N . LEU A 1 547 ? -42.740 11.237 62.648 1.00 90.75 547 LEU A N 1
ATOM 4045 C CA . LEU A 1 547 ? -43.662 10.316 61.986 1.00 90.75 547 LEU A CA 1
ATOM 4046 C C . LEU A 1 547 ? -43.316 10.149 60.501 1.00 90.75 547 LEU A C 1
ATOM 4048 O O . LEU A 1 547 ? -43.278 9.032 59.986 1.00 90.75 547 LEU A O 1
ATOM 4052 N N . GLU A 1 548 ? -42.963 11.241 59.819 1.00 91.19 548 GLU A N 1
ATOM 4053 C CA . GLU A 1 548 ? -42.480 11.177 58.439 1.00 91.19 548 GLU A CA 1
ATOM 4054 C C . GLU A 1 548 ? -41.220 10.300 58.309 1.00 91.19 548 GLU A C 1
ATOM 4056 O O . GLU A 1 548 ? -41.148 9.441 57.426 1.00 91.19 548 GLU A O 1
ATOM 4061 N N . GLN A 1 549 ? -40.221 10.483 59.181 1.00 90.62 549 GLN A N 1
ATOM 4062 C CA . GLN A 1 549 ? -39.009 9.654 59.165 1.00 90.62 549 GLN A CA 1
ATOM 4063 C C . GLN A 1 549 ? -39.320 8.182 59.448 1.00 90.62 549 GLN A C 1
ATOM 4065 O O . GLN A 1 549 ? -38.726 7.298 58.830 1.00 90.62 549 GLN A O 1
ATOM 4070 N N . GLN A 1 550 ? -40.279 7.909 60.332 1.00 94.00 550 GLN A N 1
ATOM 4071 C CA . GLN A 1 550 ? -40.723 6.552 60.622 1.00 94.00 550 GLN A CA 1
ATOM 4072 C C . GLN A 1 550 ? -41.353 5.886 59.389 1.00 94.00 550 GLN A C 1
ATOM 4074 O O . GLN A 1 550 ? -40.983 4.765 59.045 1.00 94.00 550 GLN A O 1
ATOM 4079 N N . PHE A 1 551 ? -42.228 6.583 58.659 1.00 94.06 551 PHE A N 1
ATOM 4080 C CA . PHE A 1 551 ? -42.795 6.066 57.409 1.00 94.06 551 PHE A CA 1
ATOM 4081 C C . PHE A 1 551 ? -41.742 5.878 56.312 1.00 94.06 551 PHE A C 1
ATOM 4083 O O . PHE A 1 551 ? -41.797 4.894 55.571 1.00 94.06 551 PHE A O 1
ATOM 4090 N N . ARG A 1 552 ? -40.749 6.771 56.216 1.00 90.00 552 ARG A N 1
ATOM 4091 C CA . ARG A 1 552 ? -39.599 6.588 55.313 1.00 90.00 552 ARG A CA 1
ATOM 4092 C C . ARG A 1 552 ? -38.837 5.309 55.634 1.00 90.00 552 ARG A C 1
ATOM 4094 O O . ARG A 1 552 ? -38.498 4.565 54.714 1.00 90.00 552 ARG A O 1
ATOM 4101 N N . GLU A 1 553 ? -38.611 5.039 56.915 1.00 90.06 553 GLU A N 1
ATOM 4102 C CA . GLU A 1 553 ? -37.939 3.821 57.353 1.00 90.06 553 GLU A CA 1
ATOM 4103 C C . GLU A 1 553 ? -38.780 2.573 57.077 1.00 90.06 553 GLU A C 1
ATOM 4105 O O . GLU A 1 553 ? -38.254 1.591 56.568 1.00 90.06 553 GLU A O 1
ATOM 4110 N N . TRP A 1 554 ? -40.090 2.601 57.320 1.00 93.00 554 TRP A N 1
ATOM 4111 C CA . TRP A 1 554 ? -40.975 1.474 57.009 1.00 93.00 554 TRP A CA 1
ATOM 4112 C C . TRP A 1 554 ? -41.047 1.170 55.512 1.00 93.00 554 TRP A C 1
ATOM 4114 O O . TRP A 1 554 ? -40.913 0.012 55.114 1.00 93.00 554 TRP A O 1
ATOM 4124 N N . ALA A 1 555 ? -41.185 2.194 54.668 1.00 89.12 555 ALA A N 1
ATOM 4125 C CA . ALA A 1 555 ? -41.146 2.013 53.221 1.00 89.12 555 ALA A CA 1
ATOM 4126 C C . ALA A 1 555 ? -39.796 1.427 52.774 1.00 89.12 555 ALA A C 1
ATOM 4128 O O . ALA A 1 555 ? -39.765 0.473 51.996 1.00 89.12 555 ALA A O 1
ATOM 4129 N N . ARG A 1 556 ? -38.677 1.922 53.330 1.00 84.12 556 ARG A N 1
ATOM 4130 C CA . ARG A 1 556 ? -37.331 1.385 53.068 1.00 84.12 556 ARG A CA 1
ATOM 4131 C C . ARG A 1 556 ? -37.217 -0.074 53.499 1.00 84.12 556 ARG A C 1
ATOM 4133 O O . ARG A 1 556 ? -36.758 -0.907 52.718 1.00 84.12 556 ARG A O 1
ATOM 4140 N N . LEU A 1 557 ? -37.659 -0.393 54.717 1.00 86.12 557 LEU A N 1
ATOM 4141 C CA . LEU A 1 557 ? -37.690 -1.758 55.226 1.00 86.12 557 LEU A CA 1
ATOM 4142 C C . LEU A 1 557 ? -38.465 -2.648 54.271 1.00 86.12 557 LEU A C 1
ATOM 4144 O O . LEU A 1 557 ? -37.959 -3.719 53.979 1.00 86.12 557 LEU A O 1
ATOM 4148 N N . GLY A 1 558 ? -39.597 -2.189 53.735 1.00 84.75 558 GLY A N 1
ATOM 4149 C CA . GLY A 1 558 ? -40.453 -2.903 52.790 1.00 84.75 558 GLY A CA 1
ATOM 4150 C C . GLY A 1 558 ? -40.071 -2.780 51.313 1.00 84.75 558 GLY A C 1
ATOM 4151 O O . GLY A 1 558 ? -40.895 -3.107 50.468 1.00 84.75 558 GLY A O 1
ATOM 4152 N N . ASN A 1 559 ? -38.857 -2.330 50.974 1.00 78.69 559 ASN A N 1
ATOM 4153 C CA . ASN A 1 559 ? -38.365 -2.177 49.593 1.00 78.69 559 ASN A CA 1
ATOM 4154 C C . ASN A 1 559 ? -39.169 -1.228 48.691 1.00 78.69 559 ASN A C 1
ATOM 4156 O O . ASN A 1 559 ? -39.133 -1.363 47.465 1.00 78.69 559 ASN A O 1
ATOM 4160 N N . GLY A 1 560 ? -39.912 -0.295 49.270 1.00 83.25 560 GLY A N 1
ATOM 4161 C CA . GLY A 1 560 ? -40.590 0.756 48.532 1.00 83.25 560 GLY A CA 1
ATOM 4162 C C . GLY A 1 560 ? -40.061 2.138 48.885 1.00 83.25 560 GLY A C 1
ATOM 4163 O O . GLY A 1 560 ? -38.931 2.321 49.342 1.00 83.25 560 GLY A O 1
ATOM 4164 N N . ALA A 1 561 ? -40.892 3.133 48.623 1.00 86.38 561 ALA A N 1
ATOM 4165 C CA . ALA A 1 561 ? -40.599 4.538 48.794 1.00 86.38 561 ALA A CA 1
ATOM 4166 C C . ALA A 1 561 ? -41.725 5.239 49.556 1.00 86.38 561 ALA A C 1
ATOM 4168 O O . ALA A 1 561 ? -42.891 4.837 49.525 1.00 86.38 561 ALA A O 1
ATOM 4169 N N . TYR A 1 562 ? -41.345 6.314 50.238 1.00 89.69 562 TYR A N 1
ATOM 4170 C CA . TYR A 1 562 ? -42.274 7.197 50.919 1.00 89.69 562 TYR A CA 1
ATOM 4171 C C . TYR A 1 562 ? -42.545 8.448 50.083 1.00 89.69 562 TYR A C 1
ATOM 4173 O O . TYR A 1 562 ? -41.609 9.104 49.612 1.00 89.69 562 TYR A O 1
ATOM 4181 N N . PHE A 1 563 ? -43.821 8.802 49.964 1.00 91.62 563 PHE A N 1
ATOM 4182 C CA . PHE A 1 563 ? -44.315 9.952 49.220 1.00 91.62 563 PHE A CA 1
ATOM 4183 C C . PHE A 1 563 ? -45.066 10.886 50.173 1.00 91.62 563 PHE A C 1
ATOM 4185 O O . PHE A 1 563 ? -46.119 10.532 50.700 1.00 91.62 563 PHE A O 1
ATOM 4192 N N . ALA A 1 564 ? -44.524 12.083 50.396 1.00 90.75 564 ALA A N 1
ATOM 4193 C CA . ALA A 1 564 ? -45.184 13.107 51.199 1.00 90.75 564 ALA A CA 1
ATOM 4194 C C . ALA A 1 564 ? -46.249 13.833 50.366 1.00 90.75 564 ALA A C 1
ATOM 4196 O O . ALA A 1 564 ? -45.967 14.286 49.255 1.00 90.75 564 ALA A O 1
ATOM 4197 N N . ALA A 1 565 ? -47.451 13.984 50.917 1.00 92.62 565 ALA A N 1
ATOM 4198 C CA . ALA A 1 565 ? -48.556 14.691 50.285 1.00 92.62 565 ALA A CA 1
ATOM 4199 C C . ALA A 1 565 ? -49.142 15.738 51.238 1.00 92.62 565 ALA A C 1
ATOM 4201 O O . ALA A 1 565 ? -49.792 15.395 52.220 1.00 92.62 565 ALA A O 1
ATOM 4202 N N . THR A 1 566 ? -48.953 17.022 50.939 1.00 91.94 566 THR A N 1
ATOM 4203 C CA . THR A 1 566 ? -49.470 18.137 51.757 1.00 91.94 566 THR A CA 1
ATOM 4204 C C . THR A 1 566 ? -50.810 18.687 51.259 1.00 91.94 566 THR A C 1
ATOM 4206 O O . THR A 1 566 ? -51.484 19.421 51.979 1.00 91.94 566 THR A O 1
ATOM 4209 N N . ASP A 1 567 ? -51.224 18.322 50.044 1.00 92.31 567 ASP A N 1
ATOM 4210 C CA . ASP A 1 567 ? -52.481 18.733 49.420 1.00 92.31 567 ASP A CA 1
ATOM 4211 C C . ASP A 1 567 ? -53.084 17.620 48.537 1.00 92.31 567 ASP A C 1
ATOM 4213 O O . ASP A 1 567 ? -52.542 16.517 48.419 1.00 92.31 567 ASP A O 1
ATOM 4217 N N . ALA A 1 568 ? -54.238 17.896 47.921 1.00 91.81 568 ALA A N 1
ATOM 4218 C CA . ALA A 1 568 ? -54.940 16.938 47.067 1.00 91.81 568 ALA A CA 1
ATOM 4219 C C . ALA A 1 568 ? -54.147 16.530 45.811 1.00 91.81 568 ALA A C 1
ATOM 4221 O O . ALA A 1 568 ? -54.228 15.377 45.383 1.00 91.81 568 ALA A O 1
ATOM 4222 N N . ALA A 1 569 ? -53.382 17.453 45.223 1.00 88.94 569 ALA A N 1
ATOM 4223 C CA . ALA A 1 569 ? -52.580 17.175 44.036 1.00 88.94 569 ALA A CA 1
ATOM 4224 C C . ALA A 1 569 ? -51.356 16.321 44.396 1.00 88.94 569 ALA A C 1
ATOM 4226 O O . ALA A 1 569 ? -51.054 15.346 43.705 1.00 88.94 569 ALA A O 1
ATOM 4227 N N . GLY A 1 570 ? -50.704 16.640 45.515 1.00 88.81 570 GLY A N 1
ATOM 4228 C CA . GLY A 1 570 ? -49.629 15.859 46.109 1.00 88.81 570 GLY A CA 1
ATOM 4229 C C . GLY A 1 570 ? -50.075 14.442 46.451 1.00 88.81 570 GLY A C 1
ATOM 4230 O O . GLY A 1 570 ? -49.349 13.501 46.149 1.00 88.81 570 GLY A O 1
ATOM 4231 N N . LEU A 1 571 ? -51.291 14.261 46.983 1.00 92.19 571 LEU A N 1
ATOM 4232 C CA . LEU A 1 571 ? -51.827 12.931 47.284 1.00 92.19 571 LEU A CA 1
ATOM 4233 C C . LEU A 1 571 ? -52.042 12.098 46.018 1.00 92.19 571 LEU A C 1
ATOM 4235 O O . LEU A 1 571 ? -51.590 10.956 45.951 1.00 92.19 571 LEU A O 1
ATOM 4239 N N . ALA A 1 572 ? -52.688 12.668 44.998 1.00 88.88 572 ALA A N 1
ATOM 4240 C CA . ALA A 1 572 ? -52.895 11.985 43.721 1.00 88.88 572 ALA A CA 1
ATOM 4241 C C . ALA A 1 572 ? -51.561 11.618 43.046 1.00 88.88 572 ALA A C 1
ATOM 4243 O O . ALA A 1 572 ? -51.390 10.497 42.568 1.00 88.88 572 ALA A O 1
ATOM 4244 N N . SER A 1 573 ? -50.591 12.537 43.061 1.00 85.81 573 SER A N 1
ATOM 4245 C CA . SER A 1 573 ? -49.243 12.306 42.534 1.00 85.81 573 SER A CA 1
ATOM 4246 C C . SER A 1 573 ? -48.491 11.231 43.322 1.00 85.81 573 SER A C 1
ATOM 4248 O O . SER A 1 573 ? -47.910 10.330 42.723 1.00 85.81 573 SER A O 1
ATOM 4250 N N . GLY A 1 574 ? -48.543 11.276 44.655 1.00 88.50 574 GLY A N 1
ATOM 4251 C CA . GLY A 1 574 ? -47.900 10.298 45.530 1.00 88.50 574 GLY A CA 1
ATOM 4252 C C . GLY A 1 574 ? -48.454 8.892 45.325 1.00 88.50 574 GLY A C 1
ATOM 4253 O O . GLY A 1 574 ? -47.684 7.957 45.146 1.00 88.50 574 GLY A O 1
ATOM 4254 N N . ILE A 1 575 ? -49.780 8.747 45.247 1.00 89.50 575 ILE A N 1
ATOM 4255 C CA . ILE A 1 575 ? -50.449 7.472 44.950 1.00 89.50 575 ILE A CA 1
ATOM 4256 C C . ILE A 1 575 ? -50.069 6.959 43.551 1.00 89.50 575 ILE A C 1
ATOM 4258 O O . ILE A 1 575 ? -49.738 5.785 43.388 1.00 89.50 575 ILE A O 1
ATOM 4262 N N . SER A 1 576 ? -50.059 7.835 42.541 1.00 86.25 576 SER A N 1
ATOM 4263 C CA . SER A 1 576 ? -49.619 7.481 41.187 1.00 86.25 576 SER A CA 1
ATOM 4264 C C . SER A 1 576 ? -48.177 6.972 41.182 1.00 86.25 576 SER A C 1
ATOM 4266 O O . SER A 1 576 ? -47.901 5.921 40.611 1.00 86.25 576 SER A O 1
ATOM 4268 N N . GLN A 1 577 ? -47.248 7.694 41.811 1.00 83.31 577 GLN A N 1
ATOM 4269 C CA . GLN A 1 577 ? -45.834 7.311 41.859 1.00 83.31 577 GLN A CA 1
ATOM 4270 C C . GLN A 1 577 ? -45.617 6.033 42.677 1.00 83.31 577 GLN A C 1
ATOM 4272 O O . GLN A 1 577 ? -44.830 5.180 42.277 1.00 83.31 577 GLN A O 1
ATOM 4277 N N . ALA A 1 578 ? -46.378 5.848 43.758 1.00 86.56 578 ALA A N 1
ATOM 4278 C CA . ALA A 1 578 ? -46.349 4.653 44.596 1.00 86.56 578 ALA A CA 1
ATOM 4279 C C . ALA A 1 578 ? -46.796 3.373 43.872 1.00 86.56 578 ALA A C 1
ATOM 4281 O O . ALA A 1 578 ? -46.550 2.280 44.370 1.00 86.56 578 ALA A O 1
ATOM 4282 N N . THR A 1 579 ? -47.440 3.463 42.708 1.00 82.94 579 THR A N 1
ATOM 4283 C CA . THR A 1 579 ? -47.813 2.282 41.904 1.00 82.94 579 THR A CA 1
ATOM 4284 C C . THR A 1 579 ? -46.872 2.032 40.725 1.00 82.94 579 THR A C 1
ATOM 4286 O O . THR A 1 579 ? -46.922 0.969 40.098 1.00 82.94 579 THR A O 1
ATOM 4289 N N . GLN A 1 580 ? -45.979 2.980 40.428 1.00 78.00 580 GLN A N 1
ATOM 4290 C CA . GLN A 1 580 ? -45.039 2.886 39.317 1.00 78.00 580 GLN A CA 1
ATOM 4291 C C . GLN A 1 580 ? -43.761 2.133 39.719 1.00 78.00 580 GLN A C 1
ATOM 4293 O O . GLN A 1 580 ? -43.315 2.206 40.864 1.00 78.00 580 GLN A O 1
ATOM 4298 N N . PRO A 1 581 ? -43.149 1.377 38.792 1.00 71.75 581 PRO A N 1
ATOM 4299 C CA . PRO A 1 581 ? -41.873 0.729 39.056 1.00 71.75 581 PRO A CA 1
ATOM 4300 C C . PRO A 1 581 ? -40.737 1.754 39.184 1.00 71.75 581 PRO A C 1
ATOM 4302 O O . PRO A 1 581 ? -40.676 2.722 38.426 1.00 71.75 581 PRO A O 1
ATOM 4305 N N . ALA A 1 582 ? -39.788 1.502 40.087 1.00 75.62 582 ALA A N 1
ATOM 4306 C CA . ALA A 1 582 ? -38.574 2.307 40.178 1.00 75.62 582 ALA A CA 1
ATOM 4307 C C . ALA A 1 582 ? -37.707 2.113 38.921 1.00 75.62 582 ALA A C 1
ATOM 4309 O O . ALA A 1 582 ? -37.333 0.988 38.581 1.00 75.62 582 ALA A O 1
ATOM 4310 N N . VAL A 1 583 ? -37.376 3.208 38.237 1.00 84.12 583 VAL A N 1
ATOM 4311 C CA . VAL A 1 583 ? -36.499 3.214 37.056 1.00 84.12 583 VAL A CA 1
ATOM 4312 C C . VAL A 1 583 ? -35.070 3.600 37.432 1.00 84.12 583 VAL A C 1
ATOM 4314 O O . VAL A 1 583 ? -34.843 4.329 38.398 1.00 84.12 583 VAL A O 1
ATOM 4317 N N . PHE A 1 584 ? -34.106 3.127 36.649 1.00 88.69 584 PHE A N 1
ATOM 4318 C CA . PHE A 1 584 ? -32.699 3.482 36.779 1.00 88.69 584 PHE A CA 1
ATOM 4319 C C . PHE A 1 584 ? -32.074 3.821 35.426 1.00 88.69 584 PHE A C 1
ATOM 4321 O O . PHE A 1 584 ? -32.491 3.308 34.386 1.00 88.69 584 PHE A O 1
ATOM 4328 N N . THR A 1 585 ? -31.027 4.639 35.454 1.00 92.88 585 THR A N 1
ATOM 4329 C CA . THR A 1 585 ? -30.196 4.978 34.293 1.00 92.88 585 THR A CA 1
ATOM 4330 C C . THR A 1 585 ? -28.780 4.477 34.528 1.00 92.88 585 THR A C 1
ATOM 4332 O O . THR A 1 585 ? -28.257 4.578 35.634 1.00 92.88 585 THR A O 1
ATOM 4335 N N . VAL A 1 586 ? -28.156 3.928 33.493 1.00 95.00 586 VAL A N 1
ATOM 4336 C CA . VAL A 1 586 ? -26.761 3.487 33.516 1.00 95.00 586 VAL A CA 1
ATOM 4337 C C . VAL A 1 586 ? -25.923 4.515 32.781 1.00 95.00 586 VAL A C 1
ATOM 4339 O O . VAL A 1 586 ? -26.245 4.882 31.650 1.00 95.00 586 VAL A O 1
ATOM 4342 N N . LEU A 1 587 ? -24.852 4.956 33.424 1.00 94.44 587 LEU A N 1
ATOM 4343 C CA . LEU A 1 587 ? -23.946 5.982 32.944 1.00 94.44 587 LEU A CA 1
ATOM 4344 C C . LEU A 1 587 ? -22.556 5.384 32.736 1.00 94.44 587 LEU A C 1
ATOM 4346 O O . LEU A 1 587 ? -22.078 4.618 33.578 1.00 94.44 587 LEU A O 1
ATOM 4350 N N . ARG A 1 588 ? -21.903 5.759 31.640 1.00 94.19 588 ARG A N 1
ATOM 4351 C CA . ARG A 1 588 ? -20.474 5.541 31.394 1.00 94.19 588 ARG A CA 1
ATOM 4352 C C . ARG A 1 588 ? -19.881 6.890 31.020 1.00 94.19 588 ARG A C 1
ATOM 4354 O O . ARG A 1 588 ? -20.425 7.542 30.141 1.00 94.19 588 ARG A O 1
ATOM 4361 N N . ASP A 1 589 ? -18.819 7.296 31.709 1.00 90.88 589 ASP A N 1
ATOM 4362 C CA . ASP A 1 589 ? -18.170 8.598 31.495 1.00 90.88 589 ASP A CA 1
ATOM 4363 C C . ASP A 1 589 ? -19.178 9.770 31.520 1.00 90.88 589 ASP A C 1
ATOM 4365 O O . ASP A 1 589 ? -19.164 10.648 30.667 1.00 90.88 589 ASP A O 1
ATOM 4369 N N . ASP A 1 590 ? -20.099 9.732 32.493 1.00 88.44 590 ASP A N 1
ATOM 4370 C CA . ASP A 1 590 ? -21.211 10.678 32.697 1.00 88.44 590 ASP A CA 1
ATOM 4371 C C . ASP A 1 590 ? -22.293 10.723 31.596 1.00 88.44 590 ASP A C 1
ATOM 4373 O O . ASP A 1 590 ? -23.279 11.455 31.727 1.00 88.44 590 ASP A O 1
ATOM 4377 N N . GLU A 1 591 ? -22.202 9.875 30.570 1.00 92.31 591 GLU A N 1
ATOM 4378 C CA . GLU A 1 591 ? -23.213 9.747 29.518 1.00 92.31 591 GLU A CA 1
ATOM 4379 C C . GLU A 1 591 ? -24.169 8.574 29.762 1.00 92.31 591 GLU A C 1
ATOM 4381 O O . GLU A 1 591 ? -23.762 7.468 30.124 1.00 92.31 591 GLU A O 1
ATOM 4386 N N . ALA A 1 592 ? -25.467 8.797 29.533 1.00 93.31 592 ALA A N 1
ATOM 4387 C CA . ALA A 1 592 ? -26.489 7.762 29.662 1.00 93.31 592 ALA A CA 1
ATOM 4388 C C . ALA A 1 592 ? -26.395 6.752 28.511 1.00 93.31 592 ALA A C 1
ATOM 4390 O O . ALA A 1 592 ? -26.704 7.067 27.365 1.00 93.31 592 ALA A O 1
ATOM 4391 N N . VAL A 1 593 ? -26.014 5.517 28.838 1.00 94.81 593 VAL A N 1
ATOM 4392 C CA . VAL A 1 593 ? -25.818 4.429 27.864 1.00 94.81 593 VAL A CA 1
ATOM 4393 C C . VAL A 1 593 ? -26.944 3.400 27.873 1.00 94.81 593 VAL A C 1
ATOM 4395 O O . VAL A 1 593 ? -27.137 2.687 26.891 1.00 94.81 593 VAL A O 1
ATOM 4398 N N . ALA A 1 594 ? -27.690 3.301 28.975 1.00 93.44 594 ALA A N 1
ATOM 4399 C CA . ALA A 1 594 ? -28.848 2.423 29.085 1.00 93.44 594 ALA A CA 1
ATOM 4400 C C . ALA A 1 594 ? -29.803 2.896 30.187 1.00 93.44 594 ALA A C 1
ATOM 4402 O O . ALA A 1 594 ? -29.477 3.756 31.005 1.00 93.44 594 ALA A O 1
ATOM 4403 N N . SER A 1 595 ? -31.003 2.330 30.230 1.00 91.38 595 SER A N 1
ATOM 4404 C CA . SER A 1 595 ? -31.951 2.513 31.331 1.00 91.38 595 SER A CA 1
ATOM 4405 C C . SER A 1 595 ? -32.737 1.230 31.551 1.00 91.38 595 SER A C 1
ATOM 4407 O O . SER A 1 595 ? -32.885 0.419 30.636 1.00 91.38 595 SER A O 1
ATOM 4409 N N . GLY A 1 596 ? -33.222 1.034 32.770 1.00 85.94 596 GLY A N 1
ATOM 4410 C CA . GLY A 1 596 ? -33.961 -0.158 33.148 1.00 85.94 596 GLY A CA 1
ATOM 4411 C C . GLY A 1 596 ? -34.901 0.086 34.316 1.00 85.94 596 GLY A C 1
ATOM 4412 O O . GLY A 1 596 ? -35.050 1.200 34.813 1.00 85.94 596 GLY A O 1
ATOM 4413 N N . VAL A 1 597 ? -35.553 -0.988 34.739 1.00 81.88 597 VAL A N 1
ATOM 4414 C CA . VAL A 1 597 ? -36.466 -1.014 35.881 1.00 81.88 597 VAL A CA 1
ATOM 4415 C C . VAL A 1 597 ? -35.844 -1.879 36.969 1.00 81.88 597 VAL A C 1
ATOM 4417 O O . VAL A 1 597 ? -35.338 -2.962 36.672 1.00 81.88 597 VAL A O 1
ATOM 4420 N N . VAL A 1 598 ? -35.874 -1.422 38.219 1.00 79.31 598 VAL A N 1
ATOM 4421 C CA . VAL A 1 598 ? -35.432 -2.212 39.376 1.00 79.31 598 VAL A CA 1
ATOM 4422 C C . VAL A 1 598 ? -36.297 -3.475 39.482 1.00 79.31 598 VAL A C 1
ATOM 4424 O O . VAL A 1 598 ? -37.522 -3.396 39.443 1.00 79.31 598 VAL A O 1
ATOM 4427 N N . GLY A 1 599 ? -35.659 -4.645 39.568 1.00 71.38 599 GLY A N 1
ATOM 4428 C CA . GLY A 1 599 ? -36.304 -5.963 39.486 1.00 71.38 599 GLY A CA 1
ATOM 4429 C C . GLY A 1 599 ? -36.595 -6.440 38.054 1.00 71.38 599 GLY A C 1
ATOM 4430 O O . GLY A 1 599 ? -37.116 -7.534 37.861 1.00 71.38 599 GLY A O 1
ATOM 4431 N N . GLY A 1 600 ? -36.258 -5.642 37.037 1.00 72.06 600 GLY A N 1
ATOM 4432 C CA . GLY A 1 600 ? -36.449 -5.977 35.627 1.00 72.06 600 GLY A CA 1
ATOM 4433 C C . GLY A 1 600 ? -35.398 -6.939 35.055 1.00 72.06 600 GLY A C 1
ATOM 4434 O O . GLY A 1 600 ? -34.548 -7.496 35.756 1.00 72.06 600 GLY A O 1
ATOM 4435 N N . LYS A 1 601 ? -35.449 -7.133 33.730 1.00 78.62 601 LYS A N 1
ATOM 4436 C CA . LYS A 1 601 ? -34.461 -7.938 32.993 1.00 78.62 601 LYS A CA 1
ATOM 4437 C C . LYS A 1 601 ? -33.066 -7.316 33.072 1.00 78.62 601 LYS A C 1
ATOM 4439 O O . LYS A 1 601 ? -32.928 -6.094 33.061 1.00 78.62 601 LYS A O 1
ATOM 4444 N N . ALA A 1 602 ? -32.045 -8.170 33.086 1.00 86.44 602 ALA A N 1
ATOM 4445 C CA . ALA A 1 602 ? -30.664 -7.722 33.011 1.00 86.44 602 ALA A CA 1
ATOM 4446 C C . ALA A 1 602 ? -30.377 -7.028 31.665 1.00 86.44 602 ALA A C 1
ATOM 4448 O O . ALA A 1 602 ? -30.846 -7.467 30.611 1.00 86.44 602 ALA A O 1
ATOM 4449 N N . LEU A 1 603 ? -29.607 -5.944 31.708 1.00 90.62 603 LEU A N 1
ATOM 4450 C CA . LEU A 1 603 ? -29.164 -5.175 30.548 1.00 90.62 603 LEU A CA 1
ATOM 4451 C C . LEU A 1 603 ? -27.846 -5.746 30.028 1.00 90.62 603 LEU A C 1
ATOM 4453 O O . LEU A 1 603 ? -26.922 -5.918 30.813 1.00 90.62 603 LEU A O 1
ATOM 4457 N N . SER A 1 604 ? -27.728 -5.997 28.725 1.00 92.19 604 SER A N 1
ATOM 4458 C CA . SER A 1 604 ? -26.452 -6.403 28.123 1.00 92.19 604 SER A CA 1
ATOM 4459 C C . SER A 1 604 ? -25.569 -5.177 27.897 1.00 92.19 604 SER A C 1
ATOM 4461 O O . SER A 1 604 ? -25.982 -4.237 27.218 1.00 92.19 604 SER A O 1
ATOM 4463 N N . LEU A 1 605 ? -24.375 -5.174 28.488 1.00 90.62 605 LEU A N 1
ATOM 4464 C CA . LEU A 1 605 ? -23.452 -4.041 28.475 1.00 90.62 605 LEU A CA 1
ATOM 4465 C C . LEU A 1 605 ? -22.029 -4.513 28.166 1.00 90.62 605 LEU A C 1
ATOM 4467 O O . LEU A 1 605 ? -21.623 -5.613 28.543 1.00 90.62 605 LEU A O 1
ATOM 4471 N N . ALA A 1 606 ? -21.254 -3.669 27.484 1.00 88.81 606 ALA A N 1
ATOM 4472 C CA . ALA A 1 606 ? -19.832 -3.923 27.291 1.00 88.81 606 ALA A CA 1
ATOM 4473 C C . ALA A 1 606 ? -19.114 -3.995 28.654 1.00 88.81 606 ALA A C 1
ATOM 4475 O O . ALA A 1 606 ? -19.483 -3.267 29.575 1.00 88.81 606 ALA A O 1
ATOM 4476 N N . PRO A 1 607 ? -18.065 -4.813 28.813 1.00 88.56 607 PRO A N 1
ATOM 4477 C CA . PRO A 1 607 ? -17.296 -4.820 30.052 1.00 88.56 607 PRO A CA 1
ATOM 4478 C C . PRO A 1 607 ? -16.724 -3.436 30.378 1.00 88.56 607 PRO A C 1
ATOM 4480 O O . PRO A 1 607 ? -16.407 -2.654 29.475 1.00 88.56 607 PRO A O 1
ATOM 4483 N N . GLY A 1 608 ? -16.641 -3.105 31.665 1.00 89.81 608 GLY A N 1
ATOM 4484 C CA . GLY A 1 608 ? -16.139 -1.815 32.141 1.00 89.81 608 GLY A CA 1
ATOM 4485 C C . GLY A 1 608 ? -16.856 -1.282 33.382 1.00 89.81 608 GLY A C 1
ATOM 4486 O O . GLY A 1 608 ? -17.743 -1.930 33.938 1.00 89.81 608 GLY A O 1
ATOM 4487 N N . SER A 1 609 ? -16.451 -0.086 33.803 1.00 93.38 609 SER A N 1
ATOM 4488 C CA . SER A 1 609 ? -17.022 0.627 34.949 1.00 93.38 609 SER A CA 1
ATOM 4489 C C . SER A 1 609 ? -18.233 1.461 34.538 1.00 93.38 609 SER A C 1
ATOM 4491 O O . SER A 1 609 ? -18.226 2.098 33.485 1.00 93.38 609 SER A O 1
ATOM 4493 N N . TYR A 1 610 ? -19.249 1.488 35.396 1.00 95.44 610 TYR A N 1
ATOM 4494 C CA . TYR A 1 610 ? -20.498 2.214 35.192 1.00 95.44 610 TYR A CA 1
ATOM 4495 C C . TYR A 1 610 ? -21.013 2.833 36.493 1.00 95.44 610 TYR A C 1
ATOM 4497 O O . TYR A 1 610 ? -20.682 2.370 37.590 1.00 95.44 610 TYR A O 1
ATOM 4505 N N . ILE A 1 611 ? -21.884 3.835 36.362 1.00 95.50 611 ILE A N 1
ATOM 4506 C CA . ILE A 1 611 ? -22.719 4.347 37.452 1.00 95.50 611 ILE A CA 1
ATOM 4507 C C . ILE A 1 611 ? -24.184 4.016 37.171 1.00 95.50 611 ILE A C 1
ATOM 4509 O O . ILE A 1 611 ? -24.716 4.335 36.114 1.00 95.50 611 ILE A O 1
ATOM 4513 N N . VAL A 1 612 ? -24.850 3.384 38.131 1.00 93.44 612 VAL A N 1
ATOM 4514 C CA . VAL A 1 612 ? -26.289 3.122 38.127 1.00 93.44 612 VAL A CA 1
ATOM 4515 C C . VAL A 1 612 ? -26.968 4.187 38.975 1.00 93.44 612 VAL A C 1
ATOM 4517 O O . VAL A 1 612 ? -26.795 4.218 40.194 1.00 93.44 612 VAL A O 1
ATOM 4520 N N . ARG A 1 613 ? -27.737 5.063 38.331 1.00 91.31 613 ARG A N 1
ATOM 4521 C CA . ARG A 1 613 ? -28.486 6.143 38.973 1.00 91.31 613 ARG A CA 1
ATOM 4522 C C . ARG A 1 613 ? -29.944 5.739 39.174 1.00 91.31 613 ARG A C 1
ATOM 4524 O O . ARG A 1 613 ? -30.619 5.400 38.206 1.00 91.31 613 ARG A O 1
ATOM 4531 N N . ILE A 1 614 ? -30.432 5.799 40.412 1.00 83.31 614 ILE A N 1
ATOM 4532 C CA . ILE A 1 614 ? -31.813 5.470 40.806 1.00 83.31 614 ILE A CA 1
ATOM 4533 C C . ILE A 1 614 ? -32.361 6.645 41.617 1.00 83.31 614 ILE A C 1
ATOM 4535 O O . ILE A 1 614 ? -31.971 6.851 42.769 1.00 83.31 614 ILE A O 1
ATOM 4539 N N . GLY A 1 615 ? -33.225 7.462 41.012 1.00 76.50 615 GLY A N 1
ATOM 4540 C CA . GLY A 1 615 ? -33.615 8.744 41.605 1.00 76.50 615 GLY A CA 1
ATOM 4541 C C . GLY A 1 615 ? -32.387 9.630 41.857 1.00 76.50 615 GLY A C 1
ATOM 4542 O O . GLY A 1 615 ? -31.658 9.957 40.924 1.00 76.50 615 GLY A O 1
ATOM 4543 N N . THR A 1 616 ? -32.139 9.995 43.118 1.00 72.62 616 THR A N 1
ATOM 4544 C CA . THR A 1 616 ? -30.971 10.792 43.547 1.00 72.62 616 THR A CA 1
ATOM 4545 C C . THR A 1 616 ? -29.758 9.954 43.965 1.00 72.62 616 THR A C 1
ATOM 4547 O O . THR A 1 616 ? -28.732 10.516 44.342 1.00 72.62 616 THR A O 1
ATOM 4550 N N . ARG A 1 617 ? -29.858 8.620 43.934 1.00 79.12 617 ARG A N 1
ATOM 4551 C CA . ARG A 1 617 ? -28.786 7.708 44.356 1.00 79.12 617 ARG A CA 1
ATOM 4552 C C . ARG A 1 617 ? -27.936 7.281 43.171 1.00 79.12 617 ARG A C 1
ATOM 4554 O O . ARG A 1 617 ? -28.467 7.038 42.092 1.00 79.12 617 ARG A O 1
ATOM 4561 N N . GLU A 1 618 ? -26.643 7.099 43.409 1.00 89.75 618 GLU A N 1
ATOM 4562 C CA . GLU A 1 618 ? -25.680 6.600 42.428 1.00 89.75 618 GLU A CA 1
ATOM 4563 C C . GLU A 1 618 ? -24.875 5.438 43.009 1.00 89.75 618 GLU A C 1
ATOM 4565 O O . GLU A 1 618 ? -24.345 5.524 44.116 1.00 89.75 618 GLU A O 1
ATOM 4570 N N . LEU A 1 619 ? -24.788 4.341 42.258 1.00 90.19 619 LEU A N 1
ATOM 4571 C CA . LEU A 1 619 ? -24.097 3.113 42.647 1.00 90.19 619 LEU A CA 1
ATOM 4572 C C . LEU A 1 619 ? -23.069 2.756 41.577 1.00 90.19 619 LEU A C 1
ATOM 4574 O O . LEU A 1 619 ? -23.382 2.762 40.389 1.00 90.19 619 LEU A O 1
ATOM 4578 N N . LYS A 1 620 ? -21.845 2.414 41.976 1.00 92.94 620 LYS A N 1
ATOM 4579 C CA . LYS A 1 620 ? -20.816 1.960 41.031 1.00 92.94 620 LYS A CA 1
ATOM 4580 C C . LYS A 1 620 ? -21.036 0.491 40.678 1.00 92.94 620 LYS A C 1
ATOM 4582 O O . LYS A 1 620 ? -21.279 -0.324 41.563 1.00 92.94 620 LYS A O 1
ATOM 4587 N N . ALA A 1 621 ? -20.899 0.154 39.400 1.00 91.56 621 ALA A N 1
ATOM 4588 C CA . ALA A 1 621 ? -20.976 -1.212 38.898 1.00 91.56 621 ALA A CA 1
ATOM 4589 C C . ALA A 1 621 ? -19.774 -1.515 37.998 1.00 91.56 621 ALA A C 1
ATOM 4591 O O . ALA A 1 621 ? -19.437 -0.717 37.126 1.00 91.56 621 ALA A O 1
ATOM 4592 N N . MET A 1 622 ? -19.142 -2.671 38.200 1.00 92.94 622 MET A N 1
ATOM 4593 C CA . MET A 1 622 ? -18.079 -3.180 37.335 1.00 92.94 622 MET A CA 1
ATOM 4594 C C . MET A 1 622 ? -18.616 -4.389 36.573 1.00 92.94 622 MET A C 1
ATOM 4596 O O . MET A 1 622 ? -18.900 -5.416 37.185 1.00 92.94 622 MET A O 1
ATOM 4600 N N . ILE A 1 623 ? -18.772 -4.258 35.257 1.00 90.62 623 ILE A N 1
ATOM 4601 C CA . ILE A 1 623 ? -19.265 -5.333 34.391 1.00 90.62 623 ILE A CA 1
ATOM 4602 C C . ILE A 1 623 ? -18.072 -6.116 33.852 1.00 90.62 623 ILE A C 1
ATOM 4604 O O . ILE A 1 623 ? -17.206 -5.544 33.184 1.00 90.62 623 ILE A O 1
ATOM 4608 N N . ALA A 1 624 ? -18.032 -7.417 34.132 1.00 85.06 624 ALA A N 1
ATOM 4609 C CA . ALA A 1 624 ? -17.048 -8.340 33.578 1.00 85.06 624 ALA A CA 1
ATOM 4610 C C . ALA A 1 624 ? -17.578 -9.019 32.303 1.00 85.06 624 ALA A C 1
ATOM 4612 O O . ALA A 1 624 ? -18.784 -9.101 32.068 1.00 85.06 624 ALA A O 1
ATOM 4613 N N . SER A 1 625 ? -16.664 -9.489 31.452 1.00 83.69 625 SER A N 1
ATOM 4614 C CA . SER A 1 625 ? -17.010 -10.151 30.190 1.00 83.69 625 SER A CA 1
ATOM 4615 C C . SER A 1 625 ? -17.778 -11.448 30.429 1.00 83.69 625 SER A C 1
ATOM 4617 O O . SER A 1 625 ? -17.221 -12.388 30.985 1.00 83.69 625 SER A O 1
ATOM 4619 N N . GLY A 1 626 ? -19.016 -11.526 29.935 1.00 82.75 626 GLY A N 1
ATOM 4620 C CA . GLY A 1 626 ? -19.851 -12.730 30.009 1.00 82.75 626 GLY A CA 1
ATOM 4621 C C . GLY A 1 626 ? -20.430 -13.056 31.392 1.00 82.75 626 GLY A C 1
ATOM 4622 O O . GLY A 1 626 ? -21.032 -14.116 31.544 1.00 82.75 626 GLY A O 1
ATOM 4623 N N . GLU A 1 627 ? -20.278 -12.174 32.384 1.00 85.06 627 GLU A N 1
ATOM 4624 C CA . GLU A 1 627 ? -20.804 -12.368 33.743 1.00 85.06 627 GLU A CA 1
ATOM 4625 C C . GLU A 1 627 ? -22.013 -11.458 34.028 1.00 85.06 627 GLU A C 1
ATOM 4627 O O . GLU A 1 627 ? -22.137 -10.373 33.451 1.00 85.06 627 GLU A O 1
ATOM 4632 N N . GLU A 1 628 ? -22.902 -11.886 34.938 1.00 88.56 628 GLU A N 1
ATOM 4633 C CA . GLU A 1 628 ? -23.985 -11.042 35.461 1.00 88.56 628 GLU A CA 1
ATOM 4634 C C . GLU A 1 628 ? -23.520 -10.282 36.712 1.00 88.56 628 GLU A C 1
ATOM 4636 O O . GLU A 1 628 ? -23.192 -10.869 37.741 1.00 88.56 628 GLU A O 1
ATOM 4641 N N . THR A 1 629 ? -23.545 -8.956 36.640 1.00 91.00 629 THR A N 1
ATOM 4642 C CA . THR A 1 629 ? -23.336 -8.045 37.762 1.00 91.00 629 THR A CA 1
ATOM 4643 C C . THR A 1 629 ? -24.683 -7.641 38.353 1.00 91.00 629 THR A C 1
ATOM 4645 O O . THR A 1 629 ? -25.533 -7.073 37.662 1.00 91.00 629 THR A O 1
ATOM 4648 N N . VAL A 1 630 ? -24.869 -7.881 39.653 1.00 88.19 630 VAL A N 1
ATOM 4649 C CA . VAL A 1 630 ? -26.086 -7.507 40.386 1.00 88.19 630 VAL A CA 1
ATOM 4650 C C . VAL A 1 630 ? -25.821 -6.282 41.259 1.00 88.19 630 VAL A C 1
ATOM 4652 O O . VAL A 1 630 ? -24.961 -6.316 42.136 1.00 88.19 630 VAL A O 1
ATOM 4655 N N . VAL A 1 631 ? -26.583 -5.209 41.049 1.00 87.06 631 VAL A N 1
A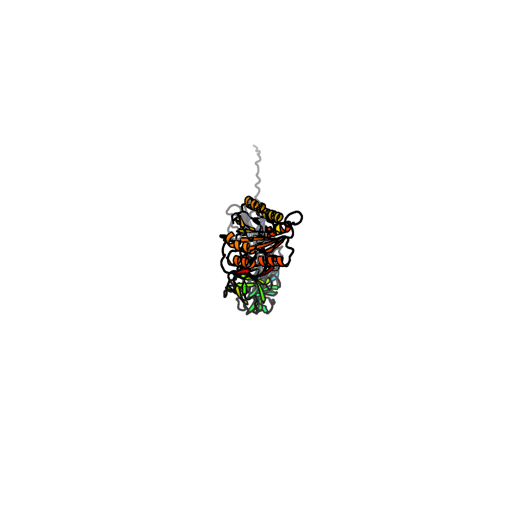TOM 4656 C CA . VAL A 1 631 ? -26.529 -3.975 41.846 1.00 87.06 631 VAL A CA 1
ATOM 4657 C C . VAL A 1 631 ? -27.734 -3.908 42.776 1.00 87.06 631 VAL A C 1
ATOM 4659 O O . VAL A 1 631 ? -28.875 -4.114 42.357 1.00 87.06 631 VAL A O 1
ATOM 4662 N N . ARG A 1 632 ? -27.469 -3.600 44.047 1.00 81.38 632 ARG A N 1
ATOM 4663 C CA . ARG A 1 632 ? -28.473 -3.497 45.108 1.00 81.38 632 ARG A CA 1
ATOM 4664 C C . ARG A 1 632 ? -28.437 -2.078 45.684 1.00 81.38 632 ARG A C 1
ATOM 4666 O O . ARG A 1 632 ? -27.406 -1.696 46.232 1.00 81.38 632 ARG A O 1
ATOM 4673 N N . PRO A 1 633 ? -29.503 -1.277 45.538 1.00 66.19 633 PRO A N 1
ATOM 4674 C CA . PRO A 1 633 ? -29.659 -0.065 46.323 1.00 66.19 633 PRO A CA 1
ATOM 4675 C C . PRO A 1 633 ? -29.987 -0.473 47.765 1.00 66.19 633 PRO A C 1
ATOM 4677 O O . PRO A 1 633 ? -31.073 -0.988 48.015 1.00 66.19 633 PRO A O 1
ATOM 4680 N N . GLU A 1 634 ? -29.033 -0.300 48.681 1.00 57.09 634 GLU A N 1
ATOM 4681 C CA . GLU A 1 634 ? -29.230 -0.523 50.126 1.00 57.09 634 GLU A CA 1
ATOM 4682 C C . GLU A 1 634 ? -30.297 0.394 50.754 1.00 57.09 634 GLU A C 1
ATOM 4684 O O . GLU A 1 634 ? -30.476 1.550 50.282 1.00 57.09 634 GLU A O 1
#